Protein AF-0000000079575820 (afdb_homodimer)

Solvent-accessible surface area (backbone atoms only — not comparable to full-atom values): 30395 Å² total; per-residue (Å²): 134,82,81,77,75,74,74,76,73,75,63,53,74,78,66,34,71,66,43,58,65,41,39,33,55,49,51,40,50,52,52,52,50,51,40,32,62,75,49,72,42,50,59,72,33,69,71,42,41,51,52,51,50,68,70,36,47,42,58,51,41,34,36,53,20,48,48,56,37,20,25,35,23,29,49,63,49,24,53,10,21,43,24,25,42,12,22,44,45,16,17,57,33,33,67,78,33,62,68,54,7,40,50,41,3,22,50,47,12,21,49,52,14,38,52,45,17,43,43,25,56,79,47,48,37,36,29,51,60,46,17,45,33,46,19,46,18,31,35,12,48,23,27,48,70,22,65,89,44,59,40,54,29,35,88,66,41,52,76,59,60,37,67,70,54,51,50,52,53,48,48,50,53,48,51,50,52,49,48,45,37,69,70,68,48,50,36,58,53,31,18,38,30,19,65,31,48,68,64,25,44,74,72,68,45,61,57,64,61,50,49,27,49,41,30,19,50,20,16,24,36,25,4,48,18,14,38,53,43,33,28,68,64,40,46,34,48,53,62,37,40,65,64,40,33,57,50,41,51,51,16,31,44,55,20,52,42,50,73,56,26,9,78,81,56,55,79,63,17,51,60,49,4,41,49,41,48,47,52,54,53,51,44,39,49,73,70,66,46,56,71,33,54,41,37,27,52,48,16,52,51,48,44,52,48,44,58,69,55,49,79,46,71,71,56,62,77,63,75,135,82,79,75,75,75,74,75,74,75,65,53,74,76,66,34,72,66,42,59,64,42,39,33,55,48,50,40,50,51,53,51,50,52,40,31,61,76,48,71,42,50,60,73,33,68,71,42,41,53,52,51,51,67,68,37,47,42,58,51,42,34,34,52,19,46,48,56,37,19,24,36,23,30,50,63,50,24,53,10,20,42,24,24,42,10,22,43,44,16,16,57,34,33,66,77,33,62,67,54,7,41,50,41,2,22,52,47,12,21,51,53,14,37,52,45,18,44,43,25,57,78,46,50,36,37,29,51,58,46,16,46,33,47,19,47,19,33,36,12,48,24,28,48,70,22,64,90,43,61,39,54,30,34,90,67,41,53,75,60,60,37,68,69,53,51,49,52,54,50,48,51,53,48,49,51,53,48,48,44,37,69,71,67,47,50,37,58,53,31,16,39,31,18,67,30,49,68,63,25,42,75,72,68,44,60,58,62,61,49,49,26,50,42,30,19,48,21,16,24,36,24,4,48,18,13,38,52,43,33,30,67,64,39,47,33,48,53,64,37,39,65,63,40,32,58,52,41,51,51,16,32,46,55,20,52,42,50,74,55,26,9,77,80,55,56,80,63,18,50,60,50,4,42,51,40,48,47,50,52,54,51,43,39,48,72,71,67,47,56,71,32,54,41,36,28,52,49,16,50,49,48,44,50,48,46,58,70,55,48,78,48,72,70,60,64,78,63,69

Secondary structure (DSSP, 8-state):
------------GGGSHHHHHHHHHHHHHHHHHHHHHHTTTGGGSHHHHHHHHHTTHHHHHHHHHHHHHHHTT-----HHHHHHHHHHHHHHHHTT-HHHHHHHHHHHHHHHHHHHHHHHHTS---HHHHHHHHHHHHHHHHHHHTSSSPEEPPGGGGGG--HHHHHHHHHHHHHHHHHHHHHSSHHHHHHHHHH-HHHHHHTT--HHHHHHHHHHHHHHHHHHHHHHHHHHHSEE-TTTTTTHHHHHHHHHHHTT--TT-STT--THHHHHHHHHHHHHHHHHHHTT--HHHHHHHHHHHHHHHHHHHS-----S---/------------GGGSHHHHHHHHHHHHHHHHHHHHHHTTTGGGSHHHHHHHHHTTHHHHHHHHHHHHHHHTT-----HHHHHHHHHHHHHHHHTT-HHHHHHHHHHHHHHHHHHHHHHHHTS---HHHHHHHHHHHHHHHHHHHTSSS-EEPPGGGGGG--HHHHHHHHHHHHHHHHHHHHHSSHHHHHHHHHH-HHHHHHTT--HHHHHHHHHHHHHHHHHHHHHHHHHHHSEE-TTTTTTHHHHHHHHHHHTT--TT-STT--THHHHHHHHHHHHHHHHHHHTT--HHHHHHHHHHHHHHHHHHHS-----S---

pLDDT: mean 87.21, std 14.59, range [31.34, 98.69]

InterPro domains:
  IPR001851 ABC transporter, permease [PF02653] (49-304)

Radius of gyration: 24.86 Å; Cα contacts (8 Å, |Δi|>4): 1160; chains: 2; bounding box: 84×68×76 Å

Sequence (638 aa):
MSTTKKSTEQVPFLERPIVRTILPIAGFVIICVLFAILTDGRLFQPKNISLLLSQSYMLLISSIGVFMVMTMGGLDFSQGSMLGVASIVVCYLSHYNMVLAALGGVVTGGLIGLINGYFNVKRKITSFIVTICTMYLFRGVCAYATTNSPVYAVSDISKYNTLPFMLTFTVIIFVVAYLVFTYTGLGSRLKAIGAGETAARFAGIRVETTKILVFVAAGCITGLAAFVNAIKVGSVTSTAGNQLETQIMIALVLGGMPVNGGAKVRFYNIILGVMTYKVLSSGLVMLMMPTQLQQLILGIIFLIEVAIFSDRKTGMIVKMSTTKKSTEQVPFLERPIVRTILPIAGFVIICVLFAILTDGRLFQPKNISLLLSQSYMLLISSIGVFMVMTMGGLDFSQGSMLGVASIVVCYLSHYNMVLAALGGVVTGGLIGLINGYFNVKRKITSFIVTICTMYLFRGVCAYATTNSPVYAVSDISKYNTLPFMLTFTVIIFVVAYLVFTYTGLGSRLKAIGAGETAARFAGIRVETTKILVFVAAGCITGLAAFVNAIKVGSVTSTAGNQLETQIMIALVLGGMPVNGGAKVRFYNIILGVMTYKVLSSGLVMLMMPTQLQQLILGIIFLIEVAIFSDRKTGMIVK

Organism: NCBI:txid418240

Foldseek 3Di:
DPPPPPPPPCQPPCQDLVNLLVQLVVLLVVLLVVLCVVLVNPCVPPVNVLVLVLVLLLLLLLLLLQLLLQQLQAGALQLLLLLQLLLLQLQVCLQPPNVVSLVSLLVSLLVLLLQLLCCCQVVVDGSVVSRVVNSVVSLVVSCVSDVVHWRFHDPCLLVCSDSVNSVVLSVVSLVVSVCCLPPVCLVVLSQQSLVPVVVSVVVPDPSSVSSSVSSSNSRSSSSNSSSSVCSVPRTHHSCGSPCSSVLSVLLLLSLSAASSRHDSRDSCSSVSSSSSLSSLLSSCVSSVDPPVVSVVVSVVVSVVSSVSNHNCPVPPPPD/DPPPPPPPPPCPPCQDPVNLLVQLVVLLVVLLVVLCVVLVNPCVPPVNVLVLVLVLLLLLLLLLLQLLLQQLQAGALQLLLLLQLLLLQLQVCLQPPNVVSLVSLLVSLLVLLLQLLCCCQVVVDGSVVSRVVNSVVSLVVSCVSDVVHWRFHDPCLLVCSDSVNSVVLSVVSLVVSVCCLPPVCLVVLSQQSLVPVVVSVVVPDPSSVSSSVSSSNSRSSSSNSSSSVCSVPRTHHSCGSPCSSVLSVLLLLSLSAASSRHDSRDSCSSVSSSSSLSSLLSSCVSSVDPPVVSVVVSVVVSVVSSVSNPNCPVPPPPD

Structure (mmCIF, N/CA/C/O backbone):
data_AF-0000000079575820-model_v1
#
loop_
_entity.id
_entity.type
_entity.pdbx_description
1 polymer 'ABC transporter permease'
#
loop_
_atom_site.group_PDB
_atom_site.id
_atom_site.type_symbol
_atom_site.label_atom_id
_atom_site.label_alt_id
_atom_site.label_comp_id
_atom_site.label_asym_id
_atom_site.label_entity_id
_atom_site.label_seq_id
_atom_site.pdbx_PDB_ins_code
_atom_site.Cartn_x
_atom_site.Cartn_y
_atom_site.Cartn_z
_atom_site.occupancy
_atom_site.B_iso_or_equiv
_atom_site.auth_seq_id
_atom_site.auth_comp_id
_atom_site.auth_asym_id
_atom_site.auth_atom_id
_atom_site.pdbx_PDB_model_num
ATOM 1 N N . MET A 1 1 ? -51.188 30.953 2.451 1 32.16 1 MET A N 1
ATOM 2 C CA . MET A 1 1 ? -50.75 29.547 2.477 1 32.16 1 MET A CA 1
ATOM 3 C C . MET A 1 1 ? -49.844 29.234 1.306 1 32.16 1 MET A C 1
ATOM 5 O O . MET A 1 1 ? -50.281 28.797 0.25 1 32.16 1 MET A O 1
ATOM 9 N N . SER A 1 2 ? -48.875 30.047 0.829 1 35.38 2 SER A N 1
ATOM 10 C CA . SER A 1 2 ? -48 29.984 -0.34 1 35.38 2 SER A CA 1
ATOM 11 C C . SER A 1 2 ? -47.062 28.781 -0.262 1 35.38 2 SER A C 1
ATOM 13 O O . SER A 1 2 ? -46.281 28.656 0.693 1 35.38 2 SER A O 1
ATOM 15 N N . THR A 1 3 ? -47.5 27.562 -0.873 1 38.75 3 THR A N 1
ATOM 16 C CA . THR A 1 3 ? -46.75 26.328 -1.069 1 38.75 3 THR A CA 1
ATOM 17 C C . THR A 1 3 ? -45.375 26.609 -1.648 1 38.75 3 THR A C 1
ATOM 19 O O . THR A 1 3 ? -45.25 27.062 -2.789 1 38.75 3 THR A O 1
ATOM 22 N N . THR A 1 4 ? -44.406 27.094 -0.912 1 39.81 4 THR A N 1
ATOM 23 C CA . THR A 1 4 ? -43 27.203 -1.312 1 39.81 4 THR A CA 1
ATOM 24 C C . THR A 1 4 ? -42.562 25.922 -2.018 1 39.81 4 THR A C 1
ATOM 26 O O . THR A 1 4 ? -42.5 24.859 -1.407 1 39.81 4 THR A O 1
ATOM 29 N N . LYS A 1 5 ? -42.719 25.797 -3.361 1 35.59 5 LYS A N 1
ATOM 30 C CA . LYS A 1 5 ? -42.188 24.781 -4.273 1 35.59 5 LYS A CA 1
ATOM 31 C C . LYS A 1 5 ? -40.75 24.438 -3.953 1 35.59 5 LYS A C 1
ATOM 33 O O . LYS A 1 5 ? -39.844 25.281 -4.105 1 35.59 5 LYS A O 1
ATOM 38 N N . LYS A 1 6 ? -40.531 23.625 -2.977 1 38.06 6 LYS A N 1
ATOM 39 C CA . LYS A 1 6 ? -39.219 23 -2.764 1 38.06 6 LYS A CA 1
ATOM 40 C C . LYS A 1 6 ? -38.562 22.594 -4.09 1 38.06 6 LYS A C 1
ATOM 42 O O . LYS A 1 6 ? -39.125 21.797 -4.84 1 38.06 6 LYS A O 1
ATOM 47 N N . SER A 1 7 ? -37.906 23.469 -4.828 1 39.03 7 SER A N 1
ATOM 48 C CA . SER A 1 7 ? -37.094 23.203 -6.012 1 39.03 7 SER A CA 1
ATOM 49 C C . SER A 1 7 ? -36.406 21.844 -5.922 1 39.03 7 SER A C 1
ATOM 51 O O . SER A 1 7 ? -35.719 21.562 -4.938 1 39.03 7 SER A O 1
ATOM 53 N N . THR A 1 8 ? -37.031 20.781 -6.395 1 40.19 8 THR A N 1
ATOM 54 C CA . THR A 1 8 ? -36.438 19.5 -6.695 1 40.19 8 THR A CA 1
ATOM 55 C C . THR A 1 8 ? -35 19.672 -7.215 1 40.19 8 THR A C 1
ATOM 57 O O . THR A 1 8 ? -34.812 20.172 -8.328 1 40.19 8 THR A O 1
ATOM 60 N N . GLU A 1 9 ? -34.156 20.266 -6.516 1 42.31 9 GLU A N 1
ATOM 61 C CA . GLU A 1 9 ? -32.75 20.297 -6.93 1 42.31 9 GLU A CA 1
ATOM 62 C C . GLU A 1 9 ? -32.375 19.047 -7.734 1 42.31 9 GLU A C 1
ATOM 64 O O . GLU A 1 9 ? -32.531 17.922 -7.25 1 42.31 9 GLU A O 1
ATOM 69 N N . GLN A 1 10 ? -32.531 18.922 -9.008 1 42.47 10 GLN A N 1
ATOM 70 C CA . GLN A 1 10 ? -32.125 17.953 -10.023 1 42.47 10 GLN A CA 1
ATOM 71 C C . GLN A 1 10 ? -30.781 17.328 -9.68 1 42.47 10 GLN A C 1
ATOM 73 O O . GLN A 1 10 ? -29.734 18 -9.727 1 42.47 10 GLN A O 1
ATOM 78 N N . VAL A 1 11 ? -30.734 16.469 -8.758 1 48.81 11 VAL A N 1
ATOM 79 C CA . VAL A 1 11 ? -29.547 15.656 -8.531 1 48.81 11 VAL A CA 1
ATOM 80 C C . VAL A 1 11 ? -28.969 15.203 -9.867 1 48.81 11 VAL A C 1
ATOM 82 O O . VAL A 1 11 ? -29.688 14.719 -10.734 1 48.81 11 VAL A O 1
ATOM 85 N N . PRO A 1 12 ? -27.859 15.727 -10.305 1 51.41 12 PRO A N 1
ATOM 86 C CA . PRO A 1 12 ? -27.266 15.273 -11.562 1 51.41 12 PRO A CA 1
ATOM 87 C C . PRO A 1 12 ? -27.391 13.758 -11.758 1 51.41 12 PRO A C 1
ATOM 89 O O . PRO A 1 12 ? -27.406 13.008 -10.781 1 51.41 12 PRO A O 1
ATOM 92 N N . PHE A 1 13 ? -27.844 13.414 -13.055 1 49.09 13 PHE A N 1
ATOM 93 C CA . PHE A 1 13 ? -28.141 12.055 -13.5 1 49.09 13 PHE A CA 1
ATOM 94 C C . PHE A 1 13 ? -27.141 11.062 -12.914 1 49.09 13 PHE A C 1
ATOM 96 O O . PHE A 1 13 ? -27.516 9.984 -12.461 1 49.09 13 PHE A O 1
ATOM 103 N N . LEU A 1 14 ? -25.922 11.469 -12.867 1 50.72 14 LEU A N 1
ATOM 104 C CA . LEU A 1 14 ? -24.844 10.594 -12.43 1 50.72 14 LEU A CA 1
ATOM 105 C C . LEU A 1 14 ? -24.875 10.414 -10.914 1 50.72 14 LEU A C 1
ATOM 107 O O . LEU A 1 14 ? -24.234 9.516 -10.375 1 50.72 14 LEU A O 1
ATOM 111 N N . GLU A 1 15 ? -25.625 11.227 -10.25 1 53.72 15 GLU A N 1
ATOM 112 C CA . GLU A 1 15 ? -25.688 11.211 -8.789 1 53.72 15 GLU A CA 1
ATOM 113 C C . GLU A 1 15 ? -26.938 10.5 -8.289 1 53.72 15 GLU A C 1
ATOM 115 O O . GLU A 1 15 ? -27.156 10.375 -7.082 1 53.72 15 GLU A O 1
ATOM 120 N N . ARG A 1 16 ? -27.703 10.039 -9.148 1 55.16 16 ARG A N 1
ATOM 121 C CA . ARG A 1 16 ? -28.922 9.336 -8.734 1 55.16 16 ARG A CA 1
ATOM 122 C C . ARG A 1 16 ? -28.578 7.953 -8.18 1 55.16 16 ARG A C 1
ATOM 124 O O . ARG A 1 16 ? -27.656 7.289 -8.664 1 55.16 16 ARG A O 1
ATOM 131 N N . PRO A 1 17 ? -29.078 7.602 -7.059 1 58.59 17 PRO A N 1
ATOM 132 C CA . PRO A 1 17 ? -28.812 6.312 -6.414 1 58.59 17 PRO A CA 1
ATOM 133 C C . PRO A 1 17 ? -28.812 5.145 -7.398 1 58.59 17 PRO A C 1
ATOM 135 O O . PRO A 1 17 ? -28 4.227 -7.281 1 58.59 17 PRO A O 1
ATOM 138 N N . ILE A 1 18 ? -29.734 5.18 -8.359 1 56.62 18 ILE A N 1
ATOM 139 C CA . ILE A 1 18 ? -29.828 4.094 -9.328 1 56.62 18 ILE A CA 1
ATOM 140 C C . ILE A 1 18 ? -28.562 4.047 -10.18 1 56.62 18 ILE A C 1
ATOM 142 O O . ILE A 1 18 ? -28.062 2.965 -10.484 1 56.62 18 ILE A O 1
ATOM 146 N N . VAL A 1 19 ? -28.109 5.145 -10.555 1 58.06 19 VAL A N 1
ATOM 147 C CA . VAL A 1 19 ? -26.938 5.23 -11.422 1 58.06 19 VAL A CA 1
ATOM 148 C C . VAL A 1 19 ? -25.719 4.711 -10.68 1 58.06 19 VAL A C 1
ATOM 150 O O . VAL A 1 19 ? -24.875 4.012 -11.258 1 58.06 19 VAL A O 1
ATOM 153 N N . ARG A 1 20 ? -25.734 4.84 -9.445 1 61.97 20 ARG A N 1
ATOM 154 C CA . ARG A 1 20 ? -24.594 4.395 -8.641 1 61.97 20 ARG A CA 1
ATOM 155 C C . ARG A 1 20 ? -24.562 2.875 -8.547 1 61.97 20 ARG A C 1
ATOM 157 O O . ARG A 1 20 ? -23.484 2.279 -8.477 1 61.97 20 ARG A O 1
ATOM 164 N N . THR A 1 21 ? -25.688 2.307 -8.508 1 65.81 21 THR A N 1
ATOM 165 C CA . THR A 1 21 ? -25.75 0.85 -8.445 1 65.81 21 THR A CA 1
ATOM 166 C C . THR A 1 21 ? -25.531 0.241 -9.828 1 65.81 21 THR A C 1
ATOM 168 O O . THR A 1 21 ? -24.938 -0.834 -9.945 1 65.81 21 THR A O 1
ATOM 171 N N . ILE A 1 22 ? -25.797 1.026 -10.742 1 74.56 22 ILE A N 1
ATOM 172 C CA . ILE A 1 22 ? -25.797 0.477 -12.094 1 74.56 22 ILE A CA 1
ATOM 173 C C . ILE A 1 22 ? -24.422 0.667 -12.727 1 74.56 22 ILE A C 1
ATOM 175 O O . ILE A 1 22 ? -24.016 -0.108 -13.594 1 74.56 22 ILE A O 1
ATOM 179 N N . LEU A 1 23 ? -23.672 1.449 -12.141 1 78.5 23 LEU A N 1
ATOM 180 C CA . LEU A 1 23 ? -22.453 1.848 -12.812 1 78.5 23 LEU A CA 1
ATOM 181 C C . LEU A 1 23 ? -21.406 0.727 -12.758 1 78.5 23 LEU A C 1
ATOM 183 O O . LEU A 1 23 ? -20.828 0.368 -13.789 1 78.5 23 LEU A O 1
ATOM 187 N N . PRO A 1 24 ? -21.281 0.123 -11.633 1 80.5 24 PRO A N 1
ATOM 188 C CA . PRO A 1 24 ? -20.312 -0.971 -11.633 1 80.5 24 PRO A CA 1
ATOM 189 C C . PRO A 1 24 ? -20.75 -2.162 -12.477 1 80.5 24 PRO A C 1
ATOM 191 O O . PRO A 1 24 ? -19.922 -2.826 -13.102 1 80.5 24 PRO A O 1
ATOM 194 N N . ILE A 1 25 ? -21.969 -2.391 -12.5 1 86.81 25 ILE A N 1
ATOM 195 C CA . ILE A 1 25 ? -22.5 -3.482 -13.305 1 86.81 25 ILE A CA 1
ATOM 196 C C . ILE A 1 25 ? -22.328 -3.168 -14.789 1 86.81 25 ILE A C 1
ATOM 198 O O . ILE A 1 25 ? -21.906 -4.035 -15.57 1 86.81 25 ILE A O 1
ATOM 202 N N . ALA A 1 26 ? -22.594 -1.951 -15.102 1 85.75 26 ALA A N 1
ATOM 203 C CA . ALA A 1 26 ? -22.391 -1.517 -16.484 1 85.75 26 ALA A CA 1
ATOM 204 C C . ALA A 1 26 ? -20.922 -1.63 -16.891 1 85.75 26 ALA A C 1
ATOM 206 O O . ALA A 1 26 ? -20.609 -2.059 -18 1 85.75 26 ALA A O 1
ATOM 207 N N . GLY A 1 27 ? -20.094 -1.265 -15.984 1 84.06 27 GLY A N 1
ATOM 208 C CA . GLY A 1 27 ? -18.672 -1.407 -16.266 1 84.06 27 GLY A CA 1
ATOM 209 C C . GLY A 1 27 ? -18.266 -2.844 -16.5 1 84.06 27 GLY A C 1
ATOM 210 O O . GLY A 1 27 ? -17.484 -3.123 -17.422 1 84.06 27 GLY A O 1
ATOM 211 N N . PHE A 1 28 ? -18.781 -3.709 -15.734 1 89.25 28 PHE A N 1
ATOM 212 C CA . PHE A 1 28 ? -18.469 -5.125 -15.891 1 89.25 28 PHE A CA 1
ATOM 213 C C . PHE A 1 28 ? -18.969 -5.645 -17.234 1 89.25 28 PHE A C 1
ATOM 215 O O . PHE A 1 28 ? -18.234 -6.344 -17.938 1 89.25 28 PHE A O 1
ATOM 222 N N . VAL A 1 29 ? -20.109 -5.258 -17.594 1 91.06 29 VAL A N 1
ATOM 223 C CA . VAL A 1 29 ? -20.703 -5.715 -18.844 1 91.06 29 VAL A CA 1
ATOM 224 C C . VAL A 1 29 ? -19.906 -5.164 -20.016 1 91.06 29 VAL A C 1
ATOM 226 O O . VAL A 1 29 ? -19.641 -5.883 -20.984 1 91.06 29 VAL A O 1
ATOM 229 N N . ILE A 1 30 ? -19.547 -3.938 -19.969 1 88.88 30 ILE A N 1
ATOM 230 C CA . ILE A 1 30 ? -18.797 -3.299 -21.031 1 88.88 30 ILE A CA 1
ATOM 231 C C . ILE A 1 30 ? -17.469 -4.012 -21.219 1 88.88 30 ILE A C 1
ATOM 233 O O . ILE A 1 30 ? -17.047 -4.281 -22.359 1 88.88 30 ILE A O 1
ATOM 237 N N . ILE A 1 31 ? -16.844 -4.336 -20.141 1 89 31 ILE A N 1
ATOM 238 C CA . ILE A 1 31 ? -15.539 -5 -20.219 1 89 31 ILE A CA 1
ATOM 239 C C . ILE A 1 31 ? -15.711 -6.41 -20.766 1 89 31 ILE A C 1
ATOM 241 O O . ILE A 1 31 ? -14.891 -6.879 -21.562 1 89 31 ILE A O 1
ATOM 245 N N . CYS A 1 32 ? -16.75 -7.098 -20.344 1 92.44 32 CYS A N 1
ATOM 246 C CA . CYS A 1 32 ? -17.016 -8.43 -20.859 1 92.44 32 CYS A CA 1
ATOM 247 C C . CYS A 1 32 ? -17.266 -8.398 -22.359 1 92.44 32 CYS A C 1
ATOM 249 O O . CYS A 1 32 ? -16.719 -9.219 -23.109 1 92.44 32 CYS A O 1
ATOM 251 N N . VAL A 1 33 ? -18.031 -7.438 -22.781 1 93.44 33 VAL A N 1
ATOM 252 C CA . VAL A 1 33 ? -18.328 -7.312 -24.203 1 93.44 33 VAL A CA 1
ATOM 253 C C . VAL A 1 33 ? -17.078 -6.93 -24.984 1 93.44 33 VAL A C 1
ATOM 255 O O . VAL A 1 33 ? -16.812 -7.473 -26.062 1 93.44 33 VAL A O 1
ATOM 258 N N . LEU A 1 34 ? -16.359 -6.027 -24.453 1 90.19 34 LEU A N 1
ATOM 259 C CA . LEU A 1 34 ? -15.117 -5.59 -25.078 1 90.19 34 LEU A CA 1
ATOM 260 C C . LEU A 1 34 ? -14.18 -6.77 -25.328 1 90.19 34 LEU A C 1
ATOM 262 O O . LEU A 1 34 ? -13.664 -6.938 -26.422 1 90.19 34 LEU A O 1
ATOM 266 N N . PHE A 1 35 ? -14.023 -7.613 -24.375 1 91.94 35 PHE A N 1
ATOM 267 C CA . PHE A 1 35 ? -13.062 -8.703 -24.516 1 91.94 35 PHE A CA 1
ATOM 268 C C . PHE A 1 35 ? -13.68 -9.883 -25.266 1 91.94 35 PHE A C 1
ATOM 270 O O . PHE A 1 35 ? -12.961 -10.734 -25.781 1 91.94 35 PHE A O 1
ATOM 277 N N . ALA A 1 36 ? -15 -9.938 -25.266 1 93.12 36 ALA A N 1
ATOM 278 C CA . ALA A 1 36 ? -15.648 -10.914 -26.141 1 93.12 36 ALA A CA 1
ATOM 279 C C . ALA A 1 36 ? -15.352 -10.617 -27.609 1 93.12 36 ALA A C 1
ATOM 281 O O . ALA A 1 36 ? -15.078 -11.531 -28.391 1 93.12 36 ALA A O 1
ATOM 282 N N . ILE A 1 37 ? -15.352 -9.375 -27.891 1 93.69 37 ILE A N 1
ATOM 283 C CA . ILE A 1 37 ? -15.102 -8.93 -29.266 1 93.69 37 ILE A CA 1
ATOM 284 C C . ILE A 1 37 ? -13.617 -9.07 -29.594 1 93.69 37 ILE A C 1
ATOM 286 O O . ILE A 1 37 ? -13.258 -9.633 -30.625 1 93.69 37 ILE A O 1
ATOM 290 N N . LEU A 1 38 ? -12.773 -8.656 -28.703 1 92.19 38 LEU A N 1
ATOM 291 C CA . LEU A 1 38 ? -11.336 -8.625 -28.953 1 92.19 38 LEU A CA 1
ATOM 292 C C . LEU A 1 38 ? -10.773 -10.039 -29.047 1 92.19 38 LEU A C 1
ATOM 294 O O . LEU A 1 38 ? -9.766 -10.273 -29.719 1 92.19 38 LEU A O 1
ATOM 298 N N . THR A 1 39 ? -11.367 -11.016 -28.297 1 93.19 39 THR A N 1
ATOM 299 C CA . THR A 1 39 ? -10.852 -12.375 -28.281 1 93.19 39 THR A CA 1
ATOM 300 C C . THR A 1 39 ? -11.688 -13.281 -29.172 1 93.19 39 THR A C 1
ATOM 302 O O . THR A 1 39 ? -11.539 -14.508 -29.141 1 93.19 39 THR A O 1
ATOM 305 N N . ASP A 1 40 ? -12.594 -12.711 -29.906 1 93.56 40 ASP A N 1
ATOM 306 C CA . ASP A 1 40 ? -13.469 -13.445 -30.812 1 93.56 40 ASP A CA 1
ATOM 307 C C . ASP A 1 40 ? -14.266 -14.516 -30.062 1 93.56 40 ASP A C 1
ATOM 309 O O . ASP A 1 40 ? -14.367 -15.656 -30.531 1 93.56 40 ASP A O 1
ATOM 313 N N . GLY A 1 41 ? -14.648 -14.148 -28.844 1 91.19 41 GLY A N 1
ATOM 314 C CA . GLY A 1 41 ? -15.5 -15.031 -28.062 1 91.19 41 GLY A CA 1
ATOM 315 C C . GLY A 1 41 ? -14.719 -16.109 -27.328 1 91.19 41 GLY A C 1
ATOM 316 O O . GLY A 1 41 ? -15.289 -16.859 -26.531 1 91.19 41 GLY A O 1
ATOM 317 N N . ARG A 1 42 ? -13.492 -16.266 -27.516 1 91.75 42 ARG A N 1
ATOM 318 C CA . ARG A 1 42 ? -12.68 -17.328 -26.938 1 91.75 42 ARG A CA 1
ATOM 319 C C . ARG A 1 42 ? -12.672 -17.25 -25.406 1 91.75 42 ARG A C 1
ATOM 321 O O . ARG A 1 42 ? -12.664 -18.266 -24.734 1 91.75 42 ARG A O 1
ATOM 328 N N . LEU A 1 43 ? -12.664 -16.078 -24.859 1 92.38 43 LEU A N 1
ATOM 329 C CA . LEU A 1 43 ? -12.617 -15.859 -23.406 1 92.38 43 LEU A CA 1
ATOM 330 C C . LEU A 1 43 ? -13.82 -16.5 -22.734 1 92.38 43 LEU A C 1
ATOM 332 O O . LEU A 1 43 ? -13.727 -16.953 -21.578 1 92.38 43 LEU A O 1
ATOM 336 N N . PHE A 1 44 ? -14.906 -16.672 -23.484 1 92.44 44 PHE A N 1
ATOM 337 C CA . PHE A 1 44 ? -16.141 -17.125 -22.844 1 92.44 44 PHE A CA 1
ATOM 338 C C . PHE A 1 44 ? -16.484 -18.531 -23.281 1 92.44 44 PHE A C 1
ATOM 340 O O . PHE A 1 44 ? -17.609 -19 -23.094 1 92.44 44 PHE A O 1
ATOM 347 N N . GLN A 1 45 ? -15.539 -19.188 -23.828 1 93.19 45 GLN A N 1
ATOM 348 C CA . GLN A 1 45 ? -15.656 -20.625 -24.031 1 93.19 45 GLN A CA 1
ATOM 349 C C . GLN A 1 45 ? -15.5 -21.391 -22.719 1 93.19 45 GLN A C 1
ATOM 351 O O . GLN A 1 45 ? -14.773 -20.938 -21.828 1 93.19 45 GLN A O 1
ATOM 356 N N . PRO A 1 46 ? -16.172 -22.438 -22.562 1 91.31 46 PRO A N 1
ATOM 357 C CA . PRO A 1 46 ? -16.203 -23.172 -21.297 1 91.31 46 PRO A CA 1
ATOM 358 C C . PRO A 1 46 ? -14.812 -23.453 -20.75 1 91.31 46 PRO A C 1
ATOM 360 O O . PRO A 1 46 ? -14.578 -23.312 -19.547 1 91.31 46 PRO A O 1
ATOM 363 N N . LYS A 1 47 ? -13.961 -23.875 -21.578 1 90.94 47 LYS A N 1
ATOM 364 C CA . LYS A 1 47 ? -12.609 -24.188 -21.141 1 90.94 47 LYS A CA 1
ATOM 365 C C . LYS A 1 47 ? -11.922 -22.953 -20.547 1 90.94 47 LYS A C 1
ATOM 367 O O . LYS A 1 47 ? -11.266 -23.031 -19.516 1 90.94 47 LYS A O 1
ATOM 372 N N . ASN A 1 48 ? -12.094 -21.797 -21.25 1 91.88 48 ASN A N 1
ATOM 373 C CA . ASN A 1 48 ? -11.438 -20.578 -20.797 1 91.88 48 ASN A CA 1
ATOM 374 C C . ASN A 1 48 ? -12.141 -19.984 -19.578 1 91.88 48 ASN A C 1
ATOM 376 O O . ASN A 1 48 ? -11.492 -19.375 -18.719 1 91.88 48 ASN A O 1
ATOM 380 N N . ILE A 1 49 ? -13.359 -20.172 -19.469 1 91.94 49 ILE A N 1
ATOM 381 C CA . ILE A 1 49 ? -14.094 -19.734 -18.297 1 91.94 49 ILE A CA 1
ATOM 382 C C . ILE A 1 49 ? -13.625 -20.531 -17.062 1 91.94 49 ILE A C 1
ATOM 384 O O . ILE A 1 49 ? -13.461 -19.969 -15.984 1 91.94 49 ILE A O 1
ATOM 388 N N . SER A 1 50 ? -13.461 -21.828 -17.328 1 91.06 50 SER A N 1
ATOM 389 C CA . SER A 1 50 ? -12.961 -22.656 -16.234 1 91.06 50 SER A CA 1
ATOM 390 C C . SER A 1 50 ? -11.586 -22.203 -15.773 1 91.06 50 SER A C 1
ATOM 392 O O . SER A 1 50 ? -11.297 -22.188 -14.578 1 91.06 50 SER A O 1
ATOM 394 N N . LEU A 1 51 ? -10.797 -21.844 -16.703 1 89.25 51 LEU A N 1
ATOM 395 C CA . LEU A 1 51 ? -9.453 -21.359 -16.375 1 89.25 51 LEU A CA 1
ATOM 396 C C . LEU A 1 51 ? -9.516 -20.016 -15.664 1 89.25 51 LEU A C 1
ATOM 398 O O . LEU A 1 51 ? -8.773 -19.781 -14.703 1 89.25 51 LEU A O 1
ATOM 402 N N . LEU A 1 52 ? -10.344 -19.203 -16.109 1 91.25 52 LEU A N 1
ATOM 403 C CA . LEU A 1 52 ? -10.539 -17.906 -15.477 1 91.25 52 LEU A CA 1
ATOM 404 C C . LEU A 1 52 ? -10.984 -18.047 -14.031 1 91.25 52 LEU A C 1
ATOM 406 O O . LEU A 1 52 ? -10.445 -17.406 -13.133 1 91.25 52 LEU A O 1
ATOM 410 N N . LEU A 1 53 ? -11.93 -18.922 -13.836 1 91.31 53 LEU A N 1
ATOM 411 C CA . LEU A 1 53 ? -12.445 -19.141 -12.484 1 91.31 53 LEU A CA 1
ATOM 412 C C . LEU A 1 53 ? -11.367 -19.734 -11.586 1 91.31 53 LEU A C 1
ATOM 414 O O . LEU A 1 53 ? -11.242 -19.328 -10.422 1 91.31 53 LEU A O 1
ATOM 418 N N . SER A 1 54 ? -10.625 -20.625 -12.18 1 90.12 54 SER A N 1
ATOM 419 C CA . SER A 1 54 ? -9.562 -21.266 -11.414 1 90.12 54 SER A CA 1
ATOM 420 C C . SER A 1 54 ? -8.547 -20.234 -10.914 1 90.12 54 SER A C 1
ATOM 422 O O . SER A 1 54 ? -7.961 -20.422 -9.844 1 90.12 54 SER A O 1
ATOM 424 N N . GLN A 1 55 ? -8.406 -19.156 -11.57 1 89.19 55 GLN A N 1
ATOM 425 C CA . GLN A 1 55 ? -7.426 -18.141 -11.203 1 89.19 55 GLN A CA 1
ATOM 426 C C . GLN A 1 55 ? -8.047 -17.078 -10.297 1 89.19 55 GLN A C 1
ATOM 428 O O . GLN A 1 55 ? -7.344 -16.203 -9.789 1 89.19 55 GLN A O 1
ATOM 433 N N . SER A 1 56 ? -9.289 -17.219 -10.07 1 94.38 56 SER A N 1
ATOM 434 C CA . SER A 1 56 ? -9.992 -16.141 -9.367 1 94.38 56 SER A CA 1
ATOM 435 C C . SER A 1 56 ? -10.266 -16.516 -7.918 1 94.38 56 SER A C 1
ATOM 437 O O . SER A 1 56 ? -10.57 -15.656 -7.09 1 94.38 56 SER A O 1
ATOM 439 N N . TYR A 1 57 ? -10.148 -17.812 -7.582 1 95.5 57 TYR A N 1
ATOM 440 C CA . TYR A 1 57 ? -10.617 -18.312 -6.297 1 95.5 57 TYR A CA 1
ATOM 441 C C . TYR A 1 57 ? -9.883 -17.625 -5.148 1 95.5 57 TYR A C 1
ATOM 443 O O . TYR A 1 57 ? -10.508 -17.156 -4.195 1 95.5 57 TYR A O 1
ATOM 451 N N . MET A 1 58 ? -8.555 -17.562 -5.23 1 95.31 58 MET A N 1
ATOM 452 C CA . MET A 1 58 ? -7.746 -16.969 -4.168 1 95.31 58 MET A CA 1
ATOM 453 C C . MET A 1 58 ? -8.133 -15.508 -3.939 1 95.31 58 MET A C 1
ATOM 455 O O . MET A 1 58 ? -8.359 -15.094 -2.801 1 95.31 58 MET A O 1
ATOM 459 N N . LEU A 1 59 ? -8.289 -14.781 -4.988 1 96.12 59 LEU A N 1
ATOM 460 C CA . LEU A 1 59 ? -8.625 -13.367 -4.906 1 96.12 59 LEU A CA 1
ATOM 461 C C . LEU A 1 59 ? -10.047 -13.18 -4.391 1 96.12 59 LEU A C 1
ATOM 463 O O . LEU A 1 59 ? -10.305 -12.289 -3.576 1 96.12 59 LEU A O 1
ATOM 467 N N . LEU A 1 60 ? -10.945 -14.023 -4.871 1 97.12 60 LEU A N 1
ATOM 468 C CA . LEU A 1 60 ? -12.336 -13.961 -4.426 1 97.12 60 LEU A CA 1
ATOM 469 C C . LEU A 1 60 ? -12.43 -14.156 -2.916 1 97.12 60 LEU A C 1
ATOM 471 O O . LEU A 1 60 ? -13.039 -13.344 -2.219 1 97.12 60 LEU A O 1
ATOM 475 N N . ILE A 1 61 ? -11.805 -15.133 -2.443 1 97.88 61 ILE A N 1
ATOM 476 C CA . ILE A 1 61 ? -11.898 -15.477 -1.027 1 97.88 61 ILE A CA 1
ATOM 477 C C . ILE A 1 61 ? -11.227 -14.391 -0.19 1 97.88 61 ILE A C 1
ATOM 479 O O . ILE A 1 61 ? -11.812 -13.891 0.773 1 97.88 61 ILE A O 1
ATOM 483 N N . SER A 1 62 ? -10.023 -14.008 -0.572 1 97.12 62 SER A N 1
ATOM 484 C CA . SER A 1 62 ? -9.289 -13.016 0.203 1 97.12 62 SER A CA 1
ATOM 485 C C . SER A 1 62 ? -10.023 -11.68 0.232 1 97.12 62 SER A C 1
ATOM 487 O O . SER A 1 62 ? -9.945 -10.938 1.218 1 97.12 62 SER A O 1
ATOM 489 N N . SER A 1 63 ? -10.742 -11.367 -0.813 1 97.5 63 SER A N 1
ATOM 490 C CA . SER A 1 63 ? -11.438 -10.086 -0.917 1 97.5 63 SER A CA 1
ATOM 491 C C . SER A 1 63 ? -12.602 -10.008 0.067 1 97.5 63 SER A C 1
ATOM 493 O O . SER A 1 63 ? -13 -8.914 0.484 1 97.5 63 SER A O 1
ATOM 495 N N . ILE A 1 64 ? -13.133 -11.156 0.471 1 97.5 64 ILE A N 1
ATOM 496 C CA . ILE A 1 64 ? -14.242 -11.18 1.416 1 97.5 64 ILE A CA 1
ATOM 497 C C . ILE A 1 64 ? -13.812 -10.547 2.738 1 97.5 64 ILE A C 1
ATOM 499 O O . ILE A 1 64 ? -14.539 -9.727 3.303 1 97.5 64 ILE A O 1
ATOM 503 N N . GLY A 1 65 ? -12.664 -10.961 3.186 1 96.62 65 GLY A N 1
ATOM 504 C CA . GLY A 1 65 ? -12.172 -10.414 4.441 1 96.62 65 GLY A CA 1
ATOM 505 C C . GLY A 1 65 ? -11.945 -8.914 4.398 1 96.62 65 GLY A C 1
ATOM 506 O O . GLY A 1 65 ? -12.398 -8.188 5.281 1 96.62 65 GLY A O 1
ATOM 507 N N . VAL A 1 66 ? -11.273 -8.477 3.393 1 95.75 66 VAL A N 1
ATOM 508 C CA . VAL A 1 66 ? -10.969 -7.055 3.258 1 95.75 66 VAL A CA 1
ATOM 509 C C . VAL A 1 66 ? -12.258 -6.266 3.064 1 95.75 66 VAL A C 1
ATOM 511 O O . VAL A 1 66 ? -12.383 -5.141 3.557 1 95.75 66 VAL A O 1
ATOM 514 N N . PHE A 1 67 ? -13.227 -6.855 2.377 1 96.69 67 PHE A N 1
ATOM 515 C CA . PHE A 1 67 ? -14.539 -6.246 2.205 1 96.69 67 PHE A CA 1
ATOM 516 C C . PHE A 1 67 ? -15.164 -5.918 3.557 1 96.69 67 PHE A C 1
ATOM 518 O O . PHE A 1 67 ? -15.695 -4.824 3.754 1 96.69 67 PHE A O 1
ATOM 525 N N . MET A 1 68 ? -15.086 -6.828 4.484 1 97.12 68 MET A N 1
ATOM 526 C CA . MET A 1 68 ? -15.664 -6.613 5.809 1 97.12 68 MET A CA 1
ATOM 527 C C . MET A 1 68 ? -14.93 -5.5 6.551 1 97.12 68 MET A C 1
ATOM 529 O O . MET A 1 68 ? -15.555 -4.664 7.203 1 97.12 68 MET A O 1
ATOM 533 N N . VAL A 1 69 ? -13.656 -5.484 6.422 1 96.06 69 VAL A N 1
ATOM 534 C CA . VAL A 1 69 ? -12.859 -4.453 7.078 1 96.06 69 VAL A CA 1
ATOM 535 C C . VAL A 1 69 ? -13.18 -3.09 6.473 1 96.06 69 VAL A C 1
ATOM 537 O O . VAL A 1 69 ? -13.367 -2.109 7.199 1 96.06 69 VAL A O 1
ATOM 540 N N . MET A 1 70 ? -13.312 -3.066 5.184 1 92.81 70 MET A N 1
ATOM 541 C CA . MET A 1 70 ? -13.594 -1.813 4.488 1 92.81 70 MET A CA 1
ATOM 542 C C . MET A 1 70 ? -15.016 -1.337 4.77 1 92.81 70 MET A C 1
ATOM 544 O O . MET A 1 70 ? -15.289 -0.136 4.738 1 92.81 70 MET A O 1
ATOM 548 N N . THR A 1 71 ? -15.898 -2.238 5.043 1 94.38 71 THR A N 1
ATOM 549 C CA . THR A 1 71 ? -17.266 -1.861 5.371 1 94.38 71 THR A CA 1
ATOM 550 C C . THR A 1 71 ? -17.297 -0.984 6.617 1 94.38 71 THR A C 1
ATOM 552 O O . THR A 1 71 ? -18.125 -0.077 6.723 1 94.38 71 THR A O 1
ATOM 555 N N . MET A 1 72 ? -16.375 -1.174 7.48 1 94.31 72 MET A N 1
ATOM 556 C CA . MET A 1 72 ? -16.312 -0.384 8.711 1 94.31 72 MET A CA 1
ATOM 557 C C . MET A 1 72 ? -15.477 0.876 8.5 1 94.31 72 MET A C 1
ATOM 559 O O . MET A 1 72 ? -15.289 1.66 9.43 1 94.31 72 MET A O 1
ATOM 563 N N . GLY A 1 73 ? -14.961 1.022 7.355 1 88.44 73 GLY A N 1
ATOM 564 C CA . GLY A 1 73 ? -14.156 2.199 7.07 1 88.44 73 GLY A CA 1
ATOM 565 C C . GLY A 1 73 ? -12.672 1.974 7.289 1 88.44 73 GLY A C 1
ATOM 566 O O . GLY A 1 73 ? -11.891 2.922 7.277 1 88.44 73 GLY A O 1
ATOM 567 N N . GLY A 1 74 ? -12.312 0.756 7.488 1 87.88 74 GLY A N 1
ATOM 568 C CA . GLY A 1 74 ? -10.914 0.419 7.668 1 87.88 74 GLY A CA 1
ATOM 569 C C . GLY A 1 74 ? -10.25 -0.076 6.395 1 87.88 74 GLY A C 1
ATOM 570 O O . GLY A 1 74 ? -10.914 -0.251 5.371 1 87.88 74 GLY A O 1
ATOM 571 N N . LEU A 1 75 ? -8.945 -0.122 6.402 1 88 75 LEU A N 1
ATOM 572 C CA . LEU A 1 75 ? -8.156 -0.674 5.305 1 88 75 LEU A CA 1
ATOM 573 C C . LEU A 1 75 ? -7.223 -1.771 5.809 1 88 75 LEU A C 1
ATOM 575 O O . LEU A 1 75 ? -6.805 -1.755 6.969 1 88 75 LEU A O 1
ATOM 579 N N . ASP A 1 76 ? -7.059 -2.703 5.055 1 92.06 76 ASP A N 1
ATOM 580 C CA . ASP A 1 76 ? -6.145 -3.785 5.402 1 92.06 76 ASP A CA 1
ATOM 581 C C . ASP A 1 76 ? -5.176 -4.078 4.258 1 92.06 76 ASP A C 1
ATOM 583 O O . ASP A 1 76 ? -5.555 -4.703 3.266 1 92.06 76 ASP A O 1
ATOM 587 N N . PHE A 1 77 ? -3.91 -3.754 4.449 1 89.25 77 PHE A N 1
ATOM 588 C CA . PHE A 1 77 ? -2.902 -3.941 3.414 1 89.25 77 PHE A CA 1
ATOM 589 C C . PHE A 1 77 ? -2.053 -5.176 3.701 1 89.25 77 PHE A C 1
ATOM 591 O O . PHE A 1 77 ? -1.133 -5.492 2.945 1 89.25 77 PHE A O 1
ATOM 598 N N . SER A 1 78 ? -2.355 -5.848 4.688 1 94.06 78 SER A N 1
ATOM 599 C CA . SER A 1 78 ? -1.494 -6.941 5.129 1 94.06 78 SER A CA 1
ATOM 600 C C . SER A 1 78 ? -1.886 -8.258 4.469 1 94.06 78 SER A C 1
ATOM 602 O O . SER A 1 78 ? -1.282 -9.297 4.738 1 94.06 78 SER A O 1
ATOM 604 N N . GLN A 1 79 ? -2.848 -8.227 3.627 1 94.75 79 GLN A N 1
ATOM 605 C CA . GLN A 1 79 ? -3.43 -9.461 3.107 1 94.75 79 GLN A CA 1
ATOM 606 C C . GLN A 1 79 ? -2.406 -10.258 2.301 1 94.75 79 GLN A C 1
ATOM 608 O O . GLN A 1 79 ? -2.379 -11.492 2.365 1 94.75 79 GLN A O 1
ATOM 613 N N . GLY A 1 80 ? -1.603 -9.594 1.587 1 94 80 GLY A N 1
ATOM 614 C CA . GLY A 1 80 ? -0.613 -10.281 0.778 1 94 80 GLY A CA 1
ATOM 615 C C . GLY A 1 80 ? 0.403 -11.047 1.604 1 94 80 GLY A C 1
ATOM 616 O O . GLY A 1 80 ? 0.621 -12.242 1.38 1 94 80 GLY A O 1
ATOM 617 N N . SER A 1 81 ? 1.021 -10.359 2.514 1 94.62 81 SER A N 1
ATOM 618 C CA . SER A 1 81 ? 2.014 -11.016 3.359 1 94.62 81 SER A CA 1
ATOM 619 C C . SER A 1 81 ? 1.362 -12.047 4.281 1 94.62 81 SER A C 1
ATOM 621 O O . SER A 1 81 ? 1.967 -13.07 4.602 1 94.62 81 SER A O 1
ATOM 623 N N . MET A 1 82 ? 0.154 -11.766 4.68 1 97.38 82 MET A N 1
ATOM 624 C CA . MET A 1 82 ? -0.601 -12.719 5.484 1 97.38 82 MET A CA 1
ATOM 625 C C . MET A 1 82 ? -0.833 -14.016 4.711 1 97.38 82 MET A C 1
ATOM 627 O O . MET A 1 82 ? -0.664 -15.109 5.258 1 97.38 82 MET A O 1
ATOM 631 N N . LEU A 1 83 ? -1.198 -13.867 3.486 1 98 83 LEU A N 1
ATOM 632 C CA . LEU A 1 83 ? -1.376 -15.039 2.639 1 98 83 LEU A CA 1
ATOM 633 C C . LEU A 1 83 ? -0.073 -15.82 2.512 1 98 83 LEU A C 1
ATOM 635 O O . LEU A 1 83 ? -0.077 -17.047 2.553 1 98 83 LEU A O 1
ATOM 639 N N . GLY A 1 84 ? 1.013 -15.102 2.334 1 97.19 84 GLY A N 1
ATOM 640 C CA . GLY A 1 84 ? 2.311 -15.75 2.242 1 97.19 84 GLY A CA 1
ATOM 641 C C . GLY A 1 84 ? 2.648 -16.594 3.461 1 97.19 84 GLY A C 1
ATOM 642 O O . GLY A 1 84 ? 2.998 -17.766 3.338 1 97.19 84 GLY A O 1
ATOM 643 N N . VAL A 1 85 ? 2.506 -16.047 4.613 1 97.25 85 VAL A N 1
ATOM 644 C CA . VAL A 1 85 ? 2.84 -16.734 5.855 1 97.25 85 VAL A CA 1
ATOM 645 C C . VAL A 1 85 ? 1.878 -17.891 6.074 1 97.25 85 VAL A C 1
ATOM 647 O O . VAL A 1 85 ? 2.297 -18.984 6.457 1 97.25 85 VAL A O 1
ATOM 650 N N . ALA A 1 86 ? 0.641 -17.656 5.859 1 98.38 86 ALA A N 1
ATOM 651 C CA . ALA A 1 86 ? -0.347 -18.719 6.004 1 98.38 86 ALA A CA 1
ATOM 652 C C . ALA A 1 86 ? -0.068 -19.859 5.031 1 98.38 86 ALA A C 1
ATOM 654 O O . ALA A 1 86 ? -0.252 -21.031 5.367 1 98.38 86 ALA A O 1
ATOM 655 N N . SER A 1 87 ? 0.318 -19.5 3.842 1 97.94 87 SER A N 1
ATOM 656 C CA . SER A 1 87 ? 0.632 -20.531 2.854 1 97.94 87 SER A CA 1
ATOM 657 C C . SER A 1 87 ? 1.808 -21.391 3.303 1 97.94 87 SER A C 1
ATOM 659 O O . SER A 1 87 ? 1.857 -22.578 3.008 1 97.94 87 SER A O 1
ATOM 661 N N . ILE A 1 88 ? 2.77 -20.812 3.969 1 97.69 88 ILE A N 1
ATOM 662 C CA . ILE A 1 88 ? 3.906 -21.562 4.5 1 97.69 88 ILE A CA 1
ATOM 663 C C . ILE A 1 88 ? 3.414 -22.609 5.48 1 97.69 88 ILE A C 1
ATOM 665 O O . ILE A 1 88 ? 3.814 -23.781 5.402 1 97.69 88 ILE A O 1
ATOM 669 N N . VAL A 1 89 ? 2.545 -22.203 6.371 1 98.12 89 VAL A N 1
ATOM 670 C CA . VAL A 1 89 ? 2.02 -23.109 7.387 1 98.12 89 VAL A CA 1
ATOM 671 C C . VAL A 1 89 ? 1.187 -24.203 6.727 1 98.12 89 VAL A C 1
ATOM 673 O O . VAL A 1 89 ? 1.3 -25.375 7.086 1 98.12 89 VAL A O 1
ATOM 676 N N . VAL A 1 90 ? 0.41 -23.844 5.75 1 98 90 VAL A N 1
ATOM 677 C CA . VAL A 1 90 ? -0.43 -24.797 5.035 1 98 90 VAL A CA 1
ATOM 678 C C . VAL A 1 90 ? 0.447 -25.844 4.332 1 98 90 VAL A C 1
ATOM 680 O O . VAL A 1 90 ? 0.203 -27.047 4.434 1 98 90 VAL A O 1
ATOM 683 N N . CYS A 1 91 ? 1.422 -25.344 3.59 1 97.56 91 CYS A N 1
ATOM 684 C CA . CYS A 1 91 ? 2.309 -26.266 2.873 1 97.56 91 CYS A CA 1
ATOM 685 C C . CYS A 1 91 ? 3.004 -27.219 3.834 1 97.56 91 CYS A C 1
ATOM 687 O O . CYS A 1 91 ? 3.072 -28.422 3.582 1 97.56 91 CYS A O 1
ATOM 689 N N . TYR A 1 92 ? 3.463 -26.688 4.941 1 96.81 92 TYR A N 1
ATOM 690 C CA . TYR A 1 92 ? 4.156 -27.516 5.926 1 96.81 92 TYR A CA 1
ATOM 691 C C . TYR A 1 92 ? 3.219 -28.578 6.504 1 96.81 92 TYR A C 1
ATOM 693 O O . TYR A 1 92 ? 3.568 -29.75 6.57 1 96.81 92 TYR A O 1
ATOM 701 N N . LEU A 1 93 ? 2.066 -28.188 6.879 1 97.62 93 LEU A N 1
ATOM 702 C CA . LEU A 1 93 ? 1.135 -29.078 7.562 1 97.62 93 LEU A CA 1
ATOM 703 C C . LEU A 1 93 ? 0.468 -30.031 6.574 1 97.62 93 LEU A C 1
ATOM 705 O O . LEU A 1 93 ? -0.112 -31.047 6.973 1 97.62 93 LEU A O 1
ATOM 709 N N . SER A 1 94 ? 0.536 -29.688 5.301 1 97.12 94 SER A N 1
ATOM 710 C CA . SER A 1 94 ? -0.062 -30.547 4.285 1 97.12 94 SER A CA 1
ATOM 711 C C . SER A 1 94 ? 0.619 -31.906 4.246 1 97.12 94 SER A C 1
ATOM 713 O O . SER A 1 94 ? 0.039 -32.875 3.762 1 97.12 94 SER A O 1
ATOM 715 N N . HIS A 1 95 ? 1.867 -31.984 4.684 1 96.56 95 HIS A N 1
ATOM 716 C CA . HIS A 1 95 ? 2.594 -33.25 4.719 1 96.56 95 HIS A CA 1
ATOM 717 C C . HIS A 1 95 ? 1.997 -34.188 5.75 1 96.56 95 HIS A C 1
ATOM 719 O O . HIS A 1 95 ? 2.213 -35.406 5.684 1 96.56 95 HIS A O 1
ATOM 725 N N . TYR A 1 96 ? 1.253 -33.625 6.699 1 96.38 96 TYR A N 1
ATOM 726 C CA . TYR A 1 96 ? 0.674 -34.438 7.766 1 96.38 96 TYR A CA 1
ATOM 727 C C . TYR A 1 96 ? -0.798 -34.719 7.492 1 96.38 96 TYR A C 1
ATOM 729 O O . TYR A 1 96 ? -1.23 -35.875 7.527 1 96.38 96 TYR A O 1
ATOM 737 N N . ASN A 1 97 ? -1.573 -33.656 7.336 1 96.06 97 ASN A N 1
ATOM 738 C CA . ASN A 1 97 ? -3.012 -33.75 7.121 1 96.06 97 ASN A CA 1
ATOM 739 C C . ASN A 1 97 ? -3.576 -32.5 6.449 1 96.06 97 ASN A C 1
ATOM 741 O O . ASN A 1 97 ? -3.256 -31.391 6.844 1 96.06 97 ASN A O 1
ATOM 745 N N . MET A 1 98 ? -4.414 -32.781 5.441 1 95 98 MET A N 1
ATOM 746 C CA . MET A 1 98 ? -4.961 -31.672 4.668 1 95 98 MET A CA 1
ATOM 747 C C . MET A 1 98 ? -5.91 -30.828 5.52 1 95 98 MET A C 1
ATOM 749 O O . MET A 1 98 ? -5.973 -29.609 5.371 1 95 98 MET A O 1
ATOM 753 N N . VAL A 1 99 ? -6.629 -31.438 6.391 1 95.94 99 VAL A N 1
ATOM 754 C CA . VAL A 1 99 ? -7.543 -30.719 7.277 1 95.94 99 VAL A CA 1
ATOM 755 C C . VAL A 1 99 ? -6.746 -29.844 8.25 1 95.94 99 VAL A C 1
ATOM 757 O O . VAL A 1 99 ? -7.109 -28.703 8.508 1 95.94 99 VAL A O 1
ATOM 760 N N . LEU A 1 100 ? -5.641 -30.422 8.727 1 96.88 100 LEU A N 1
ATOM 761 C CA . LEU A 1 100 ? -4.75 -29.656 9.594 1 96.88 100 LEU A CA 1
ATOM 762 C C . LEU A 1 100 ? -4.141 -28.484 8.852 1 96.88 100 LEU A C 1
ATOM 764 O O . LEU A 1 100 ? -3.93 -27.406 9.43 1 96.88 100 LEU A O 1
ATOM 768 N N . ALA A 1 101 ? -3.836 -28.734 7.586 1 97.62 101 ALA A N 1
ATOM 769 C CA . ALA A 1 101 ? -3.277 -27.672 6.758 1 97.62 101 ALA A CA 1
ATOM 770 C C . ALA A 1 101 ? -4.254 -26.516 6.621 1 97.62 101 ALA A C 1
ATOM 772 O O . ALA A 1 101 ? -3.879 -25.344 6.805 1 97.62 101 ALA A O 1
ATOM 773 N N . ALA A 1 102 ? -5.492 -26.875 6.32 1 97.19 102 ALA A N 1
ATOM 774 C CA . ALA A 1 102 ? -6.516 -25.828 6.199 1 97.19 102 ALA A CA 1
ATOM 775 C C . ALA A 1 102 ? -6.711 -25.094 7.52 1 97.19 102 ALA A C 1
ATOM 777 O O . ALA A 1 102 ? -6.773 -23.859 7.547 1 97.19 102 ALA A O 1
ATOM 778 N N . LEU A 1 103 ? -6.75 -25.797 8.641 1 98.25 103 LEU A N 1
ATOM 779 C CA . LEU A 1 103 ? -6.934 -25.203 9.961 1 98.25 103 LEU A CA 1
ATOM 780 C C . LEU A 1 103 ? -5.73 -24.344 10.352 1 98.25 103 LEU A C 1
ATOM 782 O O . LEU A 1 103 ? -5.883 -23.312 10.992 1 98.25 103 LEU A O 1
ATOM 786 N N . GLY A 1 104 ? -4.559 -24.859 9.992 1 98.38 104 GLY A N 1
ATOM 787 C CA . GLY A 1 104 ? -3.355 -24.094 10.258 1 98.38 104 GLY A CA 1
ATOM 788 C C . GLY A 1 104 ? -3.346 -22.75 9.562 1 98.38 104 GLY A C 1
ATOM 789 O O . GLY A 1 104 ? -2.92 -21.75 10.148 1 98.38 104 GLY A O 1
ATOM 790 N N . GLY A 1 105 ? -3.771 -22.766 8.25 1 98.38 105 GLY A N 1
ATOM 791 C CA . GLY A 1 105 ? -3.906 -21.5 7.547 1 98.38 105 GLY A CA 1
ATOM 792 C C . GLY A 1 105 ? -4.875 -20.547 8.211 1 98.38 105 GLY A C 1
ATOM 793 O O . GLY A 1 105 ? -4.57 -19.375 8.383 1 98.38 105 GLY A O 1
ATOM 794 N N . VAL A 1 106 ? -5.988 -21.094 8.641 1 98.62 106 VAL A N 1
ATOM 795 C CA . VAL A 1 106 ? -7.039 -20.297 9.266 1 98.62 106 VAL A CA 1
ATOM 796 C C . VAL A 1 106 ? -6.523 -19.719 10.586 1 98.62 106 VAL A C 1
ATOM 798 O O . VAL A 1 106 ? -6.699 -18.531 10.852 1 98.62 106 VAL A O 1
ATOM 801 N N . VAL A 1 107 ? -5.863 -20.469 11.383 1 98.69 107 VAL A N 1
ATOM 802 C CA . VAL A 1 107 ? -5.359 -20.047 12.688 1 98.69 107 VAL A CA 1
ATOM 803 C C . VAL A 1 107 ? -4.266 -19 12.5 1 98.69 107 VAL A C 1
ATOM 805 O O . VAL A 1 107 ? -4.234 -17.984 13.211 1 98.69 107 VAL A O 1
ATOM 808 N N . THR A 1 108 ? -3.357 -19.266 11.539 1 98.56 108 THR A N 1
ATOM 809 C CA . THR A 1 108 ? -2.279 -18.328 11.273 1 98.56 108 THR A CA 1
ATOM 810 C C . THR A 1 108 ? -2.838 -16.984 10.828 1 98.56 108 THR A C 1
ATOM 812 O O . THR A 1 108 ? -2.447 -15.938 11.359 1 98.56 108 THR A O 1
ATOM 815 N N . GLY A 1 109 ? -3.748 -17.031 9.852 1 98.5 109 GLY A N 1
ATOM 816 C CA . GLY A 1 109 ? -4.387 -15.805 9.414 1 98.5 109 GLY A CA 1
ATOM 817 C C . GLY A 1 109 ? -5.152 -15.102 10.516 1 98.5 109 GLY A C 1
ATOM 818 O O . GLY A 1 109 ? -5.078 -13.875 10.656 1 98.5 109 GLY A O 1
ATOM 819 N N . GLY A 1 110 ? -5.848 -15.883 11.273 1 98.56 110 GLY A N 1
ATOM 820 C CA . GLY A 1 110 ? -6.586 -15.32 12.391 1 98.56 110 GLY A CA 1
ATOM 821 C C . GLY A 1 110 ? -5.695 -14.641 13.414 1 98.56 110 GLY A C 1
ATOM 822 O O . GLY A 1 110 ? -6.039 -13.586 13.945 1 98.56 110 GLY A O 1
ATOM 823 N N . LEU A 1 111 ? -4.617 -15.219 13.703 1 98.38 111 LEU A N 1
ATOM 824 C CA . LEU A 1 111 ? -3.676 -14.648 14.664 1 98.38 111 LEU A CA 1
ATOM 825 C C . LEU A 1 111 ? -3.113 -13.328 14.148 1 98.38 111 LEU A C 1
ATOM 827 O O . LEU A 1 111 ? -2.979 -12.367 14.914 1 98.38 111 LEU A O 1
ATOM 831 N N . ILE A 1 112 ? -2.77 -13.312 12.906 1 97.56 112 ILE A N 1
ATOM 832 C CA . ILE A 1 112 ? -2.277 -12.07 12.32 1 97.56 112 ILE A CA 1
ATOM 833 C C . ILE A 1 112 ? -3.381 -11.016 12.336 1 97.56 112 ILE A C 1
ATOM 835 O O . ILE A 1 112 ? -3.129 -9.852 12.656 1 97.56 112 ILE A O 1
ATOM 839 N N . GLY A 1 113 ? -4.598 -11.469 11.977 1 97.94 113 GLY A N 1
ATOM 840 C CA . GLY A 1 113 ? -5.73 -10.57 12.094 1 97.94 113 GLY A CA 1
ATOM 841 C C . GLY A 1 113 ? -5.922 -10.031 13.5 1 97.94 113 GLY A C 1
ATOM 842 O O . GLY A 1 113 ? -6.273 -8.859 13.68 1 97.94 113 GLY A O 1
ATOM 843 N N . LEU A 1 114 ? -5.676 -10.867 14.453 1 98 114 LEU A N 1
ATOM 844 C CA . LEU A 1 114 ? -5.785 -10.453 15.852 1 98 114 LEU A CA 1
ATOM 845 C C . LEU A 1 114 ? -4.758 -9.383 16.188 1 98 114 LEU A C 1
ATOM 847 O O . LEU A 1 114 ? -5.059 -8.422 16.906 1 98 114 LEU A O 1
ATOM 851 N N . ILE A 1 115 ? -3.621 -9.547 15.695 1 95.75 115 ILE A N 1
ATOM 852 C CA . ILE A 1 115 ? -2.572 -8.555 15.914 1 95.75 115 ILE A CA 1
ATOM 853 C C . ILE A 1 115 ? -2.988 -7.219 15.297 1 95.75 115 ILE A C 1
ATOM 855 O O . ILE A 1 115 ? -2.898 -6.176 15.945 1 95.75 115 ILE A O 1
ATOM 859 N N . ASN A 1 116 ? -3.459 -7.277 14.086 1 95.44 116 ASN A N 1
ATOM 860 C CA . ASN A 1 116 ? -3.91 -6.066 13.406 1 95.44 116 ASN A CA 1
ATOM 861 C C . ASN A 1 116 ? -5.051 -5.391 14.172 1 95.44 116 ASN A C 1
ATOM 863 O O . ASN A 1 116 ? -5.012 -4.184 14.406 1 95.44 116 ASN A O 1
ATOM 867 N N . GLY A 1 117 ? -6.016 -6.234 14.539 1 95.31 117 GLY A N 1
ATOM 868 C CA . GLY A 1 117 ? -7.137 -5.691 15.289 1 95.31 117 GLY A CA 1
ATOM 869 C C . GLY A 1 117 ? -6.742 -5.125 16.641 1 95.31 117 GLY A C 1
ATOM 870 O O . GLY A 1 117 ? -7.246 -4.078 17.047 1 95.31 117 GLY A O 1
ATOM 871 N N . TYR A 1 118 ? -5.867 -5.762 17.281 1 94 118 TYR A N 1
ATOM 872 C CA . TYR A 1 118 ? -5.418 -5.324 18.594 1 94 118 TYR A CA 1
ATOM 873 C C . TYR A 1 118 ? -4.75 -3.955 18.516 1 94 118 TYR A C 1
ATOM 875 O O . TYR A 1 118 ? -5.098 -3.045 19.266 1 94 118 TYR A O 1
ATOM 883 N N . PHE A 1 119 ? -3.855 -3.812 17.609 1 90.12 119 PHE A N 1
ATOM 884 C CA . PHE A 1 119 ? -3.121 -2.557 17.531 1 90.12 119 PHE A CA 1
ATOM 885 C C . PHE A 1 119 ? -4.012 -1.444 16.984 1 90.12 119 PHE A C 1
ATOM 887 O O . PHE A 1 119 ? -3.869 -0.283 17.375 1 90.12 119 PHE A O 1
ATOM 894 N N . ASN A 1 120 ? -4.867 -1.797 16.109 1 89.62 120 ASN A N 1
ATOM 895 C CA . ASN A 1 120 ? -5.793 -0.797 15.586 1 89.62 120 ASN A CA 1
ATOM 896 C C . ASN A 1 120 ? -6.73 -0.287 16.672 1 89.62 120 ASN A C 1
ATOM 898 O O . ASN A 1 120 ? -6.918 0.922 16.828 1 89.62 120 ASN A O 1
ATOM 902 N N . VAL A 1 121 ? -7.27 -1.201 17.5 1 89.94 121 VAL A N 1
ATOM 903 C CA . VAL A 1 121 ? -8.344 -0.85 18.422 1 89.94 121 VAL A CA 1
ATOM 904 C C . VAL A 1 121 ? -7.75 -0.436 19.766 1 89.94 121 VAL A C 1
ATOM 906 O O . VAL A 1 121 ? -8.086 0.627 20.297 1 89.94 121 VAL A O 1
ATOM 909 N N . LYS A 1 122 ? -6.895 -1.213 20.312 1 86.75 122 LYS A N 1
ATOM 910 C CA . LYS A 1 122 ? -6.406 -0.963 21.672 1 86.75 122 LYS A CA 1
ATOM 911 C C . LYS A 1 122 ? -5.352 0.137 21.672 1 86.75 122 LYS A C 1
ATOM 913 O O . LYS A 1 122 ? -5.27 0.921 22.625 1 86.75 122 LYS A O 1
ATOM 918 N N . ARG A 1 123 ? -4.613 0.181 20.594 1 83 123 ARG A N 1
ATOM 919 C CA . ARG A 1 123 ? -3.559 1.188 20.562 1 83 123 ARG A CA 1
ATOM 920 C C . ARG A 1 123 ? -3.971 2.387 19.703 1 83 123 ARG A C 1
ATOM 922 O O . ARG A 1 123 ? -3.195 3.33 19.531 1 83 123 ARG A O 1
ATOM 929 N N . LYS A 1 124 ? -5.125 2.244 19.109 1 82.56 124 LYS A N 1
ATOM 930 C CA . LYS A 1 124 ? -5.762 3.336 18.375 1 82.56 124 LYS A CA 1
ATOM 931 C C . LYS A 1 124 ? -4.891 3.811 17.219 1 82.56 124 LYS A C 1
ATOM 933 O O . LYS A 1 124 ? -4.711 5.016 17.031 1 82.56 124 LYS A O 1
ATOM 938 N N . ILE A 1 125 ? -4.234 2.857 16.672 1 81.38 125 ILE A N 1
ATOM 939 C CA . ILE A 1 125 ? -3.482 3.137 15.453 1 81.38 125 ILE A CA 1
ATOM 940 C C . ILE A 1 125 ? -4.383 2.932 14.234 1 81.38 125 ILE A C 1
ATOM 942 O O . ILE A 1 125 ? -5.133 1.954 14.172 1 81.38 125 ILE A O 1
ATOM 946 N N . THR A 1 126 ? -4.355 3.887 13.336 1 82.06 126 THR A N 1
ATOM 947 C CA . THR A 1 126 ? -5.164 3.76 12.133 1 82.06 126 THR A CA 1
ATOM 948 C C . THR A 1 126 ? -4.879 2.439 11.422 1 82.06 126 THR A C 1
ATOM 950 O O . THR A 1 126 ? -3.732 1.992 11.375 1 82.06 126 THR A O 1
ATOM 953 N N . SER A 1 127 ? -5.879 1.836 10.898 1 88.12 127 SER A N 1
ATOM 954 C CA . SER A 1 127 ? -5.797 0.486 10.352 1 88.12 127 SER A CA 1
ATOM 955 C C . SER A 1 127 ? -4.777 0.41 9.219 1 88.12 127 SER A C 1
ATOM 957 O O . SER A 1 127 ? -4.043 -0.573 9.109 1 88.12 127 SER A O 1
ATOM 959 N N . PHE A 1 128 ? -4.719 1.431 8.422 1 82.12 128 PHE A N 1
ATOM 960 C CA . PHE A 1 128 ? -3.814 1.38 7.277 1 82.12 128 PHE A CA 1
ATOM 961 C C . PHE A 1 128 ? -2.363 1.327 7.738 1 82.12 128 PHE A C 1
ATOM 963 O O . PHE A 1 128 ? -1.546 0.616 7.152 1 82.12 128 PHE A O 1
ATOM 970 N N . ILE A 1 129 ? -1.969 1.974 8.773 1 81.12 129 ILE A N 1
ATOM 971 C CA . ILE A 1 129 ? -0.602 2.01 9.281 1 81.12 129 ILE A CA 1
ATOM 972 C C . ILE A 1 129 ? -0.242 0.657 9.891 1 81.12 129 ILE A C 1
ATOM 974 O O . ILE A 1 129 ? 0.826 0.108 9.609 1 81.12 129 ILE A O 1
ATOM 978 N N . VAL A 1 130 ? -1.179 0.179 10.719 1 87.56 130 VAL A N 1
ATOM 979 C CA . VAL A 1 130 ? -0.925 -1.103 11.367 1 87.56 130 VAL A CA 1
ATOM 980 C C . VAL A 1 130 ? -0.68 -2.178 10.312 1 87.56 130 VAL A C 1
ATOM 982 O O . VAL A 1 130 ? 0.271 -2.955 10.414 1 87.56 130 VAL A O 1
ATOM 985 N N . THR A 1 131 ? -1.477 -2.096 9.281 1 91.31 131 THR A N 1
ATOM 986 C CA . THR A 1 131 ? -1.455 -3.201 8.328 1 91.31 131 THR A CA 1
ATOM 987 C C . THR A 1 131 ? -0.298 -3.047 7.344 1 91.31 131 THR A C 1
ATOM 989 O O . THR A 1 131 ? 0.192 -4.035 6.797 1 91.31 131 THR A O 1
ATOM 992 N N . ILE A 1 132 ? 0.167 -1.865 7.137 1 84.62 132 ILE A N 1
ATOM 993 C CA . ILE A 1 132 ? 1.376 -1.689 6.34 1 84.62 132 ILE A CA 1
ATOM 994 C C . ILE A 1 132 ? 2.588 -2.197 7.117 1 84.62 132 ILE A C 1
ATOM 996 O O . ILE A 1 132 ? 3.467 -2.852 6.555 1 84.62 132 ILE A O 1
ATOM 1000 N N . CYS A 1 133 ? 2.605 -1.879 8.383 1 85.06 133 CYS A N 1
ATOM 1001 C CA . CYS A 1 133 ? 3.701 -2.342 9.227 1 85.06 133 CYS A CA 1
ATOM 1002 C C . CYS A 1 133 ? 3.719 -3.863 9.32 1 85.06 133 CYS A C 1
ATOM 1004 O O . CYS A 1 133 ? 4.777 -4.484 9.203 1 85.06 133 CYS A O 1
ATOM 1006 N N . THR A 1 134 ? 2.543 -4.383 9.484 1 91.56 134 THR A N 1
ATOM 1007 C CA . THR A 1 134 ? 2.49 -5.836 9.594 1 91.56 134 THR A CA 1
ATOM 1008 C C . THR A 1 134 ? 2.756 -6.492 8.242 1 91.56 134 THR A C 1
ATOM 1010 O O . THR A 1 134 ? 3.326 -7.586 8.18 1 91.56 134 THR A O 1
ATOM 1013 N N . MET A 1 135 ? 2.307 -5.816 7.188 1 91.31 135 MET A N 1
ATOM 1014 C CA . MET A 1 135 ? 2.664 -6.312 5.859 1 91.31 135 MET A CA 1
ATOM 1015 C C . MET A 1 135 ? 4.176 -6.438 5.719 1 91.31 135 MET A C 1
ATOM 1017 O O . MET A 1 135 ? 4.676 -7.449 5.223 1 91.31 135 MET A O 1
ATOM 1021 N N . TYR A 1 136 ? 4.852 -5.398 6.137 1 86.62 136 TYR A N 1
ATOM 1022 C CA . TYR A 1 136 ? 6.305 -5.402 6.062 1 86.62 136 TYR A CA 1
ATOM 1023 C C . TYR A 1 136 ? 6.895 -6.504 6.934 1 86.62 136 TYR A C 1
ATOM 1025 O O . TYR A 1 136 ? 7.793 -7.234 6.508 1 86.62 136 TYR A O 1
ATOM 1033 N N . LEU A 1 137 ? 6.387 -6.633 8.102 1 88.88 137 LEU A N 1
ATOM 1034 C CA . LEU A 1 137 ? 6.855 -7.625 9.062 1 88.88 137 LEU A CA 1
ATOM 1035 C C . LEU A 1 137 ? 6.668 -9.039 8.523 1 88.88 137 LEU A C 1
ATOM 1037 O O . LEU A 1 137 ? 7.621 -9.82 8.477 1 88.88 137 LEU A O 1
ATOM 1041 N N . PHE A 1 138 ? 5.52 -9.297 8.055 1 93.88 138 PHE A N 1
ATOM 1042 C CA . PHE A 1 138 ? 5.215 -10.664 7.664 1 93.88 138 PHE A CA 1
ATOM 1043 C C . PHE A 1 138 ? 5.812 -10.992 6.297 1 93.88 138 PHE A C 1
ATOM 1045 O O . PHE A 1 138 ? 6.008 -12.156 5.961 1 93.88 138 PHE A O 1
ATOM 1052 N N . ARG A 1 139 ? 6.035 -10.016 5.5 1 90.56 139 ARG A N 1
ATOM 1053 C CA . ARG A 1 139 ? 6.844 -10.242 4.305 1 90.56 139 ARG A CA 1
ATOM 1054 C C . ARG A 1 139 ? 8.25 -10.711 4.676 1 90.56 139 ARG A C 1
ATOM 1056 O O . ARG A 1 139 ? 8.82 -11.555 3.99 1 90.56 139 ARG A O 1
ATOM 1063 N N . GLY A 1 140 ? 8.789 -10.148 5.734 1 87.5 140 GLY A N 1
ATOM 1064 C CA . GLY A 1 140 ? 10.07 -10.602 6.25 1 87.5 140 GLY A CA 1
ATOM 1065 C C . GLY A 1 140 ? 10.039 -12.039 6.73 1 87.5 140 GLY A C 1
ATOM 1066 O O . GLY A 1 140 ? 10.984 -12.797 6.492 1 87.5 140 GLY A O 1
ATOM 1067 N N . VAL A 1 141 ? 8.969 -12.398 7.359 1 91.69 141 VAL A N 1
ATOM 1068 C CA . VAL A 1 141 ? 8.797 -13.773 7.82 1 91.69 141 VAL A CA 1
ATOM 1069 C C . VAL A 1 141 ? 8.781 -14.719 6.621 1 91.69 141 VAL A C 1
ATOM 1071 O O . VAL A 1 141 ? 9.43 -15.766 6.641 1 91.69 141 VAL A O 1
ATOM 1074 N N . CYS A 1 142 ? 8.031 -14.344 5.613 1 92.62 142 CYS A N 1
ATOM 1075 C CA . CYS A 1 142 ? 7.938 -15.156 4.406 1 92.62 142 CYS A CA 1
ATOM 1076 C C . CYS A 1 142 ? 9.297 -15.297 3.742 1 92.62 142 CYS A C 1
ATOM 1078 O O . CYS A 1 142 ? 9.695 -16.406 3.35 1 92.62 142 CYS A O 1
ATOM 1080 N N . ALA A 1 143 ? 10 -14.258 3.66 1 88.12 143 ALA A N 1
ATOM 1081 C CA . ALA A 1 143 ? 11.328 -14.273 3.037 1 88.12 143 ALA A CA 1
ATOM 1082 C C . ALA A 1 143 ? 12.297 -15.148 3.822 1 88.12 143 ALA A C 1
ATOM 1084 O O . ALA A 1 143 ? 13.07 -15.906 3.236 1 88.12 143 ALA A O 1
ATOM 1085 N N . TYR A 1 144 ? 12.219 -15.039 5.125 1 89.06 144 TYR A N 1
ATOM 1086 C CA . TYR A 1 144 ? 13.102 -15.812 5.98 1 89.06 144 TYR A CA 1
ATOM 1087 C C . TYR A 1 144 ? 12.797 -17.297 5.871 1 89.06 144 TYR A C 1
ATOM 1089 O O . TYR A 1 144 ? 13.711 -18.125 5.754 1 89.06 144 TYR A O 1
ATOM 1097 N N . ALA A 1 145 ? 11.586 -17.656 5.855 1 92.06 145 ALA A N 1
ATOM 1098 C CA . ALA A 1 145 ? 11.164 -19.047 5.832 1 92.06 145 ALA A CA 1
ATOM 1099 C C . ALA A 1 145 ? 11.469 -19.688 4.484 1 92.06 145 ALA A C 1
ATOM 1101 O O . ALA A 1 145 ? 11.578 -20.922 4.387 1 92.06 145 ALA A O 1
ATOM 1102 N N . THR A 1 146 ? 11.625 -18.906 3.463 1 91.31 146 THR A N 1
ATOM 1103 C CA . THR A 1 146 ? 11.82 -19.438 2.121 1 91.31 146 THR A CA 1
ATOM 1104 C C . THR A 1 146 ? 13.211 -19.109 1.598 1 91.31 146 THR A C 1
ATOM 1106 O O . THR A 1 146 ? 13.453 -19.156 0.39 1 91.31 146 THR A O 1
ATOM 1109 N N . THR A 1 147 ? 14.109 -18.609 2.408 1 85.69 147 THR A N 1
ATOM 1110 C CA . THR A 1 147 ? 15.445 -18.156 2.037 1 85.69 147 THR A CA 1
ATOM 1111 C C . THR A 1 147 ? 16.234 -19.281 1.365 1 85.69 147 THR A C 1
ATOM 1113 O O . THR A 1 147 ? 16.859 -19.078 0.327 1 85.69 147 THR A O 1
ATOM 1116 N N . ASN A 1 148 ? 16.203 -20.438 1.847 1 85.69 148 ASN A N 1
ATOM 1117 C CA . ASN A 1 148 ? 17 -21.547 1.337 1 85.69 148 ASN A CA 1
ATOM 1118 C C . ASN A 1 148 ? 16.281 -22.266 0.196 1 85.69 148 ASN A C 1
ATOM 1120 O O . ASN A 1 148 ? 16.891 -22.594 -0.818 1 85.69 148 ASN A O 1
ATOM 1124 N N . SER A 1 149 ? 14.977 -22.469 0.381 1 89.94 149 SER A N 1
ATOM 1125 C CA . SER A 1 149 ? 14.141 -23.156 -0.597 1 89.94 149 SER A CA 1
ATOM 1126 C C . SER A 1 149 ? 12.664 -22.797 -0.409 1 89.94 149 SER A C 1
ATOM 1128 O O . SER A 1 149 ? 12.25 -22.422 0.688 1 89.94 149 SER A O 1
ATOM 1130 N N . PRO A 1 150 ? 12 -22.891 -1.517 1 93.44 150 PRO A N 1
ATOM 1131 C CA . PRO A 1 150 ? 10.555 -22.797 -1.323 1 93.44 150 PRO A CA 1
ATOM 1132 C C . PRO A 1 150 ? 10.016 -23.828 -0.333 1 93.44 150 PRO A C 1
ATOM 1134 O O . PRO A 1 150 ? 10.641 -24.859 -0.109 1 93.44 150 PRO A O 1
ATOM 1137 N N . VAL A 1 151 ? 8.992 -23.5 0.323 1 95.19 151 VAL A N 1
ATOM 1138 C CA . VAL A 1 151 ? 8.305 -24.469 1.161 1 95.19 151 VAL A CA 1
ATOM 1139 C C . VAL A 1 151 ? 7.285 -25.25 0.325 1 95.19 151 VAL A C 1
ATOM 1141 O O . VAL A 1 151 ? 6.297 -24.672 -0.143 1 95.19 151 VAL A O 1
ATOM 1144 N N . TYR A 1 152 ? 7.551 -26.484 0.244 1 95.44 152 TYR A N 1
ATOM 1145 C CA . TYR A 1 152 ? 6.73 -27.312 -0.64 1 95.44 152 TYR A CA 1
ATOM 1146 C C . TYR A 1 152 ? 5.578 -27.953 0.125 1 95.44 152 TYR A C 1
ATOM 1148 O O . TYR A 1 152 ? 5.73 -28.328 1.285 1 95.44 152 TYR A O 1
ATOM 1156 N N . ALA A 1 153 ? 4.449 -28.016 -0.608 1 95.62 153 ALA A N 1
ATOM 1157 C CA . ALA A 1 153 ? 3.334 -28.812 -0.098 1 95.62 153 ALA A CA 1
ATOM 1158 C C . ALA A 1 153 ? 3.537 -30.297 -0.392 1 95.62 153 ALA A C 1
ATOM 1160 O O . ALA A 1 153 ? 4.5 -30.672 -1.064 1 95.62 153 ALA A O 1
ATOM 1161 N N . VAL A 1 154 ? 2.643 -31.062 0.174 1 92.5 154 VAL A N 1
ATOM 1162 C CA . VAL A 1 154 ? 2.689 -32.5 -0.102 1 92.5 154 VAL A CA 1
ATOM 1163 C C . VAL A 1 154 ? 2.582 -32.75 -1.605 1 92.5 154 VAL A C 1
ATOM 1165 O O . VAL A 1 154 ? 1.882 -32 -2.311 1 92.5 154 VAL A O 1
ATOM 1168 N N . SER A 1 155 ? 3.266 -33.719 -2.088 1 89.38 155 SER A N 1
ATOM 1169 C CA . SER A 1 155 ? 3.43 -33.938 -3.518 1 89.38 155 SER A CA 1
ATOM 1170 C C . SER A 1 155 ? 2.086 -34.188 -4.195 1 89.38 155 SER A C 1
ATOM 1172 O O . SER A 1 155 ? 1.904 -33.844 -5.367 1 89.38 155 SER A O 1
ATOM 1174 N N . ASP A 1 156 ? 1.118 -34.656 -3.471 1 90.69 156 ASP A N 1
ATOM 1175 C CA . ASP A 1 156 ? -0.142 -35.031 -4.117 1 90.69 156 ASP A CA 1
ATOM 1176 C C . ASP A 1 156 ? -1.203 -33.938 -3.877 1 90.69 156 ASP A C 1
ATOM 1178 O O . ASP A 1 156 ? -2.395 -34.188 -4.078 1 90.69 156 ASP A O 1
ATOM 1182 N N . ILE A 1 157 ? -0.766 -32.781 -3.461 1 91.31 157 ILE A N 1
ATOM 1183 C CA . ILE A 1 157 ? -1.718 -31.734 -3.135 1 91.31 157 ILE A CA 1
ATOM 1184 C C . ILE A 1 157 ? -2.469 -31.312 -4.395 1 91.31 157 ILE A C 1
ATOM 1186 O O . ILE A 1 157 ? -3.604 -30.844 -4.316 1 91.31 157 ILE A O 1
ATOM 1190 N N . SER A 1 158 ? -1.872 -31.547 -5.508 1 89.44 158 SER A N 1
ATOM 1191 C CA . SER A 1 158 ? -2.447 -31.125 -6.785 1 89.44 158 SER A CA 1
ATOM 1192 C C . SER A 1 158 ? -3.703 -31.938 -7.109 1 89.44 158 SER A C 1
ATOM 1194 O O . SER A 1 158 ? -4.492 -31.547 -7.973 1 89.44 158 SER A O 1
ATOM 1196 N N . LYS A 1 159 ? -3.873 -33.062 -6.441 1 91.38 159 LYS A N 1
ATOM 1197 C CA . LYS A 1 159 ? -5.078 -33.875 -6.652 1 91.38 159 LYS A CA 1
ATOM 1198 C C . LYS A 1 159 ? -6.328 -33.094 -6.27 1 91.38 159 LYS A C 1
ATOM 1200 O O . LYS A 1 159 ? -7.414 -33.344 -6.789 1 91.38 159 LYS A O 1
ATOM 1205 N N . TYR A 1 160 ? -6.148 -32.125 -5.414 1 92.19 160 TYR A N 1
ATOM 1206 C CA . TYR A 1 160 ? -7.27 -31.328 -4.957 1 92.19 160 TYR A CA 1
ATOM 1207 C C . TYR A 1 160 ? -7.496 -30.141 -5.887 1 92.19 160 TYR A C 1
ATOM 1209 O O . TYR A 1 160 ? -8.477 -29.406 -5.738 1 92.19 160 TYR A O 1
ATOM 1217 N N . ASN A 1 161 ? -6.578 -29.938 -6.848 1 92.44 161 ASN A N 1
ATOM 1218 C CA . ASN A 1 161 ? -6.707 -28.828 -7.793 1 92.44 161 ASN A CA 1
ATOM 1219 C C . ASN A 1 161 ? -7.676 -29.172 -8.922 1 92.44 161 ASN A C 1
ATOM 1221 O O . ASN A 1 161 ? -7.285 -29.188 -10.094 1 92.44 161 ASN A O 1
ATOM 1225 N N . THR A 1 162 ? -8.898 -29.484 -8.555 1 92.19 162 THR A N 1
ATOM 1226 C CA . THR A 1 162 ? -9.969 -29.766 -9.5 1 92.19 162 THR A CA 1
ATOM 1227 C C . THR A 1 162 ? -11.039 -28.672 -9.445 1 92.19 162 THR A C 1
ATOM 1229 O O . THR A 1 162 ? -11.273 -28.094 -8.383 1 92.19 162 THR A O 1
ATOM 1232 N N . LEU A 1 163 ? -11.633 -28.438 -10.539 1 91.19 163 LEU A N 1
ATOM 1233 C CA . LEU A 1 163 ? -12.617 -27.359 -10.648 1 91.19 163 LEU A CA 1
ATOM 1234 C C . LEU A 1 163 ? -13.773 -27.578 -9.672 1 91.19 163 LEU A C 1
ATOM 1236 O O . LEU A 1 163 ? -14.141 -26.656 -8.93 1 91.19 163 LEU A O 1
ATOM 1240 N N . PRO A 1 164 ? -14.336 -28.797 -9.594 1 92.94 164 PRO A N 1
ATOM 1241 C CA . PRO A 1 164 ? -15.453 -28.984 -8.664 1 92.94 164 PRO A CA 1
ATOM 1242 C C . PRO A 1 164 ? -15.062 -28.719 -7.211 1 92.94 164 PRO A C 1
ATOM 1244 O O . PRO A 1 164 ? -15.828 -28.109 -6.465 1 92.94 164 PRO A O 1
ATOM 1247 N N . PHE A 1 165 ? -13.938 -29.141 -6.812 1 94.12 165 PHE A N 1
ATOM 1248 C CA . PHE A 1 165 ? -13.531 -28.953 -5.426 1 94.12 165 PHE A CA 1
ATOM 1249 C C . PHE A 1 165 ? -13.289 -27.469 -5.137 1 94.12 165 PHE A C 1
ATOM 1251 O O . PHE A 1 165 ? -13.828 -26.938 -4.168 1 94.12 165 PHE A O 1
ATOM 1258 N N . MET A 1 166 ? -12.453 -26.828 -5.977 1 95 166 MET A N 1
ATOM 1259 C CA . MET A 1 166 ? -12.086 -25.438 -5.754 1 95 166 MET A CA 1
ATOM 1260 C C . MET A 1 166 ? -13.305 -24.531 -5.836 1 95 166 MET A C 1
ATOM 1262 O O . MET A 1 166 ? -13.453 -23.609 -5.035 1 95 166 MET A O 1
ATOM 1266 N N . LEU A 1 167 ? -14.156 -24.781 -6.789 1 94.75 167 LEU A N 1
ATOM 1267 C CA . LEU A 1 167 ? -15.367 -23.984 -6.953 1 94.75 167 LEU A CA 1
ATOM 1268 C C . LEU A 1 167 ? -16.312 -24.172 -5.766 1 94.75 167 LEU A C 1
ATOM 1270 O O . LEU A 1 167 ? -16.828 -23.188 -5.227 1 94.75 167 LEU A O 1
ATOM 1274 N N . THR A 1 168 ? -16.562 -25.422 -5.379 1 95.94 168 THR A N 1
ATOM 1275 C CA . THR A 1 168 ? -17.453 -25.703 -4.258 1 95.94 168 THR A CA 1
ATOM 1276 C C . THR A 1 168 ? -16.922 -25.078 -2.973 1 95.94 168 THR A C 1
ATOM 1278 O O . THR A 1 168 ? -17.672 -24.484 -2.199 1 95.94 168 THR A O 1
ATOM 1281 N N . PHE A 1 169 ? -15.602 -25.234 -2.785 1 96.38 169 PHE A N 1
ATOM 1282 C CA . PHE A 1 169 ? -14.961 -24.672 -1.603 1 96.38 169 PHE A CA 1
ATOM 1283 C C . PHE A 1 169 ? -15.141 -23.172 -1.556 1 96.38 169 PHE A C 1
ATOM 1285 O O . PHE A 1 169 ? -15.516 -22.609 -0.518 1 96.38 169 PHE A O 1
ATOM 1292 N N . THR A 1 170 ? -14.875 -22.484 -2.664 1 96.5 170 THR A N 1
ATOM 1293 C CA . THR A 1 170 ? -14.984 -21.031 -2.766 1 96.5 170 THR A CA 1
ATOM 1294 C C . THR A 1 170 ? -16.438 -20.578 -2.586 1 96.5 170 THR A C 1
ATOM 1296 O O . THR A 1 170 ? -16.719 -19.625 -1.858 1 96.5 170 THR A O 1
ATOM 1299 N N . VAL A 1 171 ? -17.391 -21.266 -3.172 1 96.56 171 VAL A N 1
ATOM 130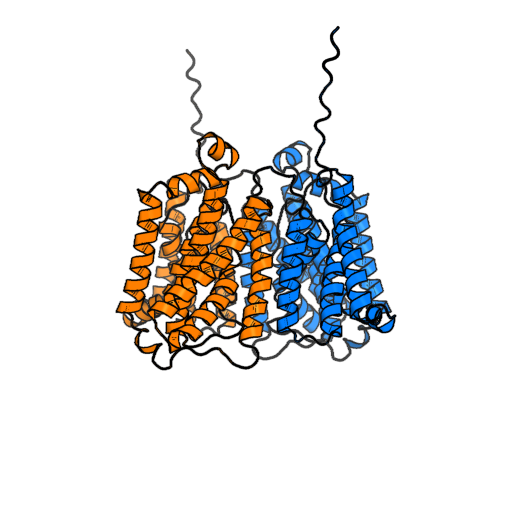0 C CA . VAL A 1 171 ? -18.812 -20.922 -3.102 1 96.56 171 VAL A CA 1
ATOM 1301 C C . VAL A 1 171 ? -19.312 -21.078 -1.666 1 96.56 171 VAL A C 1
ATOM 1303 O O . VAL A 1 171 ? -20.094 -20.266 -1.182 1 96.56 171 VAL A O 1
ATOM 1306 N N . ILE A 1 172 ? -18.875 -22.109 -0.997 1 97.62 172 ILE A N 1
ATOM 1307 C CA . ILE A 1 172 ? -19.281 -22.328 0.387 1 97.62 172 ILE A CA 1
ATOM 1308 C C . ILE A 1 172 ? -18.828 -21.141 1.249 1 97.62 172 ILE A C 1
ATOM 1310 O O . ILE A 1 172 ? -19.609 -20.625 2.051 1 97.62 172 ILE A O 1
ATOM 1314 N N . ILE A 1 173 ? -17.562 -20.75 1.075 1 97.31 173 ILE A N 1
ATOM 1315 C CA . ILE A 1 173 ? -17.047 -19.625 1.851 1 97.31 173 ILE A CA 1
ATOM 1316 C C . ILE A 1 173 ? -17.844 -18.375 1.539 1 97.31 173 ILE A C 1
ATOM 1318 O O . ILE A 1 173 ? -18.188 -17.609 2.445 1 97.31 173 ILE A O 1
ATOM 1322 N N . PHE A 1 174 ? -18.141 -18.188 0.298 1 96.62 174 PHE A N 1
ATOM 1323 C CA . PHE A 1 174 ? -18.891 -17.016 -0.135 1 96.62 174 PHE A CA 1
ATOM 1324 C C . PHE A 1 174 ? -20.312 -17.031 0.447 1 96.62 174 PHE A C 1
ATOM 1326 O O . PHE A 1 174 ? -20.797 -16.016 0.918 1 96.62 174 PHE A O 1
ATOM 1333 N N . VAL A 1 175 ? -20.969 -18.156 0.378 1 96.69 175 VAL A N 1
ATOM 1334 C CA . VAL A 1 175 ? -22.344 -18.297 0.871 1 96.69 175 VAL A CA 1
ATOM 1335 C C . VAL A 1 175 ? -22.375 -18.062 2.381 1 96.69 175 VAL A C 1
ATOM 1337 O O . VAL A 1 175 ? -23.234 -17.359 2.891 1 96.69 175 VAL A O 1
ATOM 1340 N N . VAL A 1 176 ? -21.406 -18.609 3.062 1 97.5 176 VAL A N 1
ATOM 1341 C CA . VAL A 1 176 ? -21.344 -18.422 4.508 1 97.5 176 VAL A CA 1
ATOM 1342 C C . VAL A 1 176 ? -21.125 -16.938 4.824 1 97.5 176 VAL A C 1
ATOM 1344 O O . VAL A 1 176 ? -21.797 -16.391 5.691 1 97.5 176 VAL A O 1
ATOM 1347 N N . ALA A 1 177 ? -20.172 -16.359 4.133 1 97.12 177 ALA A N 1
ATOM 1348 C CA . ALA A 1 177 ? -19.891 -14.938 4.352 1 97.12 177 ALA A CA 1
ATOM 1349 C C . ALA A 1 177 ? -21.125 -14.086 4.031 1 97.12 177 ALA A C 1
ATOM 1351 O O . ALA A 1 177 ? -21.422 -13.133 4.754 1 97.12 177 ALA A O 1
ATOM 1352 N N . TYR A 1 178 ? -21.812 -14.445 2.965 1 96 178 TYR A N 1
ATOM 1353 C CA . TYR A 1 178 ? -23.016 -13.719 2.561 1 96 178 TYR A CA 1
ATOM 1354 C C . TYR A 1 178 ? -24.109 -13.844 3.615 1 96 178 TYR A C 1
ATOM 1356 O O . TYR A 1 178 ? -24.734 -12.852 3.986 1 96 178 TYR A O 1
ATOM 1364 N N . LEU A 1 179 ? -24.328 -15.031 4.117 1 96.69 179 LEU A N 1
ATOM 1365 C CA . LEU A 1 179 ? -25.375 -15.281 5.117 1 96.69 179 LEU A CA 1
ATOM 1366 C C . LEU A 1 179 ? -25.047 -14.562 6.422 1 96.69 179 LEU A C 1
ATOM 1368 O O . LEU A 1 179 ? -25.938 -13.969 7.043 1 96.69 179 LEU A O 1
ATOM 1372 N N . VAL A 1 180 ? -23.797 -14.578 6.797 1 96.31 180 VAL A N 1
ATOM 1373 C CA . VAL A 1 180 ? -23.391 -13.922 8.031 1 96.31 180 VAL A CA 1
ATOM 1374 C C . VAL A 1 180 ? -23.531 -12.406 7.895 1 96.31 180 VAL A C 1
ATOM 1376 O O . VAL A 1 180 ? -24.031 -11.742 8.805 1 96.31 180 VAL A O 1
ATOM 1379 N N . PHE A 1 181 ? -23.172 -11.883 6.758 1 95.56 181 PHE A N 1
ATOM 1380 C CA . PHE A 1 181 ? -23.203 -10.445 6.508 1 95.56 181 PHE A CA 1
ATOM 1381 C C . PHE A 1 181 ? -24.641 -9.945 6.402 1 95.56 181 PHE A C 1
ATOM 1383 O O . PHE A 1 181 ? -24.969 -8.859 6.887 1 95.56 181 PHE A O 1
ATOM 1390 N N . THR A 1 182 ? -25.531 -10.773 5.875 1 94.12 182 THR A N 1
ATOM 1391 C CA . THR A 1 182 ? -26.859 -10.305 5.516 1 94.12 182 THR A CA 1
ATOM 1392 C C . THR A 1 182 ? -27.875 -10.648 6.613 1 94.12 182 THR A C 1
ATOM 1394 O O . THR A 1 182 ? -28.766 -9.859 6.906 1 94.12 182 THR A O 1
ATOM 1397 N N . TYR A 1 183 ? -27.641 -11.781 7.328 1 94.75 183 TYR A N 1
ATOM 1398 C CA . TYR A 1 183 ? -28.75 -12.258 8.156 1 94.75 183 TYR A CA 1
ATOM 1399 C C . TYR A 1 183 ? -28.375 -12.211 9.633 1 94.75 183 TYR A C 1
ATOM 1401 O O . TYR A 1 183 ? -29.234 -12.398 10.5 1 94.75 183 TYR A O 1
ATOM 1409 N N . THR A 1 184 ? -27.172 -12.047 10.109 1 93.25 184 THR A N 1
ATOM 1410 C CA . THR A 1 184 ? -26.828 -12.07 11.523 1 93.25 184 THR A CA 1
ATOM 1411 C C . THR A 1 184 ? -26.688 -10.656 12.07 1 93.25 184 THR A C 1
ATOM 1413 O O . THR A 1 184 ? -26.375 -10.461 13.25 1 93.25 184 THR A O 1
ATOM 1416 N N . GLY A 1 185 ? -26.953 -9.641 11.367 1 93.19 185 GLY A N 1
ATOM 1417 C CA . GLY A 1 185 ? -26.812 -8.266 11.828 1 93.19 185 GLY A CA 1
ATOM 1418 C C . GLY A 1 185 ? -25.391 -7.742 11.727 1 93.19 185 GLY A C 1
ATOM 1419 O O . GLY A 1 185 ? -25.141 -6.551 11.93 1 93.19 185 GLY A O 1
ATOM 1420 N N . LEU A 1 186 ? -24.484 -8.68 11.5 1 94.75 186 LEU A N 1
ATOM 1421 C CA . LEU A 1 186 ? -23.094 -8.242 11.367 1 94.75 186 LEU A CA 1
ATOM 1422 C C . LEU A 1 186 ? -22.969 -7.16 10.297 1 94.75 186 LEU A C 1
ATOM 1424 O O . LEU A 1 186 ? -22.312 -6.137 10.523 1 94.75 186 LEU A O 1
ATOM 1428 N N . GLY A 1 187 ? -23.562 -7.41 9.195 1 95.38 187 GLY A N 1
ATOM 1429 C CA . GLY A 1 187 ? -23.531 -6.426 8.125 1 95.38 187 GLY A CA 1
ATOM 1430 C C . GLY A 1 187 ? -24.031 -5.059 8.555 1 95.38 187 GLY A C 1
ATOM 1431 O O . GLY A 1 187 ? -23.406 -4.039 8.266 1 95.38 187 GLY A O 1
ATOM 1432 N N . SER A 1 188 ? -25.094 -5.043 9.312 1 95.31 188 SER A N 1
ATOM 1433 C CA . SER A 1 188 ? -25.672 -3.791 9.789 1 95.31 188 SER A CA 1
ATOM 1434 C C . SER A 1 188 ? -24.75 -3.111 10.797 1 95.31 188 SER A C 1
ATOM 1436 O O . SER A 1 188 ? -24.594 -1.888 10.789 1 95.31 188 SER A O 1
ATOM 1438 N N . ARG A 1 189 ? -24.203 -3.912 11.617 1 96.5 189 ARG A N 1
ATOM 1439 C CA . ARG A 1 189 ? -23.281 -3.357 12.602 1 96.5 189 ARG A CA 1
ATOM 1440 C C . ARG A 1 189 ? -22.062 -2.744 11.914 1 96.5 189 ARG A C 1
ATOM 1442 O O . ARG A 1 189 ? -21.609 -1.656 12.289 1 96.5 189 ARG A O 1
ATOM 1449 N N . LEU A 1 190 ? -21.547 -3.459 10.906 1 96.88 190 LEU A N 1
ATOM 1450 C CA . LEU A 1 190 ? -20.375 -2.969 10.203 1 96.88 190 LEU A CA 1
ATOM 1451 C C . LEU A 1 190 ? -20.688 -1.691 9.438 1 96.88 190 LEU A C 1
ATOM 1453 O O . LEU A 1 190 ? -19.891 -0.745 9.445 1 96.88 190 LEU A O 1
ATOM 1457 N N . LYS A 1 191 ? -21.828 -1.655 8.781 1 95.31 191 LYS A N 1
ATOM 1458 C CA . LYS A 1 191 ? -22.25 -0.472 8.031 1 95.31 191 LYS A CA 1
ATOM 1459 C C . LYS A 1 191 ? -22.422 0.727 8.961 1 95.31 191 LYS A C 1
ATOM 1461 O O . LYS A 1 191 ? -22.078 1.853 8.602 1 95.31 191 LYS A O 1
ATOM 1466 N N . ALA A 1 192 ? -22.953 0.481 10.109 1 94.94 192 ALA A N 1
ATOM 1467 C CA . ALA A 1 192 ? -23.141 1.545 11.094 1 94.94 192 ALA A CA 1
ATOM 1468 C C . ALA A 1 192 ? -21.797 2.107 11.555 1 94.94 192 ALA A C 1
ATOM 1470 O O . ALA A 1 192 ? -21.625 3.326 11.664 1 94.94 192 ALA A O 1
ATOM 1471 N N . ILE A 1 193 ? -20.859 1.238 11.797 1 94 193 ILE A N 1
ATOM 1472 C CA . ILE A 1 193 ? -19.531 1.667 12.203 1 94 193 ILE A CA 1
ATOM 1473 C C . ILE A 1 193 ? -18.891 2.486 11.086 1 94 193 ILE A C 1
ATOM 1475 O O . ILE A 1 193 ? -18.281 3.527 11.336 1 94 193 ILE A O 1
ATOM 1479 N N . GLY A 1 194 ? -19.062 2.002 9.891 1 91.38 194 GLY A N 1
ATOM 1480 C CA . GLY A 1 194 ? -18.531 2.711 8.742 1 91.38 194 GLY A CA 1
ATOM 1481 C C . GLY A 1 194 ? -19.125 4.094 8.562 1 91.38 194 GLY A C 1
ATOM 1482 O O . GLY A 1 194 ? -18.438 5.027 8.148 1 91.38 194 GLY A O 1
ATOM 1483 N N . ALA A 1 195 ? -20.391 4.203 8.906 1 88.06 195 ALA A N 1
ATOM 1484 C CA . ALA A 1 195 ? -21.062 5.496 8.789 1 88.06 195 ALA A CA 1
ATOM 1485 C C . ALA A 1 195 ? -20.578 6.465 9.859 1 88.06 195 ALA A C 1
ATOM 1487 O O . ALA A 1 195 ? -20.562 7.68 9.648 1 88.06 195 ALA A O 1
ATOM 1488 N N . GLY A 1 196 ? -20.281 5.922 10.984 1 88.19 196 GLY A N 1
ATOM 1489 C CA . GLY A 1 196 ? -19.781 6.727 12.086 1 88.19 196 GLY A CA 1
ATOM 1490 C C . GLY A 1 196 ? -19.547 5.922 13.352 1 88.19 196 GLY A C 1
ATOM 1491 O O . GLY A 1 196 ? -20.484 5.391 13.945 1 88.19 196 GLY A O 1
ATOM 1492 N N . GLU A 1 197 ? -18.406 5.957 13.812 1 89 197 GLU A N 1
ATOM 1493 C CA . GLU A 1 197 ? -18.062 5.133 14.961 1 89 197 GLU A CA 1
ATOM 1494 C C . GLU A 1 197 ? -18.75 5.641 16.234 1 89 197 GLU A C 1
ATOM 1496 O O . GLU A 1 197 ? -19.234 4.848 17.047 1 89 197 GLU A O 1
ATOM 1501 N N . THR A 1 198 ? -18.75 6.945 16.375 1 88 198 THR A N 1
ATOM 1502 C CA . THR A 1 198 ? -19.344 7.543 17.562 1 88 198 THR A CA 1
ATOM 1503 C C . THR A 1 198 ? -20.844 7.258 17.609 1 88 198 THR A C 1
ATOM 1505 O O . THR A 1 198 ? -21.359 6.824 18.641 1 88 198 THR A O 1
ATOM 1508 N N . ALA A 1 199 ? -21.453 7.508 16.516 1 91.19 199 ALA A N 1
ATOM 1509 C CA . ALA A 1 199 ? -22.891 7.234 16.438 1 91.19 199 ALA A CA 1
ATOM 1510 C C . ALA A 1 199 ? -23.172 5.754 16.656 1 91.19 199 ALA A C 1
ATOM 1512 O O . ALA A 1 199 ? -24.172 5.398 17.312 1 91.19 199 ALA A O 1
ATOM 1513 N N . ALA A 1 200 ? -22.328 4.895 16.203 1 93.81 200 ALA A N 1
ATOM 1514 C CA . ALA A 1 200 ? -22.5 3.453 16.375 1 93.81 200 ALA A CA 1
ATOM 1515 C C . ALA A 1 200 ? -22.375 3.064 17.844 1 93.81 200 ALA A C 1
ATOM 1517 O O . ALA A 1 200 ? -23.125 2.223 18.328 1 93.81 200 ALA A O 1
ATOM 1518 N N . ARG A 1 201 ? -21.453 3.664 18.531 1 93.38 201 ARG A N 1
ATOM 1519 C CA . ARG A 1 201 ? -21.297 3.402 19.969 1 93.38 201 ARG A CA 1
ATOM 1520 C C . ARG A 1 201 ? -22.547 3.799 20.734 1 93.38 201 ARG A C 1
ATOM 1522 O O . ARG A 1 201 ? -22.984 3.061 21.625 1 93.38 201 ARG A O 1
ATOM 1529 N N . PHE A 1 202 ? -23.047 4.879 20.359 1 93.56 202 PHE A N 1
ATOM 1530 C CA . PHE A 1 202 ? -24.234 5.379 21.031 1 93.56 202 PHE A CA 1
ATOM 1531 C C . PHE A 1 202 ? -25.438 4.508 20.719 1 93.56 202 PHE A C 1
ATOM 1533 O O . PHE A 1 202 ? -26.375 4.43 21.516 1 93.56 202 PHE A O 1
ATOM 1540 N N . ALA A 1 203 ? -25.406 3.83 19.625 1 95 203 ALA A N 1
ATOM 1541 C CA . ALA A 1 203 ? -26.5 2.934 19.219 1 95 203 ALA A CA 1
ATOM 1542 C C . ALA A 1 203 ? -26.359 1.573 19.906 1 95 203 ALA A C 1
ATOM 1544 O O . ALA A 1 203 ? -27.156 0.669 19.672 1 95 203 ALA A O 1
ATOM 1545 N N . GLY A 1 204 ? -25.266 1.371 20.734 1 94.44 204 GLY A N 1
ATOM 1546 C CA . GLY A 1 204 ? -25.125 0.168 21.531 1 94.44 204 GLY A CA 1
ATOM 1547 C C . GLY A 1 204 ? -24.188 -0.859 20.906 1 94.44 204 GLY A C 1
ATOM 1548 O O . GLY A 1 204 ? -24.062 -1.973 21.422 1 94.44 204 GLY A O 1
ATOM 1549 N N . ILE A 1 205 ? -23.641 -0.516 19.906 1 95.69 205 ILE A N 1
ATOM 1550 C CA . ILE A 1 205 ? -22.719 -1.442 19.234 1 95.69 205 ILE A CA 1
ATOM 1551 C C . ILE A 1 205 ? -21.375 -1.427 19.953 1 95.69 205 ILE A C 1
ATOM 1553 O O . ILE A 1 205 ? -20.844 -0.359 20.281 1 95.69 205 ILE A O 1
ATOM 1557 N N . ARG A 1 206 ? -20.891 -2.625 20.25 1 96.5 206 ARG A N 1
ATOM 1558 C CA . ARG A 1 206 ? -19.531 -2.729 20.781 1 96.5 206 ARG A CA 1
ATOM 1559 C C . ARG A 1 206 ? -18.484 -2.578 19.688 1 96.5 206 ARG A C 1
ATOM 1561 O O . ARG A 1 206 ? -17.922 -3.57 19.219 1 96.5 206 ARG A O 1
ATOM 1568 N N . VAL A 1 207 ? -18.188 -1.411 19.375 1 95.44 207 VAL A N 1
ATOM 1569 C CA . VAL A 1 207 ? -17.375 -1.064 18.203 1 95.44 207 VAL A CA 1
ATOM 1570 C C . VAL A 1 207 ? -15.992 -1.702 18.328 1 95.44 207 VAL A C 1
ATOM 1572 O O . VAL A 1 207 ? -15.5 -2.32 17.375 1 95.44 207 VAL A O 1
ATOM 1575 N N . GLU A 1 208 ? -15.391 -1.678 19.516 1 94.94 208 GLU A N 1
ATOM 1576 C CA . GLU A 1 208 ? -14.031 -2.182 19.703 1 94.94 208 GLU A CA 1
ATOM 1577 C C . GLU A 1 208 ? -13.969 -3.691 19.5 1 94.94 208 GLU A C 1
ATOM 1579 O O . GLU A 1 208 ? -13.117 -4.184 18.75 1 94.94 208 GLU A O 1
ATOM 1584 N N . THR A 1 209 ? -14.828 -4.352 20.062 1 96.5 209 THR A N 1
ATOM 1585 C CA . THR A 1 209 ? -14.859 -5.805 19.938 1 96.5 209 THR A CA 1
ATOM 1586 C C . THR A 1 209 ? -15.18 -6.219 18.516 1 96.5 209 THR A C 1
ATOM 1588 O O . THR A 1 209 ? -14.586 -7.168 17.984 1 96.5 209 THR A O 1
ATOM 1591 N N . THR A 1 210 ? -16.109 -5.535 17.938 1 96.69 210 THR A N 1
ATOM 1592 C CA . THR A 1 210 ? -16.5 -5.848 16.578 1 96.69 210 THR A CA 1
ATOM 1593 C C . THR A 1 210 ? -15.336 -5.652 15.617 1 96.69 210 THR A C 1
ATOM 1595 O O . THR A 1 210 ? -15.086 -6.5 14.758 1 96.69 210 THR A O 1
ATOM 1598 N N . LYS A 1 211 ? -14.609 -4.602 15.766 1 96.38 211 LYS A N 1
ATOM 1599 C CA . LYS A 1 211 ? -13.469 -4.328 14.898 1 96.38 211 LYS A CA 1
ATOM 1600 C C . LYS A 1 211 ? -12.406 -5.422 15.023 1 96.38 211 LYS A C 1
ATOM 1602 O O . LYS A 1 211 ? -11.898 -5.91 14.008 1 96.38 211 LYS A O 1
ATOM 1607 N N . ILE A 1 212 ? -12.172 -5.789 16.234 1 97.12 212 ILE A N 1
ATOM 1608 C CA . ILE A 1 212 ? -11.156 -6.82 16.453 1 97.12 212 ILE A CA 1
ATOM 1609 C C . ILE A 1 212 ? -11.617 -8.133 15.812 1 97.12 212 ILE A C 1
ATOM 1611 O O . ILE A 1 212 ? -10.844 -8.789 15.117 1 97.12 212 ILE A O 1
ATOM 1615 N N . LEU A 1 213 ? -12.805 -8.445 15.992 1 97.31 213 LEU A N 1
ATOM 1616 C CA . LEU A 1 213 ? -13.344 -9.695 15.469 1 97.31 213 LEU A CA 1
ATOM 1617 C C . LEU A 1 213 ? -13.336 -9.695 13.945 1 97.31 213 LEU A C 1
ATOM 1619 O O . LEU A 1 213 ? -13.117 -10.734 13.32 1 97.31 213 LEU A O 1
ATOM 1623 N N . VAL A 1 214 ? -13.602 -8.57 13.383 1 97.62 214 VAL A N 1
ATOM 1624 C CA . VAL A 1 214 ? -13.633 -8.477 11.93 1 97.62 214 VAL A CA 1
ATOM 1625 C C . VAL A 1 214 ? -12.219 -8.648 11.367 1 97.62 214 VAL A C 1
ATOM 1627 O O . VAL A 1 214 ? -12.031 -9.305 10.344 1 97.62 214 VAL A O 1
ATOM 1630 N N . PHE A 1 215 ? -11.227 -8.102 12.023 1 98.06 215 PHE A N 1
ATOM 1631 C CA . PHE A 1 215 ? -9.844 -8.305 11.594 1 98.06 215 PHE A CA 1
ATOM 1632 C C . PHE A 1 215 ? -9.453 -9.766 11.734 1 98.06 215 PHE A C 1
ATOM 1634 O O . PHE A 1 215 ? -8.766 -10.32 10.867 1 98.06 215 PHE A O 1
ATOM 1641 N N . VAL A 1 216 ? -9.883 -10.344 12.789 1 98.38 216 VAL A N 1
ATOM 1642 C CA . VAL A 1 216 ? -9.609 -11.766 12.992 1 98.38 216 VAL A CA 1
ATOM 1643 C C . VAL A 1 216 ? -10.289 -12.586 11.898 1 98.38 216 VAL A C 1
ATOM 1645 O O . VAL A 1 216 ? -9.664 -13.461 11.289 1 98.38 216 VAL A O 1
ATOM 1648 N N . ALA A 1 217 ? -11.539 -12.289 11.648 1 98.06 217 ALA A N 1
ATOM 1649 C CA . ALA A 1 217 ? -12.289 -13 10.617 1 98.06 217 ALA A CA 1
ATOM 1650 C C . ALA A 1 217 ? -11.641 -12.812 9.25 1 98.06 217 ALA A C 1
ATOM 1652 O O . ALA A 1 217 ? -11.539 -13.758 8.461 1 98.06 217 ALA A O 1
ATOM 1653 N N . ALA A 1 218 ? -11.234 -11.602 8.977 1 97.94 218 ALA A N 1
ATOM 1654 C CA . ALA A 1 218 ? -10.562 -11.32 7.715 1 97.94 218 ALA A CA 1
ATOM 1655 C C . ALA A 1 218 ? -9.289 -12.164 7.574 1 97.94 218 ALA A C 1
ATOM 1657 O O . ALA A 1 218 ? -9.016 -12.703 6.5 1 97.94 218 ALA A O 1
ATOM 1658 N N . GLY A 1 219 ? -8.578 -12.281 8.664 1 98.44 219 GLY A N 1
ATOM 1659 C CA . GLY A 1 219 ? -7.391 -13.125 8.656 1 98.44 219 GLY A CA 1
ATOM 1660 C C . GLY A 1 219 ? -7.703 -14.594 8.445 1 98.44 219 GLY A C 1
ATOM 1661 O O . GLY A 1 219 ? -7.02 -15.273 7.684 1 98.44 219 GLY A O 1
ATOM 1662 N N . CYS A 1 220 ? -8.703 -15.039 9.109 1 98.56 220 CYS A N 1
ATOM 1663 C CA . CYS A 1 220 ? -9.125 -16.422 8.945 1 98.56 220 CYS A CA 1
ATOM 1664 C C . CYS A 1 220 ? -9.492 -16.719 7.5 1 98.56 220 CYS A C 1
ATOM 1666 O O . CYS A 1 220 ? -9.102 -17.75 6.953 1 98.56 220 CYS A O 1
ATOM 1668 N N . ILE A 1 221 ? -10.203 -15.859 6.941 1 98.44 221 ILE A N 1
ATOM 1669 C CA . ILE A 1 221 ? -10.633 -16.016 5.559 1 98.44 221 ILE A CA 1
ATOM 1670 C C . ILE A 1 221 ? -9.422 -16.016 4.633 1 98.44 221 ILE A C 1
ATOM 1672 O O . ILE A 1 221 ? -9.352 -16.797 3.688 1 98.44 221 ILE A O 1
ATOM 1676 N N . THR A 1 222 ? -8.469 -15.125 4.871 1 98.12 222 THR A N 1
ATOM 1677 C CA . THR A 1 222 ? -7.238 -15.117 4.086 1 98.12 222 THR A CA 1
ATOM 1678 C C . THR A 1 222 ? -6.484 -16.438 4.25 1 98.12 222 THR A C 1
ATOM 1680 O O . THR A 1 222 ? -5.844 -16.906 3.309 1 98.12 222 THR A O 1
ATOM 1683 N N . GLY A 1 223 ? -6.59 -17.016 5.441 1 98.44 223 GLY A N 1
ATOM 1684 C CA . GLY A 1 223 ? -6.012 -18.328 5.656 1 98.44 223 GLY A CA 1
ATOM 1685 C C . GLY A 1 223 ? -6.609 -19.391 4.754 1 98.44 223 GLY A C 1
ATOM 1686 O O . GLY A 1 223 ? -5.898 -20.281 4.273 1 98.44 223 GLY A O 1
ATOM 1687 N N . LEU A 1 224 ? -7.891 -19.281 4.547 1 98.31 224 LEU A N 1
ATOM 1688 C CA . LEU A 1 224 ? -8.555 -20.203 3.629 1 98.31 224 LEU A CA 1
ATOM 1689 C C . LEU A 1 224 ? -8.109 -19.969 2.191 1 98.31 224 LEU A C 1
ATOM 1691 O O . LEU A 1 224 ? -7.949 -20.906 1.415 1 98.31 224 LEU A O 1
ATOM 1695 N N . ALA A 1 225 ? -7.93 -18.703 1.828 1 98.06 225 ALA A N 1
ATOM 1696 C CA . ALA A 1 225 ? -7.395 -18.359 0.512 1 98.06 225 ALA A CA 1
ATOM 1697 C C . ALA A 1 225 ? -5.992 -18.938 0.327 1 98.06 225 ALA A C 1
ATOM 1699 O O . ALA A 1 225 ? -5.637 -19.375 -0.766 1 98.06 225 ALA A O 1
ATOM 1700 N N . ALA A 1 226 ? -5.258 -18.875 1.414 1 98 226 ALA A N 1
ATOM 1701 C CA . ALA A 1 226 ? -3.906 -19.438 1.381 1 98 226 ALA A CA 1
ATOM 1702 C C . ALA A 1 226 ? -3.939 -20.938 1.095 1 98 226 ALA A C 1
ATOM 1704 O O . ALA A 1 226 ? -3.07 -21.453 0.395 1 98 226 ALA A O 1
ATOM 1705 N N . PHE A 1 227 ? -4.914 -21.609 1.672 1 97.62 227 PHE A N 1
ATOM 1706 C CA . PHE A 1 227 ? -5.102 -23.031 1.428 1 97.62 227 PHE A CA 1
ATOM 1707 C C . PHE A 1 227 ? -5.355 -23.297 -0.051 1 97.62 227 PHE A C 1
ATOM 1709 O O . PHE A 1 227 ? -4.742 -24.188 -0.641 1 97.62 227 PHE A O 1
ATOM 1716 N N . VAL A 1 228 ? -6.184 -22.531 -0.644 1 96.56 228 VAL A N 1
ATOM 1717 C CA . VAL A 1 228 ? -6.496 -22.656 -2.064 1 96.56 228 VAL A CA 1
ATOM 1718 C C . VAL A 1 228 ? -5.246 -22.359 -2.895 1 96.56 228 VAL A C 1
ATOM 1720 O O . VAL A 1 228 ? -4.98 -23.047 -3.887 1 96.56 228 VAL A O 1
ATOM 1723 N N . ASN A 1 229 ? -4.523 -21.391 -2.465 1 94.88 229 ASN A N 1
ATOM 1724 C CA . ASN A 1 229 ? -3.295 -21.031 -3.172 1 94.88 229 ASN A CA 1
ATOM 1725 C C . ASN A 1 229 ? -2.266 -22.156 -3.102 1 94.88 229 ASN A C 1
ATOM 1727 O O . ASN A 1 229 ? -1.576 -22.438 -4.082 1 94.88 229 ASN A O 1
ATOM 1731 N N . ALA A 1 230 ? -2.17 -22.766 -1.984 1 95.62 230 ALA A N 1
ATOM 1732 C CA . ALA A 1 230 ? -1.229 -23.875 -1.811 1 95.62 230 ALA A CA 1
ATOM 1733 C C . ALA A 1 230 ? -1.591 -25.047 -2.713 1 95.62 230 ALA A C 1
ATOM 1735 O O . ALA A 1 230 ? -0.708 -25.703 -3.273 1 95.62 230 ALA A O 1
ATOM 1736 N N . ILE A 1 231 ? -2.82 -25.312 -2.838 1 95.56 231 ILE A N 1
ATOM 1737 C CA . ILE A 1 231 ? -3.279 -26.391 -3.707 1 95.56 231 ILE A CA 1
ATOM 1738 C C . ILE A 1 231 ? -2.945 -26.062 -5.16 1 95.56 231 ILE A C 1
ATOM 1740 O O . ILE A 1 231 ? -2.479 -26.922 -5.906 1 95.56 231 ILE A O 1
ATOM 1744 N N . LYS A 1 232 ? -3.117 -24.859 -5.527 1 93.75 232 LYS A N 1
ATOM 1745 C CA . LYS A 1 232 ? -2.93 -24.438 -6.91 1 93.75 232 LYS A CA 1
ATOM 1746 C C . LYS A 1 232 ? -1.451 -24.422 -7.285 1 93.75 232 LYS A C 1
ATOM 1748 O O . LYS A 1 232 ? -1.069 -24.891 -8.359 1 93.75 232 LYS A O 1
ATOM 1753 N N . VAL A 1 233 ? -0.612 -23.891 -6.402 1 92.38 233 VAL A N 1
ATOM 1754 C CA . VAL A 1 233 ? 0.783 -23.641 -6.742 1 92.38 233 VAL A CA 1
ATOM 1755 C C . VAL A 1 233 ? 1.656 -24.797 -6.27 1 92.38 233 VAL A C 1
ATOM 1757 O O . VAL A 1 233 ? 2.66 -25.125 -6.91 1 92.38 233 VAL A O 1
ATOM 1760 N N . GLY A 1 234 ? 1.369 -25.344 -5.211 1 94.94 234 GLY A N 1
ATOM 1761 C CA . GLY A 1 234 ? 2.092 -26.5 -4.691 1 94.94 234 GLY A CA 1
ATOM 1762 C C . GLY A 1 234 ? 3.318 -26.109 -3.885 1 94.94 234 GLY A C 1
ATOM 1763 O O . GLY A 1 234 ? 4.035 -26.984 -3.385 1 94.94 234 GLY A O 1
ATOM 1764 N N . SER A 1 235 ? 3.658 -24.875 -3.848 1 94.88 235 SER A N 1
ATOM 1765 C CA . SER A 1 235 ? 4.777 -24.375 -3.055 1 94.88 235 SER A CA 1
ATOM 1766 C C . SER A 1 235 ? 4.633 -22.891 -2.762 1 94.88 235 SER A C 1
ATOM 1768 O O . SER A 1 235 ? 3.746 -22.234 -3.307 1 94.88 235 SER A O 1
ATOM 1770 N N . VAL A 1 236 ? 5.461 -22.438 -1.831 1 95.44 236 VAL A N 1
ATOM 1771 C CA . VAL A 1 236 ? 5.434 -21.016 -1.449 1 95.44 236 VAL A CA 1
ATOM 1772 C C . VAL A 1 236 ? 6.844 -20.438 -1.527 1 95.44 236 VAL A C 1
ATOM 1774 O O . VAL A 1 236 ? 7.805 -21.062 -1.064 1 95.44 236 VAL A O 1
ATOM 1777 N N . THR A 1 237 ? 6.93 -19.328 -2.211 1 94 237 THR A N 1
ATOM 1778 C CA . THR A 1 237 ? 8.18 -18.578 -2.295 1 94 237 THR A CA 1
ATOM 1779 C C . THR A 1 237 ? 8.07 -17.266 -1.52 1 94 237 THR A C 1
ATOM 1781 O O . THR A 1 237 ? 7.023 -16.953 -0.95 1 94 237 THR A O 1
ATOM 1784 N N . SER A 1 238 ? 9.156 -16.516 -1.559 1 89.12 238 SER A N 1
ATOM 1785 C CA . SER A 1 238 ? 9.188 -15.258 -0.812 1 89.12 238 SER A CA 1
ATOM 1786 C C . SER A 1 238 ? 8.242 -14.227 -1.412 1 89.12 238 SER A C 1
ATOM 1788 O O . SER A 1 238 ? 7.852 -13.266 -0.743 1 89.12 238 SER A O 1
ATOM 1790 N N . THR A 1 239 ? 7.785 -14.406 -2.611 1 86.56 239 THR A N 1
ATOM 1791 C CA . THR A 1 239 ? 6.961 -13.422 -3.303 1 86.56 239 THR A CA 1
ATOM 1792 C C . THR A 1 239 ? 5.492 -13.82 -3.266 1 86.56 239 THR A C 1
ATOM 1794 O O . THR A 1 239 ? 4.652 -13.195 -3.912 1 86.56 239 THR A O 1
ATOM 1797 N N . ALA A 1 240 ? 5.242 -14.891 -2.525 1 90.88 240 ALA A N 1
ATOM 1798 C CA . ALA A 1 240 ? 3.855 -15.336 -2.451 1 90.88 240 ALA A CA 1
ATOM 1799 C C . ALA A 1 240 ? 2.951 -14.242 -1.896 1 90.88 240 ALA A C 1
ATOM 1801 O O . ALA A 1 240 ? 3.236 -13.664 -0.84 1 90.88 240 ALA A O 1
ATOM 1802 N N . GLY A 1 241 ? 1.928 -13.914 -2.666 1 90.75 241 GLY A N 1
ATOM 1803 C CA . GLY A 1 241 ? 0.945 -12.938 -2.229 1 90.75 241 GLY A CA 1
ATOM 1804 C C . GLY A 1 241 ? 1.36 -11.5 -2.518 1 90.75 241 GLY A C 1
ATOM 1805 O O . GLY A 1 241 ? 0.697 -10.562 -2.082 1 90.75 241 GLY A O 1
ATOM 1806 N N . ASN A 1 242 ? 2.453 -11.344 -3.246 1 85.19 242 ASN A N 1
ATOM 1807 C CA . ASN A 1 242 ? 2.883 -9.992 -3.594 1 85.19 242 ASN A CA 1
ATOM 1808 C C . ASN A 1 242 ? 1.823 -9.258 -4.41 1 85.19 242 ASN A C 1
ATOM 1810 O O . ASN A 1 242 ? 1.261 -9.82 -5.352 1 85.19 242 ASN A O 1
ATOM 1814 N N . GLN A 1 243 ? 1.482 -8.039 -4.051 1 80.31 243 GLN A N 1
ATOM 1815 C CA . GLN A 1 243 ? 0.571 -7.133 -4.742 1 80.31 243 GLN A CA 1
ATOM 1816 C C . GLN A 1 243 ? -0.88 -7.57 -4.566 1 80.31 243 GLN A C 1
ATOM 1818 O O . GLN A 1 243 ? -1.783 -7.016 -5.195 1 80.31 243 GLN A O 1
ATOM 1823 N N . LEU A 1 244 ? -1.056 -8.633 -3.738 1 89.88 244 LEU A N 1
ATOM 1824 C CA . LEU A 1 244 ? -2.426 -9.086 -3.518 1 89.88 244 LEU A CA 1
ATOM 1825 C C . LEU A 1 244 ? -3.271 -7.98 -2.898 1 89.88 244 LEU A C 1
ATOM 1827 O O . LEU A 1 244 ? -4.445 -7.824 -3.24 1 89.88 244 LEU A O 1
ATOM 1831 N N . GLU A 1 245 ? -2.668 -7.293 -1.975 1 89.75 245 GLU A N 1
ATOM 1832 C CA . GLU A 1 245 ? -3.389 -6.188 -1.348 1 89.75 245 GLU A CA 1
ATOM 1833 C C . GLU A 1 245 ? -3.834 -5.16 -2.385 1 89.75 245 GLU A C 1
ATOM 1835 O O . GLU A 1 245 ? -4.949 -4.637 -2.309 1 89.75 245 GLU A O 1
ATOM 1840 N N . THR A 1 246 ? -2.947 -4.844 -3.371 1 84.06 246 THR A N 1
ATOM 1841 C CA . THR A 1 246 ? -3.271 -3.906 -4.441 1 84.06 246 THR A CA 1
ATOM 1842 C C . THR A 1 246 ? -4.391 -4.457 -5.32 1 84.06 246 THR A C 1
ATOM 1844 O O . THR A 1 246 ? -5.324 -3.734 -5.672 1 84.06 246 THR A O 1
ATOM 1847 N N . GLN A 1 247 ? -4.293 -5.711 -5.648 1 88.75 247 GLN A N 1
ATOM 1848 C CA . GLN A 1 247 ? -5.301 -6.348 -6.488 1 88.75 247 GLN A CA 1
ATOM 1849 C C . GLN A 1 247 ? -6.664 -6.352 -5.805 1 88.75 247 GLN A C 1
ATOM 1851 O O . GLN A 1 247 ? -7.684 -6.078 -6.441 1 88.75 247 GLN A O 1
ATOM 1856 N N . ILE A 1 248 ? -6.641 -6.66 -4.523 1 93.81 248 ILE A N 1
ATOM 1857 C CA . ILE A 1 248 ? -7.887 -6.703 -3.764 1 93.81 248 ILE A CA 1
ATOM 1858 C C . ILE A 1 248 ? -8.523 -5.316 -3.744 1 93.81 248 ILE A C 1
ATOM 1860 O O . ILE A 1 248 ? -9.727 -5.172 -4.008 1 93.81 248 ILE A O 1
ATOM 1864 N N . MET A 1 249 ? -7.711 -4.344 -3.457 1 88.38 249 MET A N 1
ATOM 1865 C CA . MET A 1 249 ? -8.227 -2.98 -3.365 1 88.38 249 MET A CA 1
ATOM 1866 C C . MET A 1 249 ? -8.781 -2.52 -4.711 1 88.38 249 MET A C 1
ATOM 1868 O O . MET A 1 249 ? -9.883 -1.959 -4.773 1 88.38 249 MET A O 1
ATOM 1872 N N . ILE A 1 250 ? -8.023 -2.781 -5.703 1 85 250 ILE A N 1
ATOM 1873 C CA . ILE A 1 250 ? -8.461 -2.391 -7.039 1 85 250 ILE A CA 1
ATOM 1874 C C . ILE A 1 250 ? -9.766 -3.104 -7.391 1 85 250 ILE A C 1
ATOM 1876 O O . ILE A 1 250 ? -10.711 -2.479 -7.867 1 85 250 ILE A O 1
ATOM 1880 N N . ALA A 1 251 ? -9.828 -4.375 -7.129 1 90.94 251 ALA A N 1
ATOM 1881 C CA . ALA A 1 251 ? -11.008 -5.164 -7.449 1 90.94 251 ALA A CA 1
ATOM 1882 C C . ALA A 1 251 ? -12.234 -4.645 -6.699 1 90.94 251 ALA A C 1
ATOM 1884 O O . ALA A 1 251 ? -13.297 -4.461 -7.293 1 90.94 251 ALA A O 1
ATOM 1885 N N . LEU A 1 252 ? -12.109 -4.406 -5.438 1 90.81 252 LEU A N 1
ATOM 1886 C CA . LEU A 1 252 ? -13.25 -3.967 -4.641 1 90.81 252 LEU A CA 1
ATOM 1887 C C . LEU A 1 252 ? -13.727 -2.59 -5.094 1 90.81 252 LEU A C 1
ATOM 1889 O O . LEU A 1 252 ? -14.93 -2.338 -5.152 1 90.81 252 LEU A O 1
ATOM 1893 N N . VAL A 1 253 ? -12.82 -1.752 -5.402 1 84.19 253 VAL A N 1
ATOM 1894 C CA . VAL A 1 253 ? -13.203 -0.421 -5.859 1 84.19 253 VAL A CA 1
ATOM 1895 C C . VAL A 1 253 ? -13.883 -0.519 -7.227 1 84.19 253 VAL A C 1
ATOM 1897 O O . VAL A 1 253 ? -14.875 0.167 -7.484 1 84.19 253 VAL A O 1
ATOM 1900 N N . LEU A 1 254 ? -13.328 -1.378 -8.039 1 84.12 254 LEU A N 1
ATOM 1901 C CA . LEU A 1 254 ? -13.938 -1.617 -9.344 1 84.12 254 LEU A CA 1
ATOM 1902 C C . LEU A 1 254 ? -15.359 -2.148 -9.188 1 84.12 254 LEU A C 1
ATOM 1904 O O . LEU A 1 254 ? -16.219 -1.89 -10.039 1 84.12 254 LEU A O 1
ATOM 1908 N N . GLY A 1 255 ? -15.57 -2.887 -8.164 1 87.94 255 GLY A N 1
ATOM 1909 C CA . GLY A 1 255 ? -16.875 -3.455 -7.895 1 87.94 255 GLY A CA 1
ATOM 1910 C C . GLY A 1 255 ? -17.859 -2.455 -7.305 1 87.94 255 GLY A C 1
ATOM 1911 O O . GLY A 1 255 ? -19.016 -2.781 -7.066 1 87.94 255 GLY A O 1
ATOM 1912 N N . GLY A 1 256 ? -17.391 -1.237 -7.016 1 82.12 256 GLY A N 1
ATOM 1913 C CA . GLY A 1 256 ? -18.266 -0.19 -6.516 1 82.12 256 GLY A CA 1
ATOM 1914 C C . GLY A 1 256 ? -18.219 -0.045 -5.008 1 82.12 256 GLY A C 1
ATOM 1915 O O . GLY A 1 256 ? -19.078 0.614 -4.414 1 82.12 256 GLY A O 1
ATOM 1916 N N . MET A 1 257 ? -17.312 -0.676 -4.398 1 86.75 257 MET A N 1
ATOM 1917 C CA . MET A 1 257 ? -17.172 -0.58 -2.949 1 86.75 257 MET A CA 1
ATOM 1918 C C . MET A 1 257 ? -16.75 0.826 -2.535 1 86.75 257 MET A C 1
ATOM 1920 O O . MET A 1 257 ? -15.75 1.352 -3.033 1 86.75 257 MET A O 1
ATOM 1924 N N . PRO A 1 258 ? -17.641 1.424 -1.674 1 82.12 258 PRO A N 1
ATOM 1925 C CA . PRO A 1 258 ? -17.172 2.713 -1.147 1 82.12 258 PRO A CA 1
ATOM 1926 C C . PRO A 1 258 ? -15.945 2.582 -0.255 1 82.12 258 PRO A C 1
ATOM 1928 O O . PRO A 1 258 ? -15.898 1.713 0.62 1 82.12 258 PRO A O 1
ATOM 1931 N N . VAL A 1 259 ? -15.016 3.408 -0.437 1 73.56 259 VAL A N 1
ATOM 1932 C CA . VAL A 1 259 ? -13.742 3.316 0.271 1 73.56 259 VAL A CA 1
ATOM 1933 C C . VAL A 1 259 ? -13.953 3.639 1.75 1 73.56 259 VAL A C 1
ATOM 1935 O O . VAL A 1 259 ? -13.258 3.098 2.613 1 73.56 259 VAL A O 1
ATOM 1938 N N . ASN A 1 260 ? -14.867 4.508 2.117 1 74.88 260 ASN A N 1
ATOM 1939 C CA . ASN A 1 260 ? -15.125 4.895 3.5 1 74.88 260 ASN A CA 1
ATOM 1940 C C . ASN A 1 260 ? -16.094 3.934 4.176 1 74.88 260 ASN A C 1
ATOM 1942 O O . ASN A 1 260 ? -16.391 4.074 5.367 1 74.88 260 ASN A O 1
ATOM 1946 N N . GLY A 1 261 ? -16.484 2.941 3.408 1 83.5 261 GLY A N 1
ATOM 1947 C CA . GLY A 1 261 ? -17.453 2.01 3.963 1 83.5 261 GLY A CA 1
ATOM 1948 C C . GLY A 1 261 ? -18.812 2.639 4.207 1 83.5 261 GLY A C 1
ATOM 1949 O O . GLY A 1 261 ? -19.219 3.562 3.496 1 83.5 261 GLY A O 1
ATOM 1950 N N . GLY A 1 262 ? -19.594 2.049 5.082 1 86.19 262 GLY A N 1
ATOM 1951 C CA . GLY A 1 262 ? -20.859 2.652 5.461 1 86.19 262 GLY A CA 1
ATOM 1952 C C . GLY A 1 262 ? -22.062 1.941 4.867 1 86.19 262 GLY A C 1
ATOM 1953 O O . GLY A 1 262 ? -21.984 0.757 4.535 1 86.19 262 GLY A O 1
ATOM 1954 N N . ALA A 1 263 ? -23.109 2.725 4.727 1 85.62 263 ALA A N 1
ATOM 1955 C CA . ALA A 1 263 ? -24.438 2.164 4.453 1 85.62 263 ALA A CA 1
ATOM 1956 C C . ALA A 1 263 ? -24.562 1.737 2.994 1 85.62 263 ALA A C 1
ATOM 1958 O O . ALA A 1 263 ? -25.359 0.869 2.66 1 85.62 263 ALA A O 1
ATOM 1959 N N . LYS A 1 264 ? -23.797 2.168 2.174 1 86.5 264 LYS A N 1
ATOM 1960 C CA . LYS A 1 264 ? -23.969 1.94 0.744 1 86.5 264 LYS A CA 1
ATOM 1961 C C . LYS A 1 264 ? -23.234 0.686 0.289 1 86.5 264 LYS A C 1
ATOM 1963 O O . LYS A 1 264 ? -23.297 0.308 -0.882 1 86.5 264 LYS A O 1
ATOM 1968 N N . VAL A 1 265 ? -22.609 -0.021 1.146 1 90.06 265 VAL A N 1
ATOM 1969 C CA . VAL A 1 265 ? -21.844 -1.219 0.82 1 90.06 265 VAL A CA 1
ATOM 1970 C C . VAL A 1 265 ? -22.797 -2.359 0.465 1 90.06 265 VAL A C 1
ATOM 1972 O O . VAL A 1 265 ? -23.828 -2.539 1.113 1 90.06 265 VAL A O 1
ATOM 1975 N N . ARG A 1 266 ? -22.469 -3.016 -0.595 1 92.25 266 ARG A N 1
ATOM 1976 C CA . ARG A 1 266 ? -23.234 -4.191 -1.005 1 92.25 266 ARG A CA 1
ATOM 1977 C C . ARG A 1 266 ? -22.328 -5.406 -1.154 1 92.25 266 ARG A C 1
ATOM 1979 O O . ARG A 1 266 ? -21.203 -5.289 -1.646 1 92.25 266 ARG A O 1
ATOM 1986 N N . PHE A 1 267 ? -22.906 -6.543 -0.791 1 93.56 267 PHE A N 1
ATOM 1987 C CA . PHE A 1 267 ? -22.094 -7.754 -0.783 1 93.56 267 PHE A CA 1
ATOM 1988 C C . PHE A 1 267 ? -21.672 -8.133 -2.197 1 93.56 267 PHE A C 1
ATOM 1990 O O . PHE A 1 267 ? -20.578 -8.672 -2.402 1 93.56 267 PHE A O 1
ATOM 1997 N N . TYR A 1 268 ? -22.453 -7.809 -3.184 1 91.75 268 TYR A N 1
ATOM 1998 C CA . TYR A 1 268 ? -22.141 -8.211 -4.547 1 91.75 268 TYR A CA 1
ATOM 1999 C C . TYR A 1 268 ? -20.953 -7.418 -5.09 1 91.75 268 TYR A C 1
ATOM 2001 O O . TYR A 1 268 ? -20.391 -7.766 -6.133 1 91.75 268 TYR A O 1
ATOM 2009 N N . ASN A 1 269 ? -20.484 -6.383 -4.414 1 90.81 269 ASN A N 1
ATOM 2010 C CA . ASN A 1 269 ? -19.312 -5.617 -4.812 1 90.81 269 ASN A CA 1
ATOM 2011 C C . ASN A 1 269 ? -18.078 -6.512 -4.949 1 90.81 269 ASN A C 1
ATOM 2013 O O . ASN A 1 269 ? -17.219 -6.254 -5.781 1 90.81 269 ASN A O 1
ATOM 2017 N N . ILE A 1 270 ? -18.078 -7.574 -4.199 1 95.19 270 ILE A N 1
ATOM 2018 C CA . ILE A 1 270 ? -16.938 -8.469 -4.18 1 95.19 270 ILE A CA 1
ATOM 2019 C C . ILE A 1 270 ? -16.859 -9.242 -5.496 1 95.19 270 ILE A C 1
ATOM 2021 O O . ILE A 1 270 ? -15.844 -9.18 -6.199 1 95.19 270 ILE A O 1
ATOM 2025 N N . ILE A 1 271 ? -17.938 -9.883 -5.801 1 94.56 271 ILE A N 1
ATOM 2026 C CA . ILE A 1 271 ? -17.969 -10.75 -6.977 1 94.56 271 ILE A CA 1
ATOM 2027 C C . ILE A 1 271 ? -17.812 -9.906 -8.242 1 94.56 271 ILE A C 1
ATOM 2029 O O . ILE A 1 271 ? -17.031 -10.258 -9.133 1 94.56 271 ILE A O 1
ATOM 2033 N N . LEU A 1 272 ? -18.5 -8.836 -8.281 1 92.88 272 LEU A N 1
ATOM 2034 C CA . LEU A 1 272 ? -18.438 -7.957 -9.445 1 92.88 272 LEU A CA 1
ATOM 2035 C C . LEU A 1 272 ? -17.031 -7.414 -9.641 1 92.88 272 LEU A C 1
ATOM 2037 O O . LEU A 1 272 ? -16.516 -7.395 -10.766 1 92.88 272 LEU A O 1
ATOM 2041 N N . GLY A 1 273 ? -16.469 -6.988 -8.602 1 92.62 273 GLY A N 1
ATOM 2042 C CA . GLY A 1 273 ? -15.141 -6.414 -8.672 1 92.62 273 GLY A CA 1
ATOM 2043 C C . GLY A 1 273 ? -14.078 -7.422 -9.07 1 92.62 273 GLY A C 1
ATOM 2044 O O . GLY A 1 273 ? -13.297 -7.176 -9.992 1 92.62 273 GLY A O 1
ATOM 2045 N N . VAL A 1 274 ? -14.055 -8.562 -8.43 1 95.5 274 VAL A N 1
ATOM 2046 C CA . VAL A 1 274 ? -13.031 -9.578 -8.672 1 95.5 274 VAL A CA 1
ATOM 2047 C C . VAL A 1 274 ? -13.195 -10.133 -10.086 1 95.5 274 VAL A C 1
ATOM 2049 O O . VAL A 1 274 ? -12.211 -10.328 -10.805 1 95.5 274 VAL A O 1
ATOM 2052 N N . MET A 1 275 ? -14.391 -10.336 -10.484 1 94.31 275 MET A N 1
ATOM 2053 C CA . MET A 1 275 ? -14.617 -10.859 -11.828 1 94.31 275 MET A CA 1
ATOM 2054 C C . MET A 1 275 ? -14.227 -9.836 -12.891 1 94.31 275 MET A C 1
ATOM 2056 O O . MET A 1 275 ? -13.688 -10.203 -13.93 1 94.31 275 MET A O 1
ATOM 2060 N N . THR A 1 276 ? -14.523 -8.594 -12.609 1 91 276 THR A N 1
ATOM 2061 C CA . THR A 1 276 ? -14.086 -7.551 -13.531 1 91 276 THR A CA 1
ATOM 2062 C C . THR A 1 276 ? -12.562 -7.559 -13.672 1 91 276 THR A C 1
ATOM 2064 O O . THR A 1 276 ? -12.039 -7.527 -14.789 1 91 276 THR A O 1
ATOM 2067 N N . TYR A 1 277 ? -11.922 -7.602 -12.586 1 90.44 277 TYR A N 1
ATOM 2068 C CA . TYR A 1 277 ? -10.469 -7.629 -12.578 1 90.44 277 TYR A CA 1
ATOM 2069 C C . TYR A 1 277 ? -9.945 -8.844 -13.344 1 90.44 277 TYR A C 1
ATOM 2071 O O . TYR A 1 277 ? -9.023 -8.719 -14.156 1 90.44 277 TYR A O 1
ATOM 2079 N N . LYS A 1 278 ? -10.516 -9.953 -13.141 1 92.5 278 LYS A N 1
ATOM 2080 C CA . LYS A 1 278 ? -10 -11.188 -13.719 1 92.5 278 LYS A CA 1
ATOM 2081 C C . LYS A 1 278 ? -10.336 -11.289 -15.203 1 92.5 278 LYS A C 1
ATOM 2083 O O . LYS A 1 278 ? -9.562 -11.836 -15.984 1 92.5 278 LYS A O 1
ATOM 2088 N N . VAL A 1 279 ? -11.484 -10.836 -15.578 1 91.62 279 VAL A N 1
ATOM 2089 C CA . VAL A 1 279 ? -11.812 -10.797 -17 1 91.62 279 VAL A CA 1
ATOM 2090 C C . VAL A 1 279 ? -10.82 -9.906 -17.734 1 91.62 279 VAL A C 1
ATOM 2092 O O . VAL A 1 279 ? -10.352 -10.258 -18.828 1 91.62 279 VAL A O 1
ATOM 2095 N N . LEU A 1 280 ? -10.5 -8.82 -17.125 1 89 280 LEU A N 1
ATOM 2096 C CA . LEU A 1 280 ? -9.531 -7.902 -17.703 1 89 280 LEU A CA 1
ATOM 2097 C C . LEU A 1 280 ? -8.164 -8.57 -17.828 1 89 280 LEU A C 1
ATOM 2099 O O . LEU A 1 280 ? -7.539 -8.531 -18.891 1 89 280 LEU A O 1
ATOM 2103 N N . SER A 1 281 ? -7.77 -9.141 -16.781 1 89.06 281 SER A N 1
ATOM 2104 C CA . SER A 1 281 ? -6.445 -9.75 -16.734 1 89.06 281 SER A CA 1
ATOM 2105 C C . SER A 1 281 ? -6.355 -10.945 -17.688 1 89.06 281 SER A C 1
ATOM 2107 O O . SER A 1 281 ? -5.41 -11.062 -18.453 1 89.06 281 SER A O 1
ATOM 2109 N N . SER A 1 282 ? -7.336 -11.789 -17.672 1 89.5 282 SER A N 1
ATOM 2110 C CA . SER A 1 282 ? -7.344 -12.977 -18.516 1 89.5 282 SER A CA 1
ATOM 2111 C C . SER A 1 282 ? -7.516 -12.609 -19.984 1 89.5 282 SER A C 1
ATOM 2113 O O . SER A 1 282 ? -6.945 -13.258 -20.859 1 89.5 282 SER A O 1
ATOM 2115 N N . GLY A 1 283 ? -8.328 -11.656 -20.188 1 89.38 283 GLY A N 1
ATOM 2116 C CA . GLY A 1 283 ? -8.5 -11.195 -21.562 1 89.38 283 GLY A CA 1
ATOM 2117 C C . GLY A 1 283 ? -7.211 -10.688 -22.188 1 89.38 283 GLY A C 1
ATOM 2118 O O . GLY A 1 283 ? -6.918 -10.977 -23.344 1 89.38 283 GLY A O 1
ATOM 2119 N N . LEU A 1 284 ? -6.496 -9.992 -21.422 1 88.5 284 LEU A N 1
ATOM 2120 C CA . LEU A 1 284 ? -5.23 -9.461 -21.922 1 88.5 284 LEU A CA 1
ATOM 2121 C C . LEU A 1 284 ? -4.227 -10.586 -22.156 1 88.5 284 LEU A C 1
ATOM 2123 O O . LEU A 1 284 ? -3.453 -10.539 -23.125 1 88.5 284 LEU A O 1
ATOM 2127 N N . VAL A 1 285 ? -4.23 -11.547 -21.297 1 86.94 285 VAL A N 1
ATOM 2128 C CA . VAL A 1 285 ? -3.359 -12.703 -21.453 1 86.94 285 VAL A CA 1
ATOM 2129 C C . VAL A 1 285 ? -3.729 -13.453 -22.734 1 86.94 285 VAL A C 1
ATOM 2131 O O . VAL A 1 285 ? -2.85 -13.867 -23.484 1 86.94 285 VAL A O 1
ATOM 2134 N N . MET A 1 286 ? -4.949 -13.578 -23 1 89 286 MET A N 1
ATOM 2135 C CA . MET A 1 286 ? -5.434 -14.305 -24.156 1 89 286 MET A CA 1
ATOM 2136 C C . MET A 1 286 ? -5.051 -13.578 -25.453 1 89 286 MET A C 1
ATOM 2138 O O . MET A 1 286 ? -4.891 -14.203 -26.5 1 89 286 MET A O 1
ATOM 2142 N N . LEU A 1 287 ? -4.934 -12.312 -25.359 1 90.44 287 LEU A N 1
ATOM 2143 C CA . LEU A 1 287 ? -4.512 -11.523 -26.5 1 90.44 287 LEU A CA 1
ATOM 2144 C C . LEU A 1 287 ? -2.996 -11.594 -26.688 1 90.44 287 LEU A C 1
ATOM 2146 O O . LEU A 1 287 ? -2.432 -10.875 -27.516 1 90.44 287 LEU A O 1
ATOM 2150 N N . MET A 1 288 ? -2.287 -12.43 -25.797 1 85.75 288 MET A N 1
ATOM 2151 C CA . MET A 1 288 ? -0.859 -12.727 -25.859 1 85.75 288 MET A CA 1
ATOM 2152 C C . MET A 1 288 ? -0.031 -11.469 -25.594 1 85.75 288 MET A C 1
ATOM 2154 O O . MET A 1 288 ? 0.999 -11.258 -26.234 1 85.75 288 MET A O 1
ATOM 2158 N N . MET A 1 289 ? -0.521 -10.664 -24.844 1 85.69 289 MET A N 1
ATOM 2159 C CA . MET A 1 289 ? 0.236 -9.492 -24.406 1 85.69 289 MET A CA 1
ATOM 2160 C C . MET A 1 289 ? 1.245 -9.867 -23.328 1 85.69 289 MET A C 1
ATOM 2162 O O . MET A 1 289 ? 0.936 -10.648 -22.438 1 85.69 289 MET A O 1
ATOM 2166 N N . PRO A 1 290 ? 2.49 -9.43 -23.5 1 84.12 290 PRO A N 1
ATOM 2167 C CA . PRO A 1 290 ? 3.459 -9.688 -22.422 1 84.12 290 PRO A CA 1
ATOM 2168 C C . PRO A 1 290 ? 3.006 -9.141 -21.078 1 84.12 290 PRO A C 1
ATOM 2170 O O . PRO A 1 290 ? 2.191 -8.219 -21.016 1 84.12 290 PRO A O 1
ATOM 2173 N N . THR A 1 291 ? 3.443 -9.734 -20 1 79.06 291 THR A N 1
ATOM 2174 C CA . THR A 1 291 ? 3.02 -9.453 -18.641 1 79.06 291 THR A CA 1
ATOM 2175 C C . THR A 1 291 ? 3.215 -7.973 -18.312 1 79.06 291 THR A C 1
ATOM 2177 O O . THR A 1 291 ? 2.391 -7.371 -17.609 1 79.06 291 THR A O 1
ATOM 2180 N N . GLN A 1 292 ? 4.258 -7.453 -18.844 1 78.75 292 GLN A N 1
ATOM 2181 C CA . GLN A 1 292 ? 4.555 -6.051 -18.562 1 78.75 292 GLN A CA 1
ATOM 2182 C C . GLN A 1 292 ? 3.523 -5.129 -19.203 1 78.75 292 GLN A C 1
ATOM 2184 O O . GLN A 1 292 ? 3.08 -4.156 -18.594 1 78.75 292 GLN A O 1
ATOM 2189 N N . LEU A 1 293 ? 3.125 -5.449 -20.328 1 80.94 293 LEU A N 1
ATOM 2190 C CA . LEU A 1 293 ? 2.111 -4.676 -21.047 1 80.94 293 LEU A CA 1
ATOM 2191 C C . LEU A 1 293 ? 0.74 -4.859 -20.406 1 80.94 293 LEU A C 1
ATOM 2193 O O . LEU A 1 293 ? -0.065 -3.926 -20.375 1 80.94 293 LEU A O 1
ATOM 2197 N N . GLN A 1 294 ? 0.504 -6.043 -19.922 1 84.44 294 GLN A N 1
ATOM 2198 C CA . GLN A 1 294 ? -0.753 -6.301 -19.219 1 84.44 294 GLN A CA 1
ATOM 2199 C C . GLN A 1 294 ? -0.916 -5.379 -18.016 1 84.44 294 GLN A C 1
ATOM 2201 O O . GLN A 1 294 ? -1.971 -4.766 -17.844 1 84.44 294 GLN A O 1
ATOM 2206 N N . GLN A 1 295 ? 0.134 -5.281 -17.219 1 82.31 295 GLN A N 1
ATOM 2207 C CA . GLN A 1 295 ? 0.074 -4.43 -16.031 1 82.31 295 GLN A CA 1
ATOM 2208 C C . GLN A 1 295 ? -0.169 -2.971 -16.422 1 82.31 295 GLN A C 1
ATOM 2210 O O . GLN A 1 295 ? -0.925 -2.266 -15.75 1 82.31 295 GLN A O 1
ATOM 2215 N N . LEU A 1 296 ? 0.421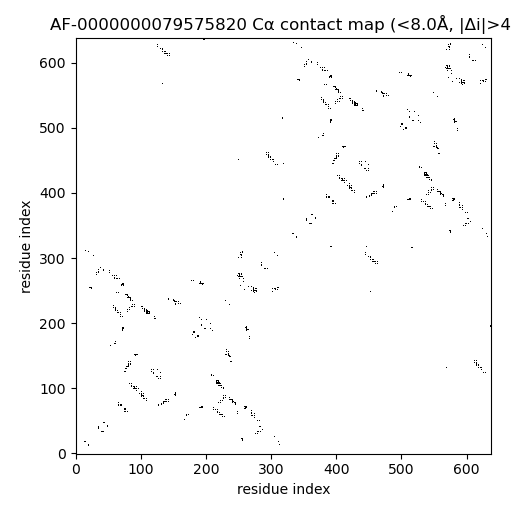 -2.59 -17.484 1 81.81 296 LEU A N 1
ATOM 2216 C CA . LEU A 1 296 ? 0.252 -1.225 -17.969 1 81.81 296 LEU A CA 1
ATOM 2217 C C . LEU A 1 296 ? -1.197 -0.964 -18.375 1 81.81 296 LEU A C 1
ATOM 2219 O O . LEU A 1 296 ? -1.801 0.015 -17.922 1 81.81 296 LEU A O 1
ATOM 2223 N N . ILE A 1 297 ? -1.727 -1.827 -19.109 1 83.56 297 ILE A N 1
ATOM 2224 C CA . ILE A 1 297 ? -3.084 -1.663 -19.609 1 83.56 297 ILE A CA 1
ATOM 2225 C C . ILE A 1 297 ? -4.078 -1.752 -18.453 1 83.56 297 ILE A C 1
ATOM 2227 O O . ILE A 1 297 ? -5.012 -0.95 -18.375 1 83.56 297 ILE A O 1
ATOM 2231 N N . LEU A 1 298 ? -3.809 -2.66 -17.562 1 83.56 298 LEU A N 1
ATOM 2232 C CA . LEU A 1 298 ? -4.668 -2.795 -16.391 1 83.56 298 LEU A CA 1
ATOM 2233 C C . LEU A 1 298 ? -4.652 -1.521 -15.562 1 83.56 298 LEU A C 1
ATOM 2235 O O . LEU A 1 298 ? -5.699 -1.057 -15.109 1 83.56 298 LEU A O 1
ATOM 2239 N N . GLY A 1 299 ? -3.457 -1.021 -15.438 1 80.5 299 GLY A N 1
ATOM 2240 C CA . GLY A 1 299 ? -3.344 0.219 -14.688 1 80.5 299 GLY A CA 1
ATOM 2241 C C . GLY A 1 299 ? -4.145 1.358 -15.289 1 80.5 299 GLY A C 1
ATOM 2242 O O . GLY A 1 299 ? -4.824 2.094 -14.57 1 80.5 299 GLY A O 1
ATOM 2243 N N . ILE A 1 300 ? -4.102 1.454 -16.531 1 83.75 300 ILE A N 1
ATOM 2244 C CA . ILE A 1 300 ? -4.836 2.49 -17.25 1 83.75 300 ILE A CA 1
ATOM 2245 C C . ILE A 1 300 ? -6.34 2.277 -17.062 1 83.75 300 ILE A C 1
ATOM 2247 O O . ILE A 1 300 ? -7.066 3.211 -16.719 1 83.75 300 ILE A O 1
ATOM 2251 N N . ILE A 1 301 ? -6.766 1.099 -17.281 1 80.94 301 ILE A N 1
ATOM 2252 C CA . ILE A 1 301 ? -8.188 0.783 -17.219 1 80.94 301 ILE A CA 1
ATOM 2253 C C . ILE A 1 301 ? -8.688 1.002 -15.789 1 80.94 301 ILE A C 1
ATOM 2255 O O . ILE A 1 301 ? -9.773 1.552 -15.586 1 80.94 301 ILE A O 1
ATOM 2259 N N . PHE A 1 302 ? -7.828 0.628 -14.82 1 81 302 PHE A N 1
ATOM 2260 C CA . PHE A 1 302 ? -8.227 0.787 -13.43 1 81 302 PHE A CA 1
ATOM 2261 C C . PHE A 1 302 ? -8.391 2.262 -13.078 1 81 302 PHE A C 1
ATOM 2263 O O . PHE A 1 302 ? -9.375 2.648 -12.445 1 81 302 PHE A O 1
ATOM 2270 N N . LEU A 1 303 ? -7.48 2.998 -13.531 1 80.31 303 LEU A N 1
ATOM 2271 C CA . LEU A 1 303 ? -7.547 4.43 -13.258 1 80.31 303 LEU A CA 1
ATOM 2272 C C . LEU A 1 303 ? -8.781 5.051 -13.898 1 80.31 303 LEU A C 1
ATOM 2274 O O . LEU A 1 303 ? -9.477 5.848 -13.266 1 80.31 303 LEU A O 1
ATOM 2278 N N . ILE A 1 304 ? -9.078 4.66 -15.086 1 80.5 304 ILE A N 1
ATOM 2279 C CA . ILE A 1 304 ? -10.219 5.199 -15.82 1 80.5 304 ILE A CA 1
ATOM 2280 C C . ILE A 1 304 ? -11.516 4.746 -15.156 1 80.5 304 ILE A C 1
ATOM 2282 O O . ILE A 1 304 ? -12.438 5.543 -14.984 1 80.5 304 ILE A O 1
ATOM 2286 N N . GLU A 1 305 ? -11.594 3.521 -14.852 1 75.19 305 GLU A N 1
ATOM 2287 C CA . GLU A 1 305 ? -12.797 2.973 -14.242 1 75.19 305 GLU A CA 1
ATOM 2288 C C . GLU A 1 305 ? -13.086 3.631 -12.891 1 75.19 305 GLU A C 1
ATOM 2290 O O . GLU A 1 305 ? -14.234 3.949 -12.586 1 75.19 305 GLU A O 1
ATOM 2295 N N . VAL A 1 306 ? -12.047 3.746 -12.117 1 74 306 VAL A N 1
ATOM 2296 C CA . VAL A 1 306 ? -12.234 4.371 -10.812 1 74 306 VAL A CA 1
ATOM 2297 C C . VAL A 1 306 ? -12.641 5.832 -10.992 1 74 306 VAL A C 1
ATOM 2299 O O . VAL A 1 306 ? -13.445 6.355 -10.219 1 74 306 VAL A O 1
ATOM 2302 N N . ALA A 1 307 ? -12.102 6.473 -11.984 1 76.44 307 ALA A N 1
ATOM 2303 C CA . ALA A 1 307 ? -12.422 7.871 -12.25 1 76.44 307 ALA A CA 1
ATOM 2304 C C . ALA A 1 307 ? -13.875 8.039 -12.672 1 76.44 307 ALA A C 1
ATOM 2306 O O . ALA A 1 307 ? -14.5 9.055 -12.375 1 76.44 307 ALA A O 1
ATOM 2307 N N . ILE A 1 308 ? -14.352 7.082 -13.297 1 72.12 308 ILE A N 1
ATOM 2308 C CA . ILE A 1 308 ? -15.703 7.184 -13.844 1 72.12 308 ILE A CA 1
ATOM 2309 C C . ILE A 1 308 ? -16.719 6.695 -12.805 1 72.12 308 ILE A C 1
ATOM 2311 O O . ILE A 1 308 ? -17.781 7.293 -12.641 1 72.12 308 ILE A O 1
ATOM 2315 N N . PHE A 1 309 ? -16.297 5.656 -12.062 1 62.34 309 PHE A N 1
ATOM 2316 C CA . PHE A 1 309 ? -17.328 4.941 -11.32 1 62.34 309 PHE A CA 1
ATOM 2317 C C . PHE A 1 309 ? -17.219 5.234 -9.828 1 62.34 309 PHE A C 1
ATOM 2319 O O . PHE A 1 309 ? -18.078 4.844 -9.039 1 62.34 309 PHE A O 1
ATOM 2326 N N . SER A 1 310 ? -16.156 5.824 -9.43 1 60.25 310 SER A N 1
ATOM 2327 C CA . SER A 1 310 ? -16.016 6.055 -7.992 1 60.25 310 SER A CA 1
ATOM 2328 C C . SER A 1 310 ? -17.078 7.035 -7.484 1 60.25 310 SER A C 1
ATOM 2330 O O . SER A 1 310 ? -17.453 7.969 -8.188 1 60.25 310 SER A O 1
ATOM 2332 N N . ASP A 1 311 ? -17.891 6.598 -6.371 1 55.75 311 ASP A N 1
ATOM 2333 C CA . ASP A 1 311 ? -18.953 7.383 -5.746 1 55.75 311 ASP A CA 1
ATOM 2334 C C . ASP A 1 311 ? -18.438 8.758 -5.316 1 55.75 311 ASP A C 1
ATOM 2336 O O . ASP A 1 311 ? -17.516 8.859 -4.52 1 55.75 311 ASP A O 1
ATOM 2340 N N . ARG A 1 312 ? -18.703 9.805 -6.168 1 52.22 312 ARG A N 1
ATOM 2341 C CA . ARG A 1 312 ? -18.297 11.195 -5.965 1 52.22 312 ARG A CA 1
ATOM 2342 C C . ARG A 1 312 ? -19 11.805 -4.766 1 52.22 312 ARG A C 1
ATOM 2344 O O . ARG A 1 312 ? -18.547 12.805 -4.211 1 52.22 312 ARG A O 1
ATOM 2351 N N . LYS A 1 313 ? -20.219 11.492 -4.641 1 44.41 313 LYS A N 1
ATOM 2352 C CA . LYS A 1 313 ? -21.016 12.312 -3.73 1 44.41 313 LYS A CA 1
ATOM 2353 C C . LYS A 1 313 ? -20.453 12.266 -2.314 1 44.41 313 LYS A C 1
ATOM 2355 O O . LYS A 1 313 ? -20.953 12.945 -1.418 1 44.41 313 LYS A O 1
ATOM 2360 N N . THR A 1 314 ? -20.047 11.203 -1.979 1 41.12 314 THR A N 1
ATOM 2361 C CA . THR A 1 314 ? -19.75 11.477 -0.576 1 41.12 314 THR A CA 1
ATOM 2362 C C . THR A 1 314 ? -18.734 12.609 -0.442 1 41.12 314 THR A C 1
ATOM 2364 O O . THR A 1 314 ? -17.531 12.391 -0.606 1 41.12 314 THR A O 1
ATOM 2367 N N . GLY A 1 315 ? -18.938 13.656 -1.155 1 38.56 315 GLY A N 1
ATOM 2368 C CA . GLY A 1 315 ? -18.297 14.961 -1.119 1 38.56 315 GLY A CA 1
ATOM 2369 C C . GLY A 1 315 ? -17.547 15.227 0.177 1 38.56 315 GLY A C 1
ATOM 2370 O O . GLY A 1 315 ? -17.031 16.328 0.389 1 38.56 315 GLY A O 1
ATOM 2371 N N . MET A 1 316 ? -18.297 14.93 1.221 1 37.12 316 MET A N 1
ATOM 2372 C CA . MET A 1 316 ? -17.484 15.289 2.373 1 37.12 316 MET A CA 1
ATOM 2373 C C . MET A 1 316 ? -16.016 14.938 2.135 1 37.12 316 MET A C 1
ATOM 2375 O O . MET A 1 316 ? -15.711 14.047 1.339 1 37.12 316 MET A O 1
ATOM 2379 N N . ILE A 1 317 ? -15.195 15.984 2.352 1 40.53 317 ILE A N 1
ATOM 2380 C CA . ILE A 1 317 ? -13.742 16.109 2.264 1 40.53 317 ILE A CA 1
ATOM 2381 C C . ILE A 1 317 ? -13.102 14.719 2.314 1 40.53 317 ILE A C 1
ATOM 2383 O O . ILE A 1 317 ? -13.102 14.07 3.361 1 40.53 317 ILE A O 1
ATOM 2387 N N . VAL A 1 318 ? -13.359 13.93 1.306 1 45.03 318 VAL A N 1
ATOM 2388 C CA . VAL A 1 318 ? -12.734 12.609 1.346 1 45.03 318 VAL A CA 1
ATOM 2389 C C . VAL A 1 318 ? -11.219 12.75 1.253 1 45.03 318 VAL A C 1
ATOM 2391 O O . VAL A 1 318 ? -10.703 13.328 0.29 1 45.03 318 VAL A O 1
ATOM 2394 N N . LYS A 1 319 ? -10.367 13.141 2.33 1 42.09 319 LYS A N 1
ATOM 2395 C CA . LYS A 1 319 ? -8.93 12.992 2.492 1 42.09 319 LYS A CA 1
ATOM 2396 C C . LYS A 1 319 ? -8.43 11.719 1.814 1 42.09 319 LYS A C 1
ATOM 2398 O O . LYS A 1 319 ? -9.188 10.766 1.639 1 42.09 319 LYS A O 1
ATOM 2403 N N . MET B 1 1 ? -20.875 32.844 45.531 1 31.34 1 MET B N 1
ATOM 2404 C CA . MET B 1 1 ? -19.766 32.938 44.562 1 31.34 1 MET B CA 1
ATOM 2405 C C . MET B 1 1 ? -18.953 31.641 44.562 1 31.34 1 MET B C 1
ATOM 2407 O O . MET B 1 1 ? -17.953 31.531 45.25 1 31.34 1 MET B O 1
ATOM 2411 N N . SER B 1 2 ? -19.453 30.406 44.656 1 38.5 2 SER B N 1
ATOM 2412 C CA . SER B 1 2 ? -18.828 29.094 44.75 1 38.5 2 SER B CA 1
ATOM 2413 C C . SER B 1 2 ? -17.969 28.766 43.531 1 38.5 2 SER B C 1
ATOM 2415 O O . SER B 1 2 ? -18.469 28.75 42.406 1 38.5 2 SER B O 1
ATOM 2417 N N . THR B 1 3 ? -16.609 29.047 43.594 1 36 3 THR B N 1
ATOM 2418 C CA . THR B 1 3 ? -15.555 28.75 42.625 1 36 3 THR B CA 1
ATOM 2419 C C . THR B 1 3 ? -15.586 27.281 42.219 1 36 3 THR B C 1
ATOM 2421 O O . THR B 1 3 ? -15.312 26.406 43.062 1 36 3 THR B O 1
ATOM 2424 N N . THR B 1 4 ? -16.484 26.828 41.438 1 39.31 4 THR B N 1
ATOM 2425 C CA . THR B 1 4 ? -16.422 25.484 40.844 1 39.31 4 THR B CA 1
ATOM 2426 C C . THR B 1 4 ? -15.031 25.203 40.312 1 39.31 4 THR B C 1
ATOM 2428 O O . THR B 1 4 ? -14.594 25.828 39.344 1 39.31 4 THR B O 1
ATOM 2431 N N . LYS B 1 5 ? -14.133 24.672 41.156 1 40.94 5 LYS B N 1
ATOM 2432 C CA . LYS B 1 5 ? -12.789 24.188 40.844 1 40.94 5 LYS B CA 1
ATOM 2433 C C . LYS B 1 5 ? -12.789 23.375 39.562 1 40.94 5 LYS B C 1
ATOM 2435 O O . LYS B 1 5 ? -13.453 22.344 39.469 1 40.94 5 LYS B O 1
ATOM 2440 N N . LYS B 1 6 ? -12.562 24 38.469 1 41.91 6 LYS B N 1
ATOM 2441 C CA . LYS B 1 6 ? -12.242 23.344 37.188 1 41.91 6 LYS B CA 1
ATOM 2442 C C . LYS B 1 6 ? -11.273 22.188 37.375 1 41.91 6 LYS B C 1
ATOM 2444 O O . LYS B 1 6 ? -10.141 22.391 37.844 1 41.91 6 LYS B O 1
ATOM 2449 N N . SER B 1 7 ? -11.656 21.016 37.812 1 40.19 7 SER B N 1
ATOM 2450 C CA . SER B 1 7 ? -10.859 19.797 37.875 1 40.19 7 SER B CA 1
ATOM 2451 C C . SER B 1 7 ? -9.914 19.703 36.688 1 40.19 7 SER B C 1
ATOM 2453 O O . SER B 1 7 ? -10.352 19.781 35.531 1 40.19 7 SER B O 1
ATOM 2455 N N . THR B 1 8 ? -8.68 20.25 36.812 1 39.38 8 THR B N 1
ATOM 2456 C CA . THR B 1 8 ? -7.566 19.984 35.906 1 39.38 8 THR B CA 1
ATOM 2457 C C . THR B 1 8 ? -7.566 18.531 35.438 1 39.38 8 THR B C 1
ATOM 2459 O O . THR B 1 8 ? -7.297 17.625 36.219 1 39.38 8 THR B O 1
ATOM 2462 N N . GLU B 1 9 ? -8.523 18.047 34.812 1 42.69 9 GLU B N 1
ATOM 2463 C CA . GLU B 1 9 ? -8.438 16.719 34.219 1 42.69 9 GLU B CA 1
ATOM 2464 C C . GLU B 1 9 ? -7 16.391 33.812 1 42.69 9 GLU B C 1
ATOM 2466 O O . GLU B 1 9 ? -6.387 17.109 33.031 1 42.69 9 GLU B O 1
ATOM 2471 N N . GLN B 1 10 ? -6.129 15.883 34.625 1 42.19 10 GLN B N 1
ATOM 2472 C CA . GLN B 1 10 ? -4.785 15.344 34.469 1 42.19 10 GLN B CA 1
ATOM 2473 C C . GLN B 1 10 ? -4.629 14.641 33.125 1 42.19 10 GLN B C 1
ATOM 2475 O O . GLN B 1 10 ? -5.242 13.602 32.875 1 42.19 10 GLN B O 1
ATOM 2480 N N . VAL B 1 11 ? -4.508 15.359 32.094 1 49.91 11 VAL B N 1
ATOM 2481 C CA . VAL B 1 11 ? -4.113 14.773 30.828 1 49.91 11 VAL B CA 1
ATOM 2482 C C . VAL B 1 11 ? -3.023 13.727 31.047 1 49.91 11 VAL B C 1
ATOM 2484 O O . VAL B 1 11 ? -2.039 13.992 31.75 1 49.91 11 VAL B O 1
ATOM 2487 N N . PRO B 1 12 ? -3.322 12.461 30.953 1 51.91 12 PRO B N 1
ATOM 2488 C CA . PRO B 1 12 ? -2.279 11.453 31.125 1 51.91 12 PRO B CA 1
ATOM 2489 C C . PRO B 1 12 ? -0.944 11.875 30.516 1 51.91 12 PRO B C 1
ATOM 2491 O O . PRO B 1 12 ? -0.917 12.625 29.531 1 51.91 12 PRO B O 1
ATOM 2494 N N . PHE B 1 13 ? 0.131 11.641 31.406 1 49.34 13 PHE B N 1
ATOM 2495 C CA . PHE B 1 13 ? 1.512 12.023 31.141 1 49.34 13 PHE B CA 1
ATOM 2496 C C . PHE B 1 13 ? 1.849 11.836 29.656 1 49.34 13 PHE B C 1
ATOM 2498 O O . PHE B 1 13 ? 2.494 12.688 29.047 1 49.34 13 PHE B O 1
ATOM 2505 N N . LEU B 1 14 ? 1.342 10.797 29.125 1 51.31 14 LEU B N 1
ATOM 2506 C CA . LEU B 1 14 ? 1.666 10.43 27.75 1 51.31 14 LEU B CA 1
ATOM 2507 C C . LEU B 1 14 ? 0.912 11.312 26.766 1 51.31 14 LEU B C 1
ATOM 2509 O O . LEU B 1 14 ? 1.246 11.352 25.578 1 51.31 14 LEU B O 1
ATOM 2513 N N . GLU B 1 15 ? -0.043 12.016 27.234 1 54.03 15 GLU B N 1
ATOM 2514 C CA . GLU B 1 15 ? -0.876 12.836 26.359 1 54.03 15 GLU B CA 1
ATOM 2515 C C . GLU B 1 15 ? -0.467 14.305 26.438 1 54.03 15 GLU B C 1
ATOM 2517 O O . GLU B 1 15 ? -1.05 15.156 25.75 1 54.03 15 GLU B O 1
ATOM 2522 N N . ARG B 1 16 ? 0.492 14.586 27.188 1 55.5 16 ARG B N 1
ATOM 2523 C CA . ARG B 1 16 ? 0.946 15.969 27.281 1 55.5 16 ARG B CA 1
ATOM 2524 C C . ARG B 1 16 ? 1.687 16.391 26.031 1 55.5 16 ARG B C 1
ATOM 2526 O O . ARG B 1 16 ? 2.398 15.594 25.422 1 55.5 16 ARG B O 1
ATOM 2533 N N . PRO B 1 17 ? 1.365 17.484 25.438 1 58.84 17 PRO B N 1
ATOM 2534 C CA . PRO B 1 17 ? 1.99 17.984 24.219 1 58.84 17 PRO B CA 1
ATOM 2535 C C . PRO B 1 17 ? 3.506 17.797 24.203 1 58.84 17 PRO B C 1
ATOM 2537 O O . PRO B 1 17 ? 4.086 17.469 23.172 1 58.84 17 PRO B O 1
ATOM 2540 N N . ILE B 1 18 ? 4.133 18 25.359 1 57.03 18 ILE B N 1
ATOM 2541 C CA . ILE B 1 18 ? 5.582 17.875 25.438 1 57.03 18 ILE B CA 1
ATOM 2542 C C . ILE B 1 18 ? 5.988 16.422 25.172 1 57.03 18 ILE B C 1
ATOM 2544 O O . ILE B 1 18 ? 6.984 16.172 24.5 1 57.03 18 ILE B O 1
ATOM 2548 N N . VAL B 1 19 ? 5.262 15.562 25.703 1 58.44 19 VAL B N 1
ATOM 2549 C CA . VAL B 1 19 ? 5.582 14.141 25.578 1 58.44 19 VAL B CA 1
ATOM 2550 C C . VAL B 1 19 ? 5.438 13.703 24.125 1 58.44 19 VAL B C 1
ATOM 2552 O O . VAL B 1 19 ? 6.254 12.938 23.609 1 58.44 19 VAL B O 1
ATOM 2555 N N . ARG B 1 20 ? 4.613 14.336 23.453 1 62.25 20 ARG B N 1
ATOM 2556 C CA . ARG B 1 20 ? 4.383 13.992 22.047 1 62.25 20 ARG B CA 1
ATOM 2557 C C . ARG B 1 20 ? 5.543 14.445 21.172 1 62.25 20 ARG B C 1
ATOM 2559 O O . ARG B 1 20 ? 5.875 13.781 20.188 1 62.25 20 ARG B O 1
ATOM 2566 N N . THR B 1 21 ? 6.078 15.516 21.516 1 65.75 21 THR B N 1
ATOM 2567 C CA . THR B 1 21 ? 7.219 16.031 20.766 1 65.75 21 THR B CA 1
ATOM 2568 C C . THR B 1 21 ? 8.492 15.289 21.156 1 65.75 21 THR B C 1
ATOM 2570 O O . THR B 1 21 ? 9.367 15.062 20.312 1 65.75 21 THR B O 1
ATOM 2573 N N . ILE B 1 22 ? 8.422 14.789 22.281 1 74.56 22 ILE B N 1
ATOM 2574 C CA . ILE B 1 22 ? 9.656 14.227 22.812 1 74.56 22 ILE B CA 1
ATOM 2575 C C . ILE B 1 22 ? 9.734 12.742 22.469 1 74.56 22 ILE B C 1
ATOM 2577 O O . ILE B 1 22 ? 10.82 12.18 22.344 1 74.56 22 ILE B O 1
ATOM 2581 N N . LEU B 1 23 ? 8.688 12.234 22.094 1 78.69 23 LEU B N 1
ATOM 2582 C CA . LEU B 1 23 ? 8.641 10.781 21.969 1 78.69 23 LEU B CA 1
ATOM 2583 C C . LEU B 1 23 ? 9.398 10.305 20.734 1 78.69 23 LEU B C 1
ATOM 2585 O O . LEU B 1 23 ? 10.234 9.406 20.828 1 78.69 23 LEU B O 1
ATOM 2589 N N . PRO B 1 24 ? 9.188 10.961 19.656 1 80.56 24 PRO B N 1
ATOM 2590 C CA . PRO B 1 24 ? 9.961 10.5 18.5 1 80.56 24 PRO B CA 1
ATOM 2591 C C . PRO B 1 24 ? 11.461 10.758 18.656 1 80.56 24 PRO B C 1
ATOM 2593 O O . PRO B 1 24 ? 12.273 9.953 18.188 1 80.56 24 PRO B O 1
ATOM 2596 N N . ILE B 1 25 ? 11.781 11.781 19.266 1 86.81 25 ILE B N 1
ATOM 2597 C CA . ILE B 1 25 ? 13.188 12.094 19.5 1 86.81 25 ILE B CA 1
ATOM 2598 C C . ILE B 1 25 ? 13.797 11.07 20.453 1 86.81 25 ILE B C 1
ATOM 2600 O O . ILE B 1 25 ? 14.906 10.578 20.234 1 86.81 25 ILE B O 1
ATOM 2604 N N . ALA B 1 26 ? 13.039 10.773 21.453 1 85.75 26 ALA B N 1
ATOM 2605 C CA . ALA B 1 26 ? 13.484 9.758 22.406 1 85.75 26 ALA B CA 1
ATOM 2606 C C . ALA B 1 26 ? 13.664 8.406 21.719 1 85.75 26 ALA B C 1
ATOM 2608 O O . ALA B 1 26 ? 14.633 7.688 21.984 1 85.75 26 ALA B O 1
ATOM 2609 N N . GLY B 1 27 ? 12.75 8.109 20.875 1 84 27 GLY B N 1
ATOM 2610 C CA . GLY B 1 27 ? 12.875 6.867 20.125 1 84 27 GLY B CA 1
ATOM 2611 C C . GLY B 1 27 ? 14.125 6.812 19.266 1 84 27 GLY B C 1
ATOM 2612 O O . GLY B 1 27 ? 14.805 5.785 19.219 1 84 27 GLY B O 1
ATOM 2613 N N . PHE B 1 28 ? 14.406 7.875 18.656 1 89.31 28 PHE B N 1
ATOM 2614 C CA . PHE B 1 28 ? 15.602 7.957 17.812 1 89.31 28 PHE B CA 1
ATOM 2615 C C . PHE B 1 28 ? 16.859 7.785 18.641 1 89.31 28 PHE B C 1
ATOM 2617 O O . PHE B 1 28 ? 17.766 7.027 18.281 1 89.31 28 PHE B O 1
ATOM 2624 N N . VAL B 1 29 ? 16.891 8.406 19.734 1 91.12 29 VAL B N 1
ATOM 2625 C CA . VAL B 1 29 ? 18.062 8.352 20.609 1 91.12 29 VAL B CA 1
ATOM 2626 C C . VAL B 1 29 ? 18.234 6.93 21.156 1 91.12 29 VAL B C 1
ATOM 2628 O O . VAL B 1 29 ? 19.344 6.406 21.188 1 91.12 29 VAL B O 1
ATOM 2631 N N . ILE B 1 30 ? 17.188 6.324 21.562 1 88.94 30 ILE B N 1
ATOM 2632 C CA . ILE B 1 30 ? 17.234 4.969 22.094 1 88.94 30 ILE B CA 1
ATOM 2633 C C . ILE B 1 30 ? 17.766 4.008 21.047 1 88.94 30 ILE B C 1
ATOM 2635 O O . ILE B 1 30 ? 18.609 3.154 21.344 1 88.94 30 ILE B O 1
ATOM 2639 N N . ILE B 1 31 ? 17.312 4.176 19.844 1 89.06 31 ILE B N 1
ATOM 2640 C CA . ILE B 1 31 ? 17.734 3.293 18.766 1 89.06 31 ILE B CA 1
ATOM 2641 C C . ILE B 1 31 ? 19.219 3.539 18.469 1 89.06 31 ILE B C 1
ATOM 2643 O O . ILE B 1 31 ? 19.969 2.598 18.219 1 89.06 31 ILE B O 1
ATOM 2647 N N . CYS B 1 32 ? 19.625 4.789 18.469 1 92.44 32 CYS B N 1
ATOM 2648 C CA . CYS B 1 32 ? 21.031 5.117 18.234 1 92.44 32 CYS B CA 1
ATOM 2649 C C . CYS B 1 32 ? 21.922 4.504 19.297 1 92.44 32 CYS B C 1
ATOM 2651 O O . CYS B 1 32 ? 22.953 3.91 19 1 92.44 32 CYS B O 1
ATOM 2653 N N . VAL B 1 33 ? 21.484 4.609 20.516 1 93.5 33 VAL B N 1
ATOM 2654 C CA . VAL B 1 33 ? 22.25 4.07 21.625 1 93.5 33 VAL B CA 1
ATOM 2655 C C . VAL B 1 33 ? 22.266 2.545 21.547 1 93.5 33 VAL B C 1
ATOM 2657 O O . VAL B 1 33 ? 23.312 1.919 21.766 1 93.5 33 VAL B O 1
ATOM 2660 N N . LEU B 1 34 ? 21.172 1.991 21.281 1 90.19 34 LEU B N 1
ATOM 2661 C CA . LEU B 1 34 ? 21.062 0.541 21.172 1 90.19 34 LEU B CA 1
ATOM 2662 C C . LEU B 1 34 ? 22.047 0.002 20.141 1 90.19 34 LEU B C 1
ATOM 2664 O O . LEU B 1 34 ? 22.781 -0.95 20.406 1 90.19 34 LEU B O 1
ATOM 2668 N N . PHE B 1 35 ? 22.125 0.618 19.016 1 91.94 35 PHE B N 1
ATOM 2669 C CA . PHE B 1 35 ? 22.984 0.088 17.969 1 91.94 35 PHE B CA 1
ATOM 2670 C C . PHE B 1 35 ? 24.422 0.525 18.156 1 91.94 35 PHE B C 1
ATOM 2672 O O . PHE B 1 35 ? 25.344 -0.081 17.594 1 91.94 35 PHE B O 1
ATOM 2679 N N . ALA B 1 36 ? 24.625 1.599 18.906 1 93.06 36 ALA B N 1
ATOM 2680 C CA . ALA B 1 36 ? 25.984 1.931 19.312 1 93.06 36 ALA B CA 1
ATOM 2681 C C . ALA B 1 36 ? 26.578 0.832 20.188 1 93.06 36 ALA B C 1
ATOM 2683 O O . ALA B 1 36 ? 27.75 0.465 20.016 1 93.06 36 ALA B O 1
ATOM 2684 N N . ILE B 1 37 ? 25.766 0.323 21.016 1 93.69 37 ILE B N 1
ATOM 2685 C CA . ILE B 1 37 ? 26.203 -0.725 21.938 1 93.69 37 ILE B CA 1
ATOM 2686 C C . ILE B 1 37 ? 26.344 -2.043 21.172 1 93.69 37 ILE B C 1
ATOM 2688 O O . ILE B 1 37 ? 27.359 -2.727 21.297 1 93.69 37 ILE B O 1
ATOM 2692 N N . LEU B 1 38 ? 25.391 -2.363 20.359 1 92.19 38 LEU B N 1
ATOM 2693 C CA . LEU B 1 38 ? 25.375 -3.654 19.688 1 92.19 38 LEU B CA 1
ATOM 2694 C C . LEU B 1 38 ? 26.484 -3.746 18.656 1 92.19 38 LEU B C 1
ATOM 2696 O O . LEU B 1 38 ? 26.969 -4.84 18.344 1 92.19 38 LEU B O 1
ATOM 2700 N N . THR B 1 39 ? 26.875 -2.604 18.031 1 93.25 39 THR B N 1
ATOM 2701 C CA . THR B 1 39 ? 27.906 -2.617 17 1 93.25 39 THR B CA 1
ATOM 2702 C C . THR B 1 39 ? 29.25 -2.164 17.562 1 93.25 39 THR B C 1
ATOM 2704 O O . THR B 1 39 ? 30.188 -1.914 16.797 1 93.25 39 THR B O 1
ATOM 2707 N N . ASP B 1 40 ? 29.344 -1.969 18.844 1 93.69 40 ASP B N 1
ATOM 2708 C CA . ASP B 1 40 ? 30.547 -1.535 19.516 1 93.69 40 ASP B CA 1
ATOM 2709 C C . ASP B 1 40 ? 31.047 -0.194 18.984 1 93.69 40 ASP B C 1
ATOM 2711 O O . ASP B 1 40 ? 32.219 -0.019 18.719 1 93.69 40 ASP B O 1
ATOM 2715 N N . GLY B 1 41 ? 30.062 0.659 18.641 1 91.19 41 GLY B N 1
ATOM 2716 C CA . GLY B 1 41 ? 30.375 2.006 18.188 1 91.19 41 GLY B CA 1
ATOM 2717 C C . GLY B 1 41 ? 30.719 2.076 16.719 1 91.19 41 GLY B C 1
ATOM 2718 O O . GLY B 1 41 ? 30.891 3.164 16.172 1 91.19 41 GLY B O 1
ATOM 2719 N N . ARG B 1 42 ? 30.875 0.988 16.047 1 91.69 42 ARG B N 1
ATOM 2720 C CA . ARG B 1 42 ? 31.297 0.949 14.648 1 91.69 42 ARG B CA 1
ATOM 2721 C C . ARG B 1 42 ? 30.328 1.725 13.758 1 91.69 42 ARG B C 1
ATOM 2723 O O . ARG B 1 42 ? 30.75 2.373 12.797 1 91.69 42 ARG B O 1
ATOM 2730 N N . LEU B 1 43 ? 29.047 1.687 14.023 1 92.19 43 LEU B N 1
ATOM 2731 C CA . LEU B 1 43 ? 28.016 2.348 13.234 1 92.19 43 LEU B CA 1
ATOM 2732 C C . LEU B 1 43 ? 28.25 3.855 13.188 1 92.19 43 LEU B C 1
ATOM 2734 O O . LEU B 1 43 ? 27.922 4.508 12.188 1 92.19 43 LEU B O 1
ATOM 2738 N N . PHE B 1 44 ? 28.922 4.379 14.211 1 92.69 44 PHE B N 1
ATOM 2739 C CA . PHE B 1 44 ? 29.031 5.828 14.297 1 92.69 44 PHE B CA 1
ATOM 2740 C C . PHE B 1 44 ? 30.453 6.281 14.023 1 92.69 44 PHE B C 1
ATOM 2742 O O . PHE B 1 44 ? 30.828 7.418 14.336 1 92.69 44 PHE B O 1
ATOM 2749 N N . GLN B 1 45 ? 31.203 5.426 13.453 1 93.31 45 GLN B N 1
ATOM 2750 C CA . GLN B 1 45 ? 32.5 5.828 12.891 1 93.31 45 GLN B CA 1
ATOM 2751 C C . GLN B 1 45 ? 32.312 6.613 11.594 1 93.31 45 GLN B C 1
ATOM 2753 O O . GLN B 1 45 ? 31.344 6.375 10.852 1 93.31 45 GLN B O 1
ATOM 2758 N N . PRO B 1 46 ? 33.125 7.535 11.352 1 91.38 46 PRO B N 1
ATOM 2759 C CA . PRO B 1 46 ? 32.938 8.438 10.211 1 91.38 46 PRO B CA 1
ATOM 2760 C C . PRO B 1 46 ? 32.719 7.699 8.898 1 91.38 46 PRO B C 1
ATOM 2762 O O . PRO B 1 46 ? 31.859 8.102 8.102 1 91.38 46 PRO B O 1
ATOM 2765 N N . LYS B 1 47 ? 33.469 6.684 8.68 1 91 47 LYS B N 1
ATOM 2766 C CA . LYS B 1 47 ? 33.312 5.922 7.445 1 91 47 LYS B CA 1
ATOM 2767 C C . LYS B 1 47 ? 31.906 5.332 7.332 1 91 47 LYS B C 1
ATOM 2769 O O . LYS B 1 47 ? 31.281 5.387 6.27 1 91 47 LYS B O 1
ATOM 2774 N N . ASN B 1 48 ? 31.406 4.773 8.461 1 92 48 ASN B N 1
ATOM 2775 C CA . ASN B 1 48 ? 30.094 4.141 8.445 1 92 48 ASN B CA 1
ATOM 2776 C C . ASN B 1 48 ? 28.969 5.176 8.438 1 92 48 ASN B C 1
ATOM 2778 O O . ASN B 1 48 ? 27.906 4.941 7.855 1 92 48 ASN B O 1
ATOM 2782 N N . ILE B 1 49 ? 29.188 6.262 9 1 92 49 ILE B N 1
ATOM 2783 C CA . ILE B 1 49 ? 28.219 7.348 8.945 1 92 49 ILE B CA 1
ATOM 2784 C C . ILE B 1 49 ? 28.078 7.848 7.508 1 92 49 ILE B C 1
ATOM 2786 O O . ILE B 1 49 ? 26.969 8.133 7.051 1 92 49 ILE B O 1
ATOM 2790 N N . SER B 1 50 ? 29.25 7.953 6.863 1 91.06 50 SER B N 1
ATOM 2791 C CA . SER B 1 50 ? 29.234 8.367 5.465 1 91.06 50 SER B CA 1
ATOM 2792 C C . SER B 1 50 ? 28.453 7.379 4.609 1 91.06 50 SER B C 1
ATOM 2794 O O . SER B 1 50 ? 27.703 7.781 3.717 1 91.06 50 SER B O 1
ATOM 2796 N N . LEU B 1 51 ? 28.609 6.156 4.895 1 89.25 51 LEU B N 1
ATOM 2797 C CA . LEU B 1 51 ? 27.891 5.117 4.164 1 89.25 51 LEU B CA 1
ATOM 2798 C C . LEU B 1 51 ? 26.406 5.164 4.469 1 89.25 51 LEU B C 1
ATOM 2800 O O . LEU B 1 51 ? 25.578 5.012 3.57 1 89.25 51 LEU B O 1
ATOM 2804 N N . LEU B 1 52 ? 26.109 5.371 5.668 1 91.19 52 LEU B N 1
ATOM 2805 C CA . LEU B 1 52 ? 24.719 5.48 6.094 1 91.19 52 LEU B CA 1
ATOM 2806 C C . LEU B 1 52 ? 24.031 6.652 5.398 1 91.19 52 LEU B C 1
ATOM 2808 O O . LEU B 1 52 ? 22.922 6.508 4.879 1 91.19 52 LEU B O 1
ATOM 2812 N N . LEU B 1 53 ? 24.688 7.746 5.379 1 91.25 53 LEU B N 1
ATOM 2813 C CA . LEU B 1 53 ? 24.141 8.938 4.746 1 91.25 53 LEU B CA 1
ATOM 2814 C C . LEU B 1 53 ? 23.953 8.719 3.246 1 91.25 53 LEU B C 1
ATOM 2816 O O . LEU B 1 53 ? 22.938 9.125 2.676 1 91.25 53 LEU B O 1
ATOM 2820 N N . SER B 1 54 ? 24.938 8.062 2.705 1 90 54 SER B N 1
ATOM 2821 C CA . SER B 1 54 ? 24.891 7.797 1.271 1 90 54 SER B CA 1
ATOM 2822 C C . SER B 1 54 ? 23.672 6.965 0.901 1 90 54 SER B C 1
ATOM 2824 O O . SER B 1 54 ? 23.125 7.113 -0.192 1 90 54 SER B O 1
ATOM 2826 N N . GLN B 1 55 ? 23.172 6.195 1.777 1 89.12 55 GLN B N 1
ATOM 2827 C CA . GLN B 1 55 ? 22.047 5.316 1.514 1 89.12 55 GLN B CA 1
ATOM 2828 C C . GLN B 1 55 ? 20.719 5.992 1.888 1 89.12 55 GLN B C 1
ATOM 2830 O O . GLN B 1 55 ? 19.641 5.453 1.621 1 89.12 55 GLN B O 1
ATOM 2835 N N . SER B 1 56 ? 20.844 7.141 2.426 1 94.31 56 SER B N 1
ATOM 2836 C CA . SER B 1 56 ? 19.641 7.766 2.979 1 94.31 56 SER B CA 1
ATOM 2837 C C . SER B 1 56 ? 19.109 8.859 2.059 1 94.31 56 SER B C 1
ATOM 2839 O O . SER B 1 56 ? 17.969 9.297 2.193 1 94.31 56 SER B O 1
ATOM 2841 N N . TYR B 1 57 ? 19.938 9.32 1.102 1 95.5 57 TYR B N 1
ATOM 2842 C CA . TYR B 1 57 ? 19.609 10.523 0.334 1 95.5 57 TYR B CA 1
ATOM 2843 C C . TYR B 1 57 ? 18.312 10.344 -0.44 1 95.5 57 TYR B C 1
ATOM 2845 O O . TYR B 1 57 ? 17.438 11.211 -0.397 1 95.5 57 TYR B O 1
ATOM 2853 N N . MET B 1 58 ? 18.172 9.219 -1.139 1 95.25 58 MET B N 1
ATOM 2854 C CA . MET B 1 58 ? 16.969 8.969 -1.945 1 95.25 58 MET B CA 1
ATOM 2855 C C . MET B 1 58 ? 15.719 8.992 -1.08 1 95.25 58 MET B C 1
ATOM 2857 O O . MET B 1 58 ? 14.734 9.656 -1.418 1 95.25 58 MET B O 1
ATOM 2861 N N . LEU B 1 59 ? 15.773 8.344 0.032 1 96.06 59 LEU B N 1
ATOM 2862 C CA . LEU B 1 59 ? 14.633 8.266 0.936 1 96.06 59 LEU B CA 1
ATOM 2863 C C . LEU B 1 59 ? 14.336 9.617 1.563 1 96.06 59 LEU B C 1
ATOM 2865 O O . LEU B 1 59 ? 13.172 10.008 1.69 1 96.06 59 LEU B O 1
ATOM 2869 N N . LEU B 1 60 ? 15.391 10.328 1.939 1 97.06 60 LEU B N 1
ATOM 2870 C CA . LEU B 1 60 ? 15.234 11.656 2.521 1 97.06 60 LEU B CA 1
ATOM 2871 C C . LEU B 1 60 ? 14.508 12.594 1.556 1 97.06 60 LEU B C 1
ATOM 2873 O O . LEU B 1 60 ? 13.508 13.219 1.922 1 97.06 60 LEU B O 1
ATOM 2877 N N . ILE B 1 61 ? 14.938 12.617 0.376 1 97.81 61 ILE B N 1
ATOM 2878 C CA . ILE B 1 61 ? 14.391 13.531 -0.615 1 97.81 61 ILE B CA 1
ATOM 2879 C C . ILE B 1 61 ? 12.953 13.133 -0.944 1 97.81 61 ILE B C 1
ATOM 2881 O O . ILE B 1 61 ? 12.047 13.969 -0.915 1 97.81 61 ILE B O 1
ATOM 2885 N N . SER B 1 62 ? 12.734 11.859 -1.219 1 97.12 62 SER B N 1
ATOM 2886 C CA . SER B 1 62 ? 11.406 11.398 -1.602 1 97.12 62 SER B CA 1
ATOM 2887 C C . SER B 1 62 ? 10.398 11.617 -0.477 1 97.12 62 SER B C 1
ATOM 2889 O O . SER B 1 62 ? 9.219 11.875 -0.734 1 97.12 62 SER B O 1
ATOM 2891 N N . SER B 1 63 ? 10.844 11.555 0.758 1 97.5 63 SER B N 1
ATOM 2892 C CA . SER B 1 63 ? 9.961 11.695 1.909 1 97.5 63 SER B CA 1
ATOM 2893 C C . SER B 1 63 ? 9.438 13.125 2.037 1 97.5 63 SER B C 1
ATOM 2895 O O . SER B 1 63 ? 8.367 13.352 2.598 1 97.5 63 SER B O 1
ATOM 2897 N N . ILE B 1 64 ? 10.172 14.094 1.496 1 97.44 64 ILE B N 1
ATOM 2898 C CA . ILE B 1 64 ? 9.758 15.484 1.563 1 97.44 64 ILE B CA 1
ATOM 2899 C C . ILE B 1 64 ? 8.422 15.664 0.841 1 97.44 64 ILE B C 1
ATOM 2901 O O . ILE B 1 64 ? 7.512 16.312 1.361 1 97.44 64 ILE B O 1
ATOM 2905 N N . GLY B 1 65 ? 8.352 15.094 -0.331 1 96.62 65 GLY B N 1
ATOM 2906 C CA . GLY B 1 65 ? 7.125 15.211 -1.098 1 96.62 65 GLY B CA 1
ATOM 2907 C C . GLY B 1 65 ? 5.93 14.578 -0.411 1 96.62 65 GLY B C 1
ATOM 2908 O O . GLY B 1 65 ? 4.871 15.195 -0.297 1 96.62 65 GLY B O 1
ATOM 2909 N N . VAL B 1 66 ? 6.098 13.391 0.047 1 95.75 66 VAL B N 1
ATOM 2910 C CA . VAL B 1 66 ? 5.012 12.672 0.701 1 95.75 66 VAL B CA 1
ATOM 2911 C C . VAL B 1 66 ? 4.633 13.375 2.002 1 95.75 66 VAL B C 1
ATOM 2913 O O . VAL B 1 66 ? 3.459 13.414 2.373 1 95.75 66 VAL B O 1
ATOM 2916 N N . PHE B 1 67 ? 5.613 13.945 2.686 1 96.62 67 PHE B N 1
ATOM 2917 C CA . PHE B 1 67 ? 5.371 14.734 3.889 1 96.62 67 PHE B CA 1
ATOM 2918 C C . PHE B 1 67 ? 4.379 15.852 3.611 1 96.62 67 PHE B C 1
ATOM 2920 O O . PHE B 1 67 ? 3.445 16.078 4.391 1 96.62 67 PHE B O 1
ATOM 2927 N N . MET B 1 68 ? 4.551 16.547 2.508 1 97.12 68 MET B N 1
ATOM 2928 C CA . MET B 1 68 ? 3.658 17.656 2.158 1 97.12 68 MET B CA 1
ATOM 2929 C C . MET B 1 68 ? 2.252 17.141 1.863 1 97.12 68 MET B C 1
ATOM 2931 O O . MET B 1 68 ? 1.265 17.75 2.277 1 97.12 68 MET B O 1
ATOM 2935 N N . VAL B 1 69 ? 2.18 16.047 1.192 1 96.06 69 VAL B N 1
ATOM 2936 C CA . VAL B 1 69 ? 0.883 15.461 0.872 1 96.06 69 VAL B CA 1
ATOM 2937 C C . VAL B 1 69 ? 0.187 15.016 2.154 1 96.06 69 VAL B C 1
ATOM 2939 O O . VAL B 1 69 ? -1.005 15.273 2.344 1 96.06 69 VAL B O 1
ATOM 2942 N N . MET B 1 70 ? 0.948 14.43 3.029 1 92.88 70 MET B N 1
ATOM 2943 C CA . MET B 1 70 ? 0.388 13.93 4.281 1 92.88 70 MET B CA 1
ATOM 2944 C C . MET B 1 70 ? -0.007 15.086 5.199 1 92.88 70 MET B C 1
ATOM 2946 O O . MET B 1 70 ? -0.92 14.945 6.016 1 92.88 70 MET B O 1
ATOM 2950 N N . THR B 1 71 ? 0.649 16.188 5.078 1 94.38 71 THR B N 1
ATOM 2951 C CA . THR B 1 71 ? 0.298 17.359 5.887 1 94.38 71 THR B CA 1
ATOM 2952 C C . THR B 1 71 ? -1.138 17.797 5.609 1 94.38 71 THR B C 1
ATOM 2954 O O . THR B 1 71 ? -1.837 18.25 6.516 1 94.38 71 THR B O 1
ATOM 2957 N N . MET B 1 72 ? -1.595 17.562 4.441 1 94.25 72 MET B N 1
ATOM 2958 C CA . MET B 1 72 ? -2.959 17.938 4.074 1 94.25 72 MET B CA 1
ATOM 2959 C C . MET B 1 72 ? -3.932 16.797 4.371 1 94.25 72 MET B C 1
ATOM 2961 O O . MET B 1 72 ? -5.129 16.922 4.109 1 94.25 72 MET B O 1
ATOM 2965 N N . GLY B 1 73 ? -3.424 15.742 4.84 1 88.5 73 GLY B N 1
ATOM 2966 C CA . GLY B 1 73 ? -4.281 14.609 5.16 1 88.5 73 GLY B CA 1
ATOM 2967 C C . GLY B 1 73 ? -4.391 13.609 4.027 1 88.5 73 GLY B C 1
ATOM 2968 O O . GLY B 1 73 ? -5.23 12.703 4.074 1 88.5 73 GLY B O 1
ATOM 2969 N N . GLY B 1 74 ? -3.588 13.773 3.057 1 87.88 74 GLY B N 1
ATOM 2970 C CA . GLY B 1 74 ? -3.576 12.836 1.94 1 87.88 74 GLY B CA 1
ATOM 2971 C C . GLY B 1 74 ? -2.502 11.773 2.062 1 87.88 74 GLY B C 1
ATOM 2972 O O . GLY B 1 74 ? -1.688 11.812 2.988 1 87.88 74 GLY B O 1
ATOM 2973 N N . LEU B 1 75 ? -2.605 10.742 1.248 1 88.06 75 LEU B N 1
ATOM 2974 C CA . LEU B 1 75 ? -1.604 9.688 1.159 1 88.06 75 LEU B CA 1
ATOM 2975 C C . LEU B 1 75 ? -1.128 9.508 -0.278 1 88.06 75 LEU B C 1
ATOM 2977 O O . LEU B 1 75 ? -1.874 9.773 -1.222 1 88.06 75 LEU B O 1
ATOM 2981 N N . ASP B 1 76 ? 0.046 9.25 -0.41 1 92.12 76 ASP B N 1
ATOM 2982 C CA . ASP B 1 76 ? 0.6 9.008 -1.739 1 92.12 76 ASP B CA 1
ATOM 2983 C C . ASP B 1 76 ? 1.407 7.715 -1.771 1 92.12 76 ASP B C 1
ATOM 2985 O O . ASP B 1 76 ? 2.537 7.668 -1.279 1 92.12 76 ASP B O 1
ATOM 2989 N N . PHE B 1 77 ? 0.9 6.707 -2.465 1 89.19 77 PHE B N 1
ATOM 2990 C CA . PHE B 1 77 ? 1.552 5.402 -2.527 1 89.19 77 PHE B CA 1
ATOM 2991 C C . PHE B 1 77 ? 2.277 5.227 -3.857 1 89.19 77 PHE B C 1
ATOM 2993 O O . PHE B 1 77 ? 2.871 4.176 -4.109 1 89.19 77 PHE B O 1
ATOM 3000 N N . SER B 1 78 ? 2.277 6.184 -4.633 1 94.06 78 SER B N 1
ATOM 3001 C CA . SER B 1 78 ? 2.797 6.039 -5.988 1 94.06 78 SER B CA 1
ATOM 3002 C C . SER B 1 78 ? 4.281 6.375 -6.051 1 94.06 78 SER B C 1
ATOM 3004 O O . SER B 1 78 ? 4.887 6.332 -7.125 1 94.06 78 SER B O 1
ATOM 3006 N N . GLN B 1 79 ? 4.863 6.691 -4.957 1 94.69 79 GLN B N 1
ATOM 3007 C CA . GLN B 1 79 ? 6.219 7.23 -4.945 1 94.69 79 GLN B CA 1
ATOM 3008 C C . GLN B 1 79 ? 7.219 6.215 -5.484 1 94.69 79 GLN B C 1
ATOM 3010 O O . GLN B 1 79 ? 8.164 6.574 -6.191 1 94.69 79 GLN B O 1
ATOM 3015 N N . GLY B 1 80 ? 7.02 5.004 -5.18 1 94 80 GLY B N 1
ATOM 3016 C CA . GLY B 1 80 ? 7.945 3.98 -5.641 1 94 80 GLY B CA 1
ATOM 3017 C C . GLY B 1 80 ? 7.957 3.822 -7.148 1 94 80 GLY B C 1
ATOM 3018 O O . GLY B 1 80 ? 9.023 3.869 -7.773 1 94 80 GLY B O 1
ATOM 3019 N N . SER B 1 81 ? 6.809 3.621 -7.699 1 94.62 81 SER B N 1
ATOM 3020 C CA . SER B 1 81 ? 6.723 3.461 -9.148 1 94.62 81 SER B CA 1
ATOM 3021 C C . SER B 1 81 ? 7.07 4.762 -9.867 1 94.62 81 SER B C 1
ATOM 3023 O O . SER B 1 81 ? 7.633 4.742 -10.961 1 94.62 81 SER B O 1
ATOM 3025 N N . MET B 1 82 ? 6.734 5.863 -9.25 1 97.31 82 MET B N 1
ATOM 3026 C CA . MET B 1 82 ? 7.102 7.164 -9.797 1 97.31 82 MET B CA 1
ATOM 3027 C C . MET B 1 82 ? 8.617 7.312 -9.875 1 97.31 82 MET B C 1
ATOM 3029 O O . MET B 1 82 ? 9.148 7.777 -10.883 1 97.31 82 MET B O 1
ATOM 3033 N N . LEU B 1 83 ? 9.258 6.895 -8.844 1 98 83 LEU B N 1
ATOM 3034 C CA . LEU B 1 83 ? 10.711 6.922 -8.844 1 98 83 LEU B CA 1
ATOM 3035 C C . LEU B 1 83 ? 11.273 6.035 -9.945 1 98 83 LEU B C 1
ATOM 3037 O O . LEU B 1 83 ? 12.234 6.41 -10.625 1 98 83 LEU B O 1
ATOM 3041 N N . GLY B 1 84 ? 10.695 4.875 -10.109 1 97.19 84 GLY B N 1
ATOM 3042 C CA . GLY B 1 84 ? 11.133 3.975 -11.164 1 97.19 84 GLY B CA 1
ATOM 3043 C C . GLY B 1 84 ? 11.039 4.59 -12.547 1 97.19 84 GLY B C 1
ATOM 3044 O O . GLY B 1 84 ? 12.016 4.578 -13.297 1 97.19 84 GLY B O 1
ATOM 3045 N N . VAL B 1 85 ? 9.938 5.164 -12.867 1 97.25 85 VAL B N 1
ATOM 3046 C CA . VAL B 1 85 ? 9.719 5.75 -14.188 1 97.25 85 VAL B CA 1
ATOM 3047 C C . VAL B 1 85 ? 10.625 6.969 -14.367 1 97.25 85 VAL B C 1
ATOM 3049 O O . VAL B 1 85 ? 11.227 7.145 -15.43 1 97.25 85 VAL B O 1
ATOM 3052 N N . ALA B 1 86 ? 10.68 7.77 -13.367 1 98.38 86 ALA B N 1
ATOM 3053 C CA . ALA B 1 86 ? 11.555 8.938 -13.43 1 98.38 86 ALA B CA 1
ATOM 3054 C C . ALA B 1 86 ? 13.016 8.523 -13.609 1 98.38 86 ALA B C 1
ATOM 3056 O O . ALA B 1 86 ? 13.773 9.18 -14.336 1 98.38 86 ALA B O 1
ATOM 3057 N N . SER B 1 87 ? 13.391 7.473 -12.945 1 97.94 87 SER B N 1
ATOM 3058 C CA . SER B 1 87 ? 14.766 6.984 -13.07 1 97.94 87 SER B CA 1
ATOM 3059 C C . SER B 1 87 ? 15.055 6.527 -14.492 1 97.94 87 SER B C 1
ATOM 3061 O O . SER B 1 87 ? 16.188 6.668 -14.977 1 97.94 87 SER B O 1
ATOM 3063 N N . ILE B 1 88 ? 14.102 5.949 -15.148 1 97.69 88 ILE B N 1
ATOM 3064 C CA . ILE B 1 88 ? 14.258 5.531 -16.531 1 97.69 88 ILE B CA 1
ATOM 3065 C C . ILE B 1 88 ? 14.578 6.746 -17.406 1 97.69 88 ILE B C 1
ATOM 3067 O O . ILE B 1 88 ? 15.516 6.711 -18.203 1 97.69 88 ILE B O 1
ATOM 3071 N N . VAL B 1 89 ? 13.82 7.789 -17.203 1 98.12 89 VAL B N 1
ATOM 3072 C CA . VAL B 1 89 ? 13.992 9 -18 1 98.12 89 VAL B CA 1
ATOM 3073 C C . VAL B 1 89 ? 15.352 9.633 -17.688 1 98.12 89 VAL B C 1
ATOM 3075 O O . VAL B 1 89 ? 16.062 10.062 -18.594 1 98.12 89 VAL B O 1
ATOM 3078 N N . VAL B 1 90 ? 15.727 9.633 -16.453 1 98.06 90 VAL B N 1
ATOM 3079 C CA . VAL B 1 90 ? 17 10.203 -16.031 1 98.06 90 VAL B CA 1
ATOM 3080 C C . VAL B 1 90 ? 18.156 9.414 -16.672 1 98.06 90 VAL B C 1
ATOM 3082 O O . VAL B 1 90 ? 19.078 10.008 -17.219 1 98.06 90 VAL B O 1
ATOM 3085 N N . CYS B 1 91 ? 18.094 8.102 -16.531 1 97.56 91 CYS B N 1
ATOM 3086 C CA . CYS B 1 91 ? 19.141 7.273 -17.109 1 97.56 91 CYS B CA 1
ATOM 3087 C C . CYS B 1 91 ? 19.266 7.496 -18.609 1 97.56 91 CYS B C 1
ATOM 3089 O O . CYS B 1 91 ? 20.359 7.648 -19.125 1 97.56 91 CYS B O 1
ATOM 3091 N N . TYR B 1 92 ? 18.156 7.559 -19.266 1 96.88 92 TYR B N 1
ATOM 3092 C CA . TYR B 1 92 ? 18.156 7.758 -20.703 1 96.88 92 TYR B CA 1
ATOM 3093 C C . TYR B 1 92 ? 18.75 9.109 -21.062 1 96.88 92 TYR B C 1
ATOM 3095 O O . TYR B 1 92 ? 19.625 9.195 -21.938 1 96.88 92 TYR B O 1
ATOM 3103 N N . LEU B 1 93 ? 18.359 10.133 -20.422 1 97.62 93 LEU B N 1
ATOM 3104 C CA . LEU B 1 93 ? 18.766 11.492 -20.75 1 97.62 93 LEU B CA 1
ATOM 3105 C C . LEU B 1 93 ? 20.188 11.766 -20.266 1 97.62 93 LEU B C 1
ATOM 3107 O O . LEU B 1 93 ? 20.812 12.727 -20.703 1 97.62 93 LEU B O 1
ATOM 3111 N N . SER B 1 94 ? 20.641 10.938 -19.344 1 97.06 94 SER B N 1
ATOM 3112 C CA . SER B 1 94 ? 22 11.125 -18.828 1 97.06 94 SER B CA 1
ATOM 3113 C C . SER B 1 94 ? 23.047 10.938 -19.922 1 97.06 94 SER B C 1
ATOM 3115 O O . SER B 1 94 ? 24.172 11.422 -19.812 1 97.06 94 SER B O 1
ATOM 3117 N N . HIS B 1 95 ? 22.703 10.195 -20.969 1 96.56 95 HIS B N 1
ATOM 3118 C CA . HIS B 1 95 ? 23.625 9.992 -22.094 1 96.56 95 HIS B CA 1
ATOM 3119 C C . HIS B 1 95 ? 23.828 11.281 -22.875 1 96.56 95 HIS B C 1
ATOM 3121 O O . HIS B 1 95 ? 24.812 11.414 -23.609 1 96.56 95 HIS B O 1
ATOM 3127 N N . TYR B 1 96 ? 22.906 12.219 -22.703 1 96.38 96 TYR B N 1
ATOM 3128 C CA . TYR B 1 96 ? 22.984 13.469 -23.438 1 96.38 96 TYR B CA 1
ATOM 3129 C C . TYR B 1 96 ? 23.531 14.586 -22.562 1 96.38 96 TYR B C 1
ATOM 3131 O O . TYR B 1 96 ? 24.469 15.289 -22.938 1 96.38 96 TYR B O 1
ATOM 3139 N N . ASN B 1 97 ? 22.844 14.82 -21.422 1 96 97 ASN B N 1
ATOM 3140 C CA . ASN B 1 97 ? 23.219 15.891 -20.516 1 96 97 ASN B CA 1
ATOM 3141 C C . ASN B 1 97 ? 22.672 15.641 -19.109 1 96 97 ASN B C 1
ATOM 3143 O O . ASN B 1 97 ? 21.516 15.273 -18.938 1 96 97 ASN B O 1
ATOM 3147 N N . MET B 1 98 ? 23.562 15.859 -18.141 1 94.88 98 MET B N 1
ATOM 3148 C CA . MET B 1 98 ? 23.188 15.57 -16.75 1 94.88 98 MET B CA 1
ATOM 3149 C C . MET B 1 98 ? 22.125 16.547 -16.266 1 94.88 98 MET B C 1
ATOM 3151 O O . MET B 1 98 ? 21.234 16.172 -15.484 1 94.88 98 MET B O 1
ATOM 3155 N N . VAL B 1 99 ? 22.156 17.734 -16.703 1 95.94 99 VAL B N 1
ATOM 3156 C CA . VAL B 1 99 ? 21.172 18.734 -16.328 1 95.94 99 VAL B CA 1
ATOM 3157 C C . VAL B 1 99 ? 19.812 18.375 -16.922 1 95.94 99 VAL B C 1
ATOM 3159 O O . VAL B 1 99 ? 18.781 18.469 -16.266 1 95.94 99 VAL B O 1
ATOM 3162 N N . LEU B 1 100 ? 19.875 17.906 -18.172 1 96.88 100 LEU B N 1
ATOM 3163 C CA . LEU B 1 100 ? 18.656 17.438 -18.828 1 96.88 100 LEU B CA 1
ATOM 3164 C C . LEU B 1 100 ? 18.094 16.219 -18.094 1 96.88 100 LEU B C 1
ATOM 3166 O O . LEU B 1 100 ? 16.875 16.062 -18.016 1 96.88 100 LEU B O 1
ATOM 3170 N N . ALA B 1 101 ? 19.016 15.383 -17.641 1 97.56 101 ALA B N 1
ATOM 3171 C CA . ALA B 1 101 ? 18.594 14.195 -16.906 1 97.56 101 ALA B CA 1
ATOM 3172 C C . ALA B 1 101 ? 17.844 14.578 -15.625 1 97.56 101 ALA B C 1
ATOM 3174 O O . ALA B 1 101 ? 16.766 14.047 -15.344 1 97.56 101 ALA B O 1
ATOM 3175 N N . ALA B 1 102 ? 18.438 15.516 -14.914 1 97.19 102 ALA B N 1
ATOM 3176 C CA . ALA B 1 102 ? 17.781 15.977 -13.688 1 97.19 102 ALA B CA 1
ATOM 3177 C C . ALA B 1 102 ? 16.438 16.625 -13.984 1 97.19 102 ALA B C 1
ATOM 3179 O O . ALA B 1 102 ? 15.445 16.344 -13.305 1 97.19 102 ALA B O 1
ATOM 3180 N N . LEU B 1 103 ? 16.344 17.453 -15.008 1 98.25 103 LEU B N 1
ATOM 3181 C CA . LEU B 1 103 ? 15.117 18.125 -15.383 1 98.25 103 LEU B CA 1
ATOM 3182 C C . LEU B 1 103 ? 14.078 17.141 -15.883 1 98.25 103 LEU B C 1
ATOM 3184 O O . LEU B 1 103 ? 12.883 17.297 -15.633 1 98.25 103 LEU B O 1
ATOM 3188 N N . GLY B 1 104 ? 14.578 16.141 -16.625 1 98.38 104 GLY B N 1
ATOM 3189 C CA . GLY B 1 104 ? 13.672 15.109 -17.094 1 98.38 104 GLY B CA 1
ATOM 3190 C C . GLY B 1 104 ? 13.008 14.344 -15.961 1 98.38 104 GLY B C 1
ATOM 3191 O O . GLY B 1 104 ? 11.82 14.023 -16.047 1 98.38 104 GLY B O 1
ATOM 3192 N N . GLY B 1 105 ? 13.836 14 -14.922 1 98.38 105 GLY B N 1
ATOM 3193 C CA . GLY B 1 105 ? 13.258 13.375 -13.75 1 98.38 105 GLY B CA 1
ATOM 3194 C C . GLY B 1 105 ? 12.203 14.227 -13.07 1 98.38 105 GLY B C 1
ATOM 3195 O O . GLY B 1 105 ? 11.125 13.742 -12.727 1 98.38 105 GLY B O 1
ATOM 3196 N N . VAL B 1 106 ? 12.516 15.5 -12.961 1 98.62 106 VAL B N 1
ATOM 3197 C CA . VAL B 1 106 ? 11.625 16.453 -12.297 1 98.62 106 VAL B CA 1
ATOM 3198 C C . VAL B 1 106 ? 10.328 16.562 -13.094 1 98.62 106 VAL B C 1
ATOM 3200 O O . VAL B 1 106 ? 9.234 16.516 -12.523 1 98.62 106 VAL B O 1
ATOM 3203 N N . VAL B 1 107 ? 10.383 16.688 -14.383 1 98.69 107 VAL B N 1
ATOM 3204 C CA . VAL B 1 107 ? 9.219 16.844 -15.242 1 98.69 107 VAL B CA 1
ATOM 3205 C C . VAL B 1 107 ? 8.375 15.578 -15.227 1 98.69 107 VAL B C 1
ATOM 3207 O O . VAL B 1 107 ? 7.145 15.641 -15.141 1 98.69 107 VAL B O 1
ATOM 3210 N N . THR B 1 108 ? 9.062 14.422 -15.32 1 98.5 108 THR B N 1
ATOM 3211 C CA . THR B 1 108 ? 8.352 13.148 -15.297 1 98.5 108 THR B CA 1
ATOM 3212 C C . THR B 1 108 ? 7.594 12.977 -13.977 1 98.5 108 THR B C 1
ATOM 3214 O O . THR B 1 108 ? 6.406 12.648 -13.977 1 98.5 108 THR B O 1
ATOM 3217 N N . GLY B 1 109 ? 8.312 13.203 -12.875 1 98.5 109 GLY B N 1
ATOM 3218 C CA . GLY B 1 109 ? 7.656 13.133 -11.578 1 98.5 109 GLY B CA 1
ATOM 3219 C C . GLY B 1 109 ? 6.523 14.125 -11.43 1 98.5 109 GLY B C 1
ATOM 3220 O O . GLY B 1 109 ? 5.461 13.789 -10.906 1 98.5 109 GLY B O 1
ATOM 3221 N N . GLY B 1 110 ? 6.777 15.305 -11.883 1 98.56 110 GLY B N 1
ATOM 3222 C CA . GLY B 1 110 ? 5.75 16.328 -11.828 1 98.56 110 GLY B CA 1
ATOM 3223 C C . GLY B 1 110 ? 4.508 15.969 -12.625 1 98.56 110 GLY B C 1
ATOM 3224 O O . GLY B 1 110 ? 3.385 16.219 -12.18 1 98.56 110 GLY B O 1
ATOM 3225 N N . LEU B 1 111 ? 4.684 15.414 -13.75 1 98.38 111 LEU B N 1
ATOM 3226 C CA . LEU B 1 111 ? 3.559 15.008 -14.586 1 98.38 111 LEU B CA 1
ATOM 3227 C C . LEU B 1 111 ? 2.746 13.914 -13.906 1 98.38 111 LEU B C 1
ATOM 3229 O O . LEU B 1 111 ? 1.515 13.93 -13.945 1 98.38 111 LEU B O 1
ATOM 3233 N N . ILE B 1 112 ? 3.424 12.984 -13.344 1 97.56 112 ILE B N 1
ATOM 3234 C CA . ILE B 1 112 ? 2.729 11.922 -12.617 1 97.56 112 ILE B CA 1
ATOM 3235 C C . ILE B 1 112 ? 1.992 12.516 -11.414 1 97.56 112 ILE B C 1
ATOM 3237 O O . ILE B 1 112 ? 0.848 12.148 -11.141 1 97.56 112 ILE B O 1
ATOM 3241 N N . GLY B 1 113 ? 2.701 13.422 -10.719 1 97.94 113 GLY B N 1
ATOM 3242 C CA . GLY B 1 113 ? 2.033 14.133 -9.641 1 97.94 113 GLY B CA 1
ATOM 3243 C C . GLY B 1 113 ? 0.793 14.875 -10.094 1 97.94 113 GLY B C 1
ATOM 3244 O O . GLY B 1 113 ? -0.209 14.922 -9.375 1 97.94 113 GLY B O 1
ATOM 3245 N N . LEU B 1 114 ? 0.875 15.438 -11.266 1 97.94 114 LEU B N 1
ATOM 3246 C CA . LEU B 1 114 ? -0.27 16.156 -11.828 1 97.94 114 LEU B CA 1
ATOM 3247 C C . LEU B 1 114 ? -1.436 15.195 -12.07 1 97.94 114 LEU B C 1
ATOM 3249 O O . LEU B 1 114 ? -2.592 15.547 -11.82 1 97.94 114 LEU B O 1
ATOM 3253 N N . ILE B 1 115 ? -1.148 14.07 -12.531 1 95.75 115 ILE B N 1
ATOM 3254 C CA . ILE B 1 115 ? -2.18 13.062 -12.75 1 95.75 115 ILE B CA 1
ATOM 3255 C C . ILE B 1 115 ? -2.836 12.695 -11.422 1 95.75 115 ILE B C 1
ATOM 3257 O O . ILE B 1 115 ? -4.062 12.664 -11.32 1 95.75 115 ILE B O 1
ATOM 3261 N N . ASN B 1 116 ? -2.018 12.445 -10.438 1 95.44 116 ASN B N 1
ATOM 3262 C CA . ASN B 1 116 ? -2.539 12.102 -9.117 1 95.44 116 ASN B CA 1
ATOM 3263 C C . ASN B 1 116 ? -3.402 13.227 -8.547 1 95.44 116 ASN B C 1
ATOM 3265 O O . ASN B 1 116 ? -4.512 12.984 -8.078 1 95.44 116 ASN B O 1
ATOM 3269 N N . GLY B 1 117 ? -2.842 14.43 -8.656 1 95.31 117 GLY B N 1
ATOM 3270 C CA . GLY B 1 117 ? -3.598 15.562 -8.156 1 95.31 117 GLY B CA 1
ATOM 3271 C C . GLY B 1 117 ? -4.891 15.805 -8.914 1 95.31 117 GLY B C 1
ATOM 3272 O O . GLY B 1 117 ? -5.918 16.125 -8.312 1 95.31 117 GLY B O 1
ATOM 3273 N N . TYR B 1 118 ? -4.855 15.625 -10.164 1 94.06 118 TYR B N 1
ATOM 3274 C CA . TYR B 1 118 ? -6.031 15.836 -11 1 94.06 118 TYR B CA 1
ATOM 3275 C C . TYR B 1 118 ? -7.148 14.875 -10.625 1 94.06 118 TYR B C 1
ATOM 3277 O O . TYR B 1 118 ? -8.289 15.289 -10.398 1 94.06 118 TYR B O 1
ATOM 3285 N N . PHE B 1 119 ? -6.828 13.641 -10.523 1 90.19 119 PHE B N 1
ATOM 3286 C CA . PHE B 1 119 ? -7.863 12.648 -10.242 1 90.19 119 PHE B CA 1
ATOM 3287 C C . PHE B 1 119 ? -8.336 12.758 -8.797 1 90.19 119 PHE B C 1
ATOM 3289 O O . PHE B 1 119 ? -9.516 12.523 -8.5 1 90.19 119 PHE B O 1
ATOM 3296 N N . ASN B 1 120 ? -7.449 13.086 -7.934 1 89.75 120 ASN B N 1
ATOM 3297 C CA . ASN B 1 120 ? -7.848 13.273 -6.543 1 89.75 120 ASN B CA 1
ATOM 3298 C C . ASN B 1 120 ? -8.797 14.461 -6.387 1 89.75 120 ASN B C 1
ATOM 3300 O O . ASN B 1 120 ? -9.828 14.344 -5.727 1 89.75 120 ASN B O 1
ATOM 3304 N N . VAL B 1 121 ? -8.492 15.578 -7.059 1 90.06 121 VAL B N 1
ATOM 3305 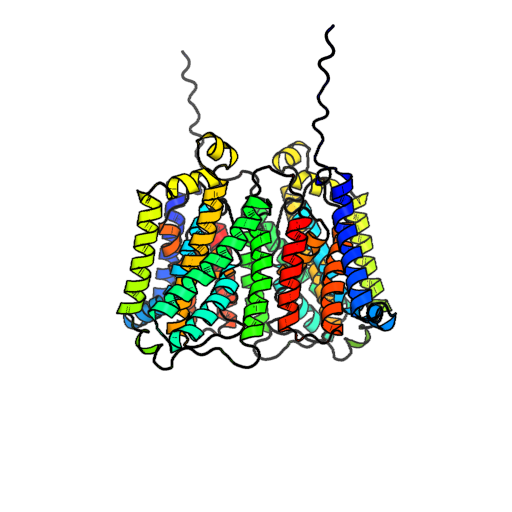C CA . VAL B 1 121 ? -9.203 16.828 -6.801 1 90.06 121 VAL B CA 1
ATOM 3306 C C . VAL B 1 121 ? -10.391 16.953 -7.75 1 90.06 121 VAL B C 1
ATOM 3308 O O . VAL B 1 121 ? -11.523 17.188 -7.312 1 90.06 121 VAL B O 1
ATOM 3311 N N . LYS B 1 122 ? -10.188 16.766 -9.008 1 86.88 122 LYS B N 1
ATOM 3312 C CA . LYS B 1 122 ? -11.242 17.016 -9.984 1 86.88 122 LYS B CA 1
ATOM 3313 C C . LYS B 1 122 ? -12.242 15.867 -10.031 1 86.88 122 LYS B C 1
ATOM 3315 O O . LYS B 1 122 ? -13.438 16.078 -10.25 1 86.88 122 LYS B O 1
ATOM 3320 N N . ARG B 1 123 ? -11.703 14.688 -9.773 1 83.25 123 ARG B N 1
ATOM 3321 C CA . ARG B 1 123 ? -12.602 13.539 -9.844 1 83.25 123 ARG B CA 1
ATOM 3322 C C . ARG B 1 123 ? -13.016 13.078 -8.453 1 83.25 123 ARG B C 1
ATOM 3324 O O . ARG B 1 123 ? -13.75 12.102 -8.305 1 83.25 123 ARG B O 1
ATOM 3331 N N . LYS B 1 124 ? -12.43 13.727 -7.484 1 82.69 124 LYS B N 1
ATOM 3332 C CA . LYS B 1 124 ? -12.812 13.539 -6.086 1 82.69 124 LYS B CA 1
ATOM 3333 C C . LYS B 1 124 ? -12.594 12.094 -5.645 1 82.69 124 LYS B C 1
ATOM 3335 O O . LYS B 1 124 ? -13.461 11.508 -4.988 1 82.69 124 LYS B O 1
ATOM 3340 N N . ILE B 1 125 ? -11.578 11.547 -6.199 1 81.69 125 ILE B N 1
ATOM 3341 C CA . ILE B 1 125 ? -11.156 10.227 -5.746 1 81.69 125 ILE B CA 1
ATOM 3342 C C . ILE B 1 125 ? -10.18 10.359 -4.582 1 81.69 125 ILE B C 1
ATOM 3344 O O . ILE B 1 125 ? -9.281 11.203 -4.617 1 81.69 125 ILE B O 1
ATOM 3348 N N . THR B 1 126 ? -10.414 9.594 -3.545 1 82.12 126 THR B N 1
ATOM 3349 C CA . THR B 1 126 ? -9.516 9.648 -2.398 1 82.12 126 THR B CA 1
ATOM 3350 C C . THR B 1 126 ? -8.07 9.414 -2.836 1 82.12 126 THR B C 1
ATOM 3352 O O . THR B 1 126 ? -7.805 8.594 -3.719 1 82.12 126 THR B O 1
ATOM 3355 N N . SER B 1 127 ? -7.176 10.117 -2.25 1 88.06 127 SER B N 1
ATOM 3356 C CA . SER B 1 127 ? -5.781 10.148 -2.684 1 88.06 127 SER B CA 1
ATOM 3357 C C . SER B 1 127 ? -5.16 8.758 -2.637 1 88.06 127 SER B C 1
ATOM 3359 O O . SER B 1 127 ? -4.383 8.391 -3.521 1 88.06 127 SER B O 1
ATOM 3361 N N . PHE B 1 128 ? -5.5 7.984 -1.65 1 82.19 128 PHE B N 1
ATOM 3362 C CA . PHE B 1 128 ? -4.871 6.676 -1.518 1 82.19 128 PHE B CA 1
ATOM 3363 C C . PHE B 1 128 ? -5.262 5.77 -2.678 1 82.19 128 PHE B C 1
ATOM 3365 O O . PHE B 1 128 ? -4.438 5 -3.178 1 82.19 128 PHE B O 1
ATOM 3372 N N . ILE B 1 129 ? -6.438 5.824 -3.188 1 81.25 129 ILE B N 1
ATOM 3373 C CA . ILE B 1 129 ? -6.914 4.988 -4.281 1 81.25 129 ILE B CA 1
ATOM 3374 C C . ILE B 1 129 ? -6.23 5.406 -5.586 1 81.25 129 ILE B C 1
ATOM 3376 O O . ILE B 1 129 ? -5.738 4.559 -6.332 1 81.25 129 ILE B O 1
ATOM 3380 N N . VAL B 1 130 ? -6.242 6.727 -5.793 1 87.62 130 VAL B N 1
ATOM 3381 C CA . VAL B 1 130 ? -5.625 7.23 -7.016 1 87.62 130 VAL B CA 1
ATOM 3382 C C . VAL B 1 130 ? -4.168 6.781 -7.086 1 87.62 130 VAL B C 1
ATOM 3384 O O . VAL B 1 130 ? -3.713 6.301 -8.125 1 87.62 130 VAL B O 1
ATOM 3387 N N . THR B 1 131 ? -3.539 6.852 -5.949 1 91.38 131 THR B N 1
ATOM 3388 C CA . THR B 1 131 ? -2.096 6.645 -5.969 1 91.38 131 THR B CA 1
ATOM 3389 C C . THR B 1 131 ? -1.764 5.156 -5.969 1 91.38 131 THR B C 1
ATOM 3391 O O . THR B 1 131 ? -0.701 4.754 -6.445 1 91.38 131 THR B O 1
ATOM 3394 N N . ILE B 1 132 ? -2.635 4.336 -5.492 1 84.75 132 ILE B N 1
ATOM 3395 C CA . ILE B 1 132 ? -2.436 2.898 -5.633 1 84.75 132 ILE B CA 1
ATOM 3396 C C . ILE B 1 132 ? -2.621 2.488 -7.09 1 84.75 132 ILE B C 1
ATOM 3398 O O . ILE B 1 132 ? -1.86 1.671 -7.613 1 84.75 132 ILE B O 1
ATOM 3402 N N . CYS B 1 133 ? -3.625 3.057 -7.699 1 85.06 133 CYS B N 1
ATOM 3403 C CA . CYS B 1 133 ? -3.873 2.76 -9.102 1 85.06 133 CYS B CA 1
ATOM 3404 C C . CYS B 1 133 ? -2.711 3.223 -9.977 1 85.06 133 CYS B C 1
ATOM 3406 O O . CYS B 1 133 ? -2.266 2.494 -10.859 1 85.06 133 CYS B O 1
ATOM 3408 N N . THR B 1 134 ? -2.266 4.391 -9.664 1 91.56 134 THR B N 1
ATOM 3409 C CA . THR B 1 134 ? -1.164 4.91 -10.469 1 91.56 134 THR B CA 1
ATOM 3410 C C . THR B 1 134 ? 0.131 4.164 -10.148 1 91.56 134 THR B C 1
ATOM 3412 O O . THR B 1 134 ? 0.98 3.988 -11.023 1 91.56 134 THR B O 1
ATOM 3415 N N . MET B 1 135 ? 0.259 3.758 -8.883 1 91.31 135 MET B N 1
ATOM 3416 C CA . MET B 1 135 ? 1.398 2.908 -8.547 1 91.31 135 MET B CA 1
ATOM 3417 C C . MET B 1 135 ? 1.421 1.659 -9.422 1 91.31 135 MET B C 1
ATOM 3419 O O . MET B 1 135 ? 2.469 1.286 -9.953 1 91.31 135 MET B O 1
ATOM 3423 N N . TYR B 1 136 ? 0.27 1.058 -9.516 1 86.56 136 TYR B N 1
ATOM 3424 C CA . TYR B 1 136 ? 0.159 -0.146 -10.336 1 86.56 136 TYR B CA 1
ATOM 3425 C C . TYR B 1 136 ? 0.459 0.16 -11.797 1 86.56 136 TYR B C 1
ATOM 3427 O O . TYR B 1 136 ? 1.2 -0.577 -12.453 1 86.56 136 TYR B O 1
ATOM 3435 N N . LEU B 1 137 ? -0.065 1.223 -12.281 1 88.81 137 LEU B N 1
ATOM 3436 C CA . LEU B 1 137 ? 0.109 1.64 -13.664 1 88.81 137 LEU B CA 1
ATOM 3437 C C . LEU B 1 137 ? 1.58 1.9 -13.977 1 88.81 137 LEU B C 1
ATOM 3439 O O . LEU B 1 137 ? 2.129 1.338 -14.93 1 88.81 137 LEU B O 1
ATOM 3443 N N . PHE B 1 138 ? 2.186 2.637 -13.156 1 93.81 138 PHE B N 1
ATOM 3444 C CA . PHE B 1 138 ? 3.543 3.068 -13.461 1 93.81 138 PHE B CA 1
ATOM 3445 C C . PHE B 1 138 ? 4.547 1.961 -13.156 1 93.81 138 PHE B C 1
ATOM 3447 O O . PHE B 1 138 ? 5.66 1.961 -13.688 1 93.81 138 PHE B O 1
ATOM 3454 N N . ARG B 1 139 ? 4.203 1.078 -12.289 1 90.44 139 ARG B N 1
ATOM 3455 C CA . ARG B 1 139 ? 5.004 -0.134 -12.164 1 90.44 139 ARG B CA 1
ATOM 3456 C C . ARG B 1 139 ? 5.012 -0.927 -13.461 1 90.44 139 ARG B C 1
ATOM 3458 O O . ARG B 1 139 ? 6.031 -1.51 -13.836 1 90.44 139 ARG B O 1
ATOM 3465 N N . GLY B 1 140 ? 3.879 -0.957 -14.125 1 87.5 140 GLY B N 1
ATOM 3466 C CA . GLY B 1 140 ? 3.803 -1.578 -15.438 1 87.5 140 GLY B CA 1
ATOM 3467 C C . GLY B 1 140 ? 4.672 -0.892 -16.469 1 87.5 140 GLY B C 1
ATOM 3468 O O . GLY B 1 140 ? 5.316 -1.555 -17.281 1 87.5 140 GLY B O 1
ATOM 3469 N N . VAL B 1 141 ? 4.699 0.395 -16.406 1 91.69 141 VAL B N 1
ATOM 3470 C CA . VAL B 1 141 ? 5.543 1.165 -17.312 1 91.69 141 VAL B CA 1
ATOM 3471 C C . VAL B 1 141 ? 7.012 0.82 -17.078 1 91.69 141 VAL B C 1
ATOM 3473 O O . VAL B 1 141 ? 7.77 0.612 -18.016 1 91.69 141 VAL B O 1
ATOM 3476 N N . CYS B 1 142 ? 7.387 0.775 -15.828 1 92.69 142 CYS B N 1
ATOM 3477 C CA . CYS B 1 142 ? 8.758 0.44 -15.469 1 92.69 142 CYS B CA 1
ATOM 3478 C C . CYS B 1 142 ? 9.125 -0.961 -15.945 1 92.69 142 CYS B C 1
ATOM 3480 O O . CYS B 1 142 ? 10.195 -1.168 -16.516 1 92.69 142 CYS B O 1
ATOM 3482 N N . ALA B 1 143 ? 8.266 -1.857 -15.758 1 88.25 143 ALA B N 1
ATOM 3483 C CA . ALA B 1 143 ? 8.5 -3.24 -16.172 1 88.25 143 ALA B CA 1
ATOM 3484 C C . ALA B 1 143 ? 8.633 -3.35 -17.688 1 88.25 143 ALA B C 1
ATOM 3486 O O . ALA B 1 143 ? 9.508 -4.062 -18.188 1 88.25 143 ALA B O 1
ATOM 3487 N N . TYR B 1 144 ? 7.781 -2.635 -18.359 1 89.06 144 TYR B N 1
ATOM 3488 C CA . TYR B 1 144 ? 7.805 -2.672 -19.812 1 89.06 144 TYR B CA 1
ATOM 3489 C C . TYR B 1 144 ? 9.094 -2.064 -20.359 1 89.06 144 TYR B C 1
ATOM 3491 O O . TYR B 1 144 ? 9.719 -2.623 -21.266 1 89.06 144 TYR B O 1
ATOM 3499 N N . ALA B 1 145 ? 9.508 -1.007 -19.828 1 92.06 145 ALA B N 1
ATOM 3500 C CA . ALA B 1 145 ? 10.68 -0.282 -20.297 1 92.06 145 ALA B CA 1
ATOM 3501 C C . ALA B 1 145 ? 11.961 -1.055 -20 1 92.06 145 ALA B C 1
ATOM 3503 O O . ALA B 1 145 ? 12.992 -0.84 -20.641 1 92.06 145 ALA B O 1
ATOM 3504 N N . THR B 1 146 ? 11.914 -1.955 -19.047 1 91.38 146 THR B N 1
ATOM 3505 C CA . THR B 1 146 ? 13.117 -2.664 -18.641 1 91.38 146 THR B CA 1
ATOM 3506 C C . THR B 1 146 ? 13.008 -4.152 -18.969 1 91.38 146 THR B C 1
ATOM 3508 O O . THR B 1 146 ? 13.719 -4.973 -18.391 1 91.38 146 THR B O 1
ATOM 3511 N N . THR B 1 147 ? 12.039 -4.582 -19.719 1 85.94 147 THR B N 1
ATOM 3512 C CA . THR B 1 147 ? 11.758 -5.977 -20.047 1 85.94 147 THR B CA 1
ATOM 3513 C C . THR B 1 147 ? 12.969 -6.637 -20.703 1 85.94 147 THR B C 1
ATOM 3515 O O . THR B 1 147 ? 13.352 -7.746 -20.328 1 85.94 147 THR B O 1
ATOM 3518 N N . ASN B 1 148 ? 13.602 -6.039 -21.594 1 85.88 148 ASN B N 1
ATOM 3519 C CA . ASN B 1 148 ? 14.711 -6.621 -22.344 1 85.88 148 ASN B CA 1
ATOM 3520 C C . ASN B 1 148 ? 16.031 -6.445 -21.609 1 85.88 148 ASN B C 1
ATOM 3522 O O . ASN B 1 148 ? 16.828 -7.383 -21.516 1 85.88 148 ASN B O 1
ATOM 3526 N N . SER B 1 149 ? 16.234 -5.258 -21.047 1 89.75 149 SER B N 1
ATOM 3527 C CA . SER B 1 149 ? 17.438 -4.906 -20.328 1 89.75 149 SER B CA 1
ATOM 3528 C C . SER B 1 149 ? 17.203 -3.73 -19.391 1 89.75 149 SER B C 1
ATOM 3530 O O . SER B 1 149 ? 16.297 -2.926 -19.609 1 89.75 149 SER B O 1
ATOM 3532 N N . PRO B 1 150 ? 18 -3.744 -18.359 1 93.44 150 PRO B N 1
ATOM 3533 C CA . PRO B 1 150 ? 17.953 -2.514 -17.562 1 93.44 150 PRO B CA 1
ATOM 3534 C C . PRO B 1 150 ? 18.25 -1.266 -18.391 1 93.44 150 PRO B C 1
ATOM 3536 O O . PRO B 1 150 ? 18.891 -1.357 -19.453 1 93.44 150 PRO B O 1
ATOM 3539 N N . VAL B 1 151 ? 17.719 -0.196 -18.031 1 95.25 151 VAL B N 1
ATOM 3540 C CA . VAL B 1 151 ? 18.078 1.075 -18.656 1 95.25 151 VAL B CA 1
ATOM 3541 C C . VAL B 1 151 ? 19.297 1.668 -17.953 1 95.25 151 VAL B C 1
ATOM 3543 O O . VAL B 1 151 ? 19.219 2.061 -16.781 1 95.25 151 VAL B O 1
ATOM 3546 N N . TYR B 1 152 ? 20.312 1.75 -18.703 1 95.5 152 TYR B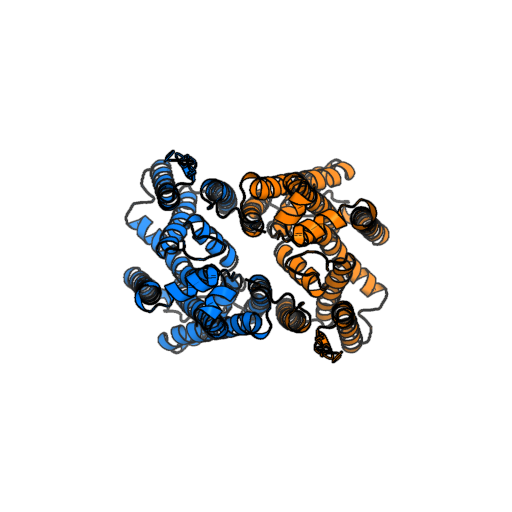 N 1
ATOM 3547 C CA . TYR B 1 152 ? 21.578 2.17 -18.125 1 95.5 152 TYR B CA 1
ATOM 3548 C C . TYR B 1 152 ? 21.766 3.678 -18.25 1 95.5 152 TYR B C 1
ATOM 3550 O O . TYR B 1 152 ? 21.375 4.277 -19.25 1 95.5 152 TYR B O 1
ATOM 3558 N N . ALA B 1 153 ? 22.359 4.211 -17.172 1 95.62 153 ALA B N 1
ATOM 3559 C CA . ALA B 1 153 ? 22.812 5.598 -17.25 1 95.62 153 ALA B CA 1
ATOM 3560 C C . ALA B 1 153 ? 24.156 5.699 -17.984 1 95.62 153 ALA B C 1
ATOM 3562 O O . ALA B 1 153 ? 24.75 4.68 -18.328 1 95.62 153 ALA B O 1
ATOM 3563 N N . VAL B 1 154 ? 24.547 6.926 -18.203 1 92.5 154 VAL B N 1
ATOM 3564 C CA . VAL B 1 154 ? 25.844 7.148 -18.828 1 92.5 154 VAL B CA 1
ATOM 3565 C C . VAL B 1 154 ? 26.938 6.508 -17.969 1 92.5 154 VAL B C 1
ATOM 3567 O O . VAL B 1 154 ? 26.844 6.488 -16.75 1 92.5 154 VAL B O 1
ATOM 3570 N N . SER B 1 155 ? 27.922 5.98 -18.594 1 89.62 155 SER B N 1
ATOM 3571 C CA . SER B 1 155 ? 28.953 5.16 -17.953 1 89.62 155 SER B CA 1
ATOM 3572 C C . SER B 1 155 ? 29.688 5.945 -16.875 1 89.62 155 SER B C 1
ATOM 3574 O O . SER B 1 155 ? 30.125 5.375 -15.883 1 89.62 155 SER B O 1
ATOM 3576 N N . ASP B 1 156 ? 29.75 7.234 -17 1 90.56 156 ASP B N 1
ATOM 3577 C CA . ASP B 1 156 ? 30.547 8 -16.047 1 90.56 156 ASP B CA 1
ATOM 3578 C C . ASP B 1 156 ? 29.672 8.672 -15 1 90.56 156 ASP B C 1
ATOM 3580 O O . ASP B 1 156 ? 30.109 9.594 -14.305 1 90.56 156 ASP B O 1
ATOM 3584 N N . ILE B 1 157 ? 28.438 8.211 -14.891 1 91.38 157 ILE B N 1
ATOM 3585 C CA . ILE B 1 157 ? 27.516 8.852 -13.961 1 91.38 157 ILE B CA 1
ATOM 3586 C C . ILE B 1 157 ? 28 8.664 -12.531 1 91.38 157 ILE B C 1
ATOM 3588 O O . ILE B 1 157 ? 27.703 9.484 -11.656 1 91.38 157 ILE B O 1
ATOM 3592 N N . SER B 1 158 ? 28.781 7.66 -12.336 1 89.56 158 SER B N 1
ATOM 3593 C CA . SER B 1 158 ? 29.266 7.332 -11 1 89.56 158 SER B CA 1
ATOM 3594 C C . SER B 1 158 ? 30.234 8.391 -10.492 1 89.56 158 SER B C 1
ATOM 3596 O O . SER B 1 158 ? 30.516 8.453 -9.289 1 89.56 158 SER B O 1
ATOM 3598 N N . LYS B 1 159 ? 30.766 9.211 -11.398 1 91.25 159 LYS B N 1
ATOM 3599 C CA . LYS B 1 159 ? 31.656 10.289 -10.984 1 91.25 159 LYS B CA 1
ATOM 3600 C C . LYS B 1 159 ? 30.953 11.273 -10.062 1 91.25 159 LYS B C 1
ATOM 3602 O O . LYS B 1 159 ? 31.578 11.938 -9.242 1 91.25 159 LYS B O 1
ATOM 3607 N N . TYR B 1 160 ? 29.672 11.305 -10.172 1 92.25 160 TYR B N 1
ATOM 3608 C CA . TYR B 1 160 ? 28.859 12.211 -9.359 1 92.25 160 TYR B CA 1
ATOM 3609 C C . TYR B 1 160 ? 28.484 11.57 -8.031 1 92.25 160 TYR B C 1
ATOM 3611 O O . TYR B 1 160 ? 27.922 12.227 -7.152 1 92.25 160 TYR B O 1
ATOM 3619 N N . ASN B 1 161 ? 28.812 10.273 -7.887 1 92.44 161 ASN B N 1
ATOM 3620 C CA . ASN B 1 161 ? 28.5 9.562 -6.648 1 92.44 161 ASN B CA 1
ATOM 3621 C C . ASN B 1 161 ? 29.547 9.836 -5.566 1 92.44 161 ASN B C 1
ATOM 3623 O O . ASN B 1 161 ? 30.219 8.914 -5.098 1 92.44 161 ASN B O 1
ATOM 3627 N N . THR B 1 162 ? 29.703 11.102 -5.234 1 92.06 162 THR B N 1
ATOM 3628 C CA . THR B 1 162 ? 30.609 11.539 -4.176 1 92.06 162 THR B CA 1
ATOM 3629 C C . THR B 1 162 ? 29.812 12.117 -3.004 1 92.06 162 THR B C 1
ATOM 3631 O O . THR B 1 162 ? 28.75 12.703 -3.195 1 92.06 162 THR B O 1
ATOM 3634 N N . LEU B 1 163 ? 30.312 11.953 -1.846 1 91.06 163 LEU B N 1
ATOM 3635 C CA . LEU B 1 163 ? 29.641 12.375 -0.628 1 91.06 163 LEU B CA 1
ATOM 3636 C C . LEU B 1 163 ? 29.359 13.875 -0.656 1 91.06 163 LEU B C 1
ATOM 3638 O O . LEU B 1 163 ? 28.219 14.305 -0.4 1 91.06 163 LEU B O 1
ATOM 3642 N N . PRO B 1 164 ? 30.344 14.711 -1.04 1 92.75 164 PRO B N 1
ATOM 3643 C CA . PRO B 1 164 ? 30.062 16.156 -1.043 1 92.75 164 PRO B CA 1
ATOM 3644 C C . PRO B 1 164 ? 28.953 16.531 -2.018 1 92.75 164 PRO B C 1
ATOM 3646 O O . PRO B 1 164 ? 28.109 17.375 -1.694 1 92.75 164 PRO B O 1
ATOM 3649 N N . PHE B 1 165 ? 28.938 15.953 -3.137 1 94.06 165 PHE B N 1
ATOM 3650 C CA . PHE B 1 165 ? 27.922 16.312 -4.117 1 94.06 165 PHE B CA 1
ATOM 3651 C C . PHE B 1 165 ? 26.547 15.852 -3.656 1 94.06 165 PHE B C 1
ATOM 3653 O O . PHE B 1 165 ? 25.594 16.641 -3.646 1 94.06 165 PHE B O 1
ATOM 3660 N N . MET B 1 166 ? 26.438 14.578 -3.297 1 95 166 MET B N 1
ATOM 3661 C CA . MET B 1 166 ? 25.156 14 -2.912 1 95 166 MET B CA 1
ATOM 3662 C C . MET B 1 166 ? 24.609 14.68 -1.658 1 95 166 MET B C 1
ATOM 3664 O O . MET B 1 166 ? 23.422 14.953 -1.566 1 95 166 MET B O 1
ATOM 3668 N N . LEU B 1 167 ? 25.469 14.93 -0.71 1 94.75 167 LEU B N 1
ATOM 3669 C CA . LEU B 1 167 ? 25.062 15.586 0.529 1 94.75 167 LEU B CA 1
ATOM 3670 C C . LEU B 1 167 ? 24.609 17.016 0.265 1 94.75 167 LEU B C 1
ATOM 3672 O O . LEU B 1 167 ? 23.562 17.438 0.761 1 94.75 167 LEU B O 1
ATOM 3676 N N . THR B 1 168 ? 25.422 17.781 -0.485 1 95.94 168 THR B N 1
ATOM 3677 C CA . THR B 1 168 ? 25.078 19.172 -0.787 1 95.94 168 THR B CA 1
ATOM 3678 C C . THR B 1 168 ? 23.75 19.234 -1.559 1 95.94 168 THR B C 1
ATOM 3680 O O . THR B 1 168 ? 22.906 20.094 -1.272 1 95.94 168 THR B O 1
ATOM 3683 N N . PHE B 1 169 ? 23.625 18.328 -2.537 1 96.38 169 PHE B N 1
ATOM 3684 C CA . PHE B 1 169 ? 22.406 18.281 -3.336 1 96.38 169 PHE B CA 1
ATOM 3685 C C . PHE B 1 169 ? 21.188 18.016 -2.453 1 96.38 169 PHE B C 1
ATOM 3687 O O . PHE B 1 169 ? 20.172 18.703 -2.572 1 96.38 169 PHE B O 1
ATOM 3694 N N . THR B 1 170 ? 21.266 17.031 -1.578 1 96.44 170 THR B N 1
ATOM 3695 C CA . THR B 1 170 ? 20.188 16.656 -0.679 1 96.44 170 THR B CA 1
ATOM 3696 C C . THR B 1 170 ? 19.875 17.781 0.302 1 96.44 170 THR B C 1
ATOM 3698 O O . THR B 1 170 ? 18.719 18.125 0.532 1 96.44 170 THR B O 1
ATOM 3701 N N . VAL B 1 171 ? 20.875 18.438 0.87 1 96.56 171 VAL B N 1
ATOM 3702 C CA . VAL B 1 171 ? 20.719 19.516 1.844 1 96.56 171 VAL B CA 1
ATOM 3703 C C . VAL B 1 171 ? 20.047 20.719 1.181 1 96.56 171 VAL B C 1
ATOM 3705 O O . VAL B 1 171 ? 19.188 21.375 1.783 1 96.56 171 VAL B O 1
ATOM 3708 N N . ILE B 1 172 ? 20.422 21.016 -0.038 1 97.62 172 ILE B N 1
ATOM 3709 C CA . ILE B 1 172 ? 19.828 22.125 -0.757 1 97.62 172 ILE B CA 1
ATOM 3710 C C . ILE B 1 172 ? 18.328 21.891 -0.921 1 97.62 172 ILE B C 1
ATOM 3712 O O . ILE B 1 172 ? 17.516 22.797 -0.674 1 97.62 172 ILE B O 1
ATOM 3716 N N . ILE B 1 173 ? 17.969 20.672 -1.334 1 97.25 173 ILE B N 1
ATOM 3717 C CA . ILE B 1 173 ? 16.562 20.344 -1.521 1 97.25 173 ILE B CA 1
ATOM 3718 C C . ILE B 1 173 ? 15.828 20.453 -0.191 1 97.25 173 ILE B C 1
ATOM 3720 O O . ILE B 1 173 ? 14.719 21 -0.135 1 97.25 173 ILE B O 1
ATOM 3724 N N . PHE B 1 174 ? 16.438 20 0.838 1 96.62 174 PHE B N 1
ATOM 3725 C CA . PHE B 1 174 ? 15.844 20.047 2.166 1 96.62 174 PHE B CA 1
ATOM 3726 C C . PHE B 1 174 ? 15.664 21.484 2.631 1 96.62 174 PHE B C 1
ATOM 3728 O O . PHE B 1 174 ? 14.617 21.844 3.182 1 96.62 174 PHE B O 1
ATOM 3735 N N . VAL B 1 175 ? 16.688 22.312 2.465 1 96.56 175 VAL B N 1
ATOM 3736 C CA . VAL B 1 175 ? 16.641 23.703 2.896 1 96.56 175 VAL B CA 1
ATOM 3737 C C . VAL B 1 175 ? 15.578 24.453 2.115 1 96.56 175 VAL B C 1
ATOM 3739 O O . VAL B 1 175 ? 14.797 25.219 2.693 1 96.56 175 VAL B O 1
ATOM 3742 N N . VAL B 1 176 ? 15.5 24.203 0.837 1 97.44 176 VAL B N 1
ATOM 3743 C CA . VAL B 1 176 ? 14.484 24.844 0.017 1 97.44 176 VAL B CA 1
ATOM 3744 C C . VAL B 1 176 ? 13.094 24.422 0.479 1 97.44 176 VAL B C 1
ATOM 3746 O O . VAL B 1 176 ? 12.203 25.266 0.646 1 97.44 176 VAL B O 1
ATOM 3749 N N . ALA B 1 177 ? 12.945 23.141 0.671 1 97 177 ALA B N 1
ATOM 3750 C CA . ALA B 1 177 ? 11.656 22.625 1.123 1 97 177 ALA B CA 1
ATOM 3751 C C . ALA B 1 177 ? 11.289 23.188 2.494 1 97 177 ALA B C 1
ATOM 3753 O O . ALA B 1 177 ? 10.133 23.547 2.74 1 97 177 ALA B O 1
ATOM 3754 N N . TYR B 1 178 ? 12.281 23.281 3.355 1 95.94 178 TYR B N 1
ATOM 3755 C CA . TYR B 1 178 ? 12.07 23.828 4.695 1 95.94 178 TYR B CA 1
ATOM 3756 C C . TYR B 1 178 ? 11.664 25.281 4.633 1 95.94 178 TYR B C 1
ATOM 3758 O O . TYR B 1 178 ? 10.719 25.703 5.305 1 95.94 178 TYR B O 1
ATOM 3766 N N . LEU B 1 179 ? 12.344 26.078 3.828 1 96.56 179 LEU B N 1
ATOM 3767 C CA . LEU B 1 179 ? 12.062 27.5 3.703 1 96.56 179 LEU B CA 1
ATOM 3768 C C . LEU B 1 179 ? 10.68 27.734 3.1 1 96.56 179 LEU B C 1
ATOM 3770 O O . LEU B 1 179 ? 9.938 28.609 3.557 1 96.56 179 LEU B O 1
ATOM 3774 N N . VAL B 1 180 ? 10.336 26.922 2.119 1 96.19 180 VAL B N 1
ATOM 3775 C CA . VAL B 1 180 ? 9.039 27.062 1.472 1 96.19 180 VAL B CA 1
ATOM 3776 C C . VAL B 1 180 ? 7.926 26.688 2.449 1 96.19 180 VAL B C 1
ATOM 3778 O O . VAL B 1 180 ? 6.906 27.375 2.539 1 96.19 180 VAL B O 1
ATOM 3781 N N . PHE B 1 181 ? 8.133 25.656 3.205 1 95.5 181 PHE B N 1
ATOM 3782 C CA . PHE B 1 181 ? 7.133 25.141 4.141 1 95.5 181 PHE B CA 1
ATOM 3783 C C . PHE B 1 181 ? 6.949 26.094 5.312 1 95.5 181 PHE B C 1
ATOM 3785 O O . PHE B 1 181 ? 5.828 26.312 5.781 1 95.5 181 PHE B O 1
ATOM 3792 N N . THR B 1 182 ? 8.008 26.75 5.738 1 94.06 182 THR B N 1
ATOM 3793 C CA . THR B 1 182 ? 7.992 27.5 6.988 1 94.06 182 THR B CA 1
ATOM 3794 C C . THR B 1 182 ? 7.723 28.984 6.727 1 94.06 182 THR B C 1
ATOM 3796 O O . THR B 1 182 ? 7.012 29.641 7.496 1 94.06 182 THR B O 1
ATOM 3799 N N . TYR B 1 183 ? 8.195 29.516 5.555 1 94.56 183 TYR B N 1
ATOM 3800 C CA . TYR B 1 183 ? 8.203 30.969 5.453 1 94.56 183 TYR B CA 1
ATOM 3801 C C . TYR B 1 183 ? 7.25 31.438 4.359 1 94.56 183 TYR B C 1
ATOM 3803 O O . TYR B 1 183 ? 6.98 32.625 4.242 1 94.56 183 TYR B O 1
ATOM 3811 N N . THR B 1 184 ? 6.723 30.672 3.447 1 93.25 184 THR B N 1
ATOM 3812 C CA . THR B 1 184 ? 5.871 31.141 2.361 1 93.25 184 THR B CA 1
ATOM 3813 C C . THR B 1 184 ? 4.398 30.938 2.699 1 93.25 184 THR B C 1
ATOM 3815 O O . THR B 1 184 ? 3.518 31.266 1.902 1 93.25 184 THR B O 1
ATOM 3818 N N . GLY B 1 185 ? 4.047 30.469 3.826 1 93.19 185 GLY B N 1
ATOM 3819 C CA . GLY B 1 185 ? 2.658 30.219 4.188 1 93.19 185 GLY B CA 1
ATOM 3820 C C . GLY B 1 185 ? 2.139 28.875 3.689 1 93.19 185 GLY B C 1
ATOM 3821 O O . GLY B 1 185 ? 1.037 28.469 4.051 1 93.19 185 GLY B O 1
ATOM 3822 N N . LEU B 1 186 ? 2.92 28.297 2.801 1 94.62 186 LEU B N 1
ATOM 3823 C CA . LEU B 1 186 ? 2.49 26.984 2.295 1 94.62 186 LEU B CA 1
ATOM 3824 C C . LEU B 1 186 ? 2.242 26.016 3.441 1 94.62 186 LEU B C 1
ATOM 3826 O O . LEU B 1 186 ? 1.223 25.328 3.463 1 94.62 186 LEU B O 1
ATOM 3830 N N . GLY B 1 187 ? 3.156 25.969 4.328 1 95.31 187 GLY B N 1
ATOM 3831 C CA . GLY B 1 187 ? 2.994 25.109 5.484 1 95.31 187 GLY B CA 1
ATOM 3832 C C . GLY B 1 187 ? 1.705 25.344 6.242 1 95.31 187 GLY B C 1
ATOM 3833 O O . GLY B 1 187 ? 0.991 24.406 6.586 1 95.31 187 GLY 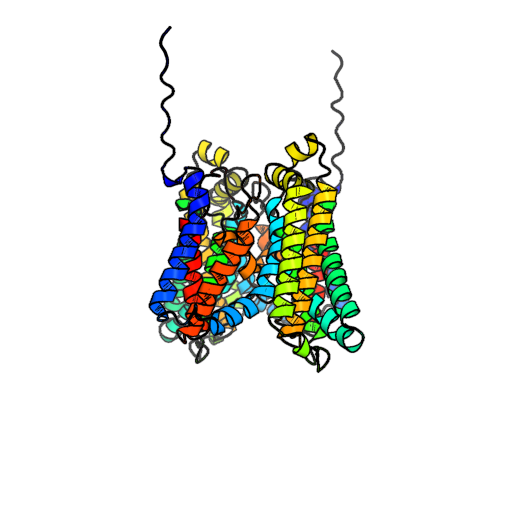B O 1
ATOM 3834 N N . SER B 1 188 ? 1.355 26.594 6.43 1 95.31 188 SER B N 1
ATOM 3835 C CA . SER B 1 188 ? 0.133 26.953 7.137 1 95.31 188 SER B CA 1
ATOM 3836 C C . SER B 1 188 ? -1.106 26.562 6.34 1 95.31 188 SER B C 1
ATOM 3838 O O . SER B 1 188 ? -2.09 26.078 6.91 1 95.31 188 SER B O 1
ATOM 3840 N N . ARG B 1 189 ? -1.008 26.781 5.098 1 96.5 189 ARG B N 1
ATOM 3841 C CA . ARG B 1 189 ? -2.131 26.406 4.25 1 96.5 189 ARG B CA 1
ATOM 3842 C C . ARG B 1 189 ? -2.348 24.891 4.27 1 96.5 189 ARG B C 1
ATOM 3844 O O . ARG B 1 189 ? -3.484 24.422 4.359 1 96.5 189 ARG B O 1
ATOM 3851 N N . LEU B 1 190 ? -1.239 24.156 4.191 1 96.88 190 LEU B N 1
ATOM 3852 C CA . LEU B 1 190 ? -1.345 22.703 4.18 1 96.88 190 LEU B CA 1
ATOM 3853 C C . LEU B 1 190 ? -1.875 22.188 5.516 1 96.88 190 LEU B C 1
ATOM 3855 O O . LEU B 1 190 ? -2.721 21.281 5.543 1 96.88 190 LEU B O 1
ATOM 3859 N N . LYS B 1 191 ? -1.378 22.734 6.605 1 95.25 191 LYS B N 1
ATOM 3860 C CA . LYS B 1 191 ? -1.837 22.344 7.934 1 95.25 191 LYS B CA 1
ATOM 3861 C C . LYS B 1 191 ? -3.322 22.641 8.109 1 95.25 191 LYS B C 1
ATOM 3863 O O . LYS B 1 191 ? -4.051 21.844 8.719 1 95.25 191 LYS B O 1
ATOM 3868 N N . ALA B 1 192 ? -3.764 23.734 7.602 1 94.94 192 ALA B N 1
ATOM 3869 C CA . ALA B 1 192 ? -5.176 24.094 7.676 1 94.94 192 ALA B CA 1
ATOM 3870 C C . ALA B 1 192 ? -6.043 23.109 6.898 1 94.94 192 ALA B C 1
ATOM 3872 O O . ALA B 1 192 ? -7.098 22.688 7.379 1 94.94 192 ALA B O 1
ATOM 3873 N N . ILE B 1 193 ? -5.598 22.75 5.738 1 93.88 193 ILE B N 1
ATOM 3874 C CA . ILE B 1 193 ? -6.32 21.781 4.93 1 93.88 193 ILE B CA 1
ATOM 3875 C C . ILE B 1 193 ? -6.383 20.438 5.664 1 93.88 193 ILE B C 1
ATOM 3877 O O . ILE B 1 193 ? -7.434 19.781 5.699 1 93.88 193 ILE B O 1
ATOM 3881 N N . GLY B 1 194 ? -5.266 20.078 6.223 1 91.38 194 GLY B N 1
ATOM 3882 C CA . GLY B 1 194 ? -5.215 18.844 6.98 1 91.38 194 GLY B CA 1
ATOM 3883 C C . GLY B 1 194 ? -6.145 18.828 8.18 1 91.38 194 GLY B C 1
ATOM 3884 O O . GLY B 1 194 ? -6.719 17.797 8.516 1 91.38 194 GLY B O 1
ATOM 3885 N N . ALA B 1 195 ? -6.293 19.984 8.781 1 88.12 195 ALA B N 1
ATOM 3886 C CA . ALA B 1 195 ? -7.184 20.094 9.938 1 88.12 195 ALA B CA 1
ATOM 3887 C C . ALA B 1 195 ? -8.648 20 9.508 1 88.12 195 ALA B C 1
ATOM 3889 O O . ALA B 1 195 ? -9.492 19.531 10.266 1 88.12 195 ALA B O 1
ATOM 3890 N N . GLY B 1 196 ? -8.906 20.516 8.367 1 88.19 196 GLY B N 1
ATOM 3891 C CA . GLY B 1 196 ? -10.258 20.484 7.828 1 88.19 196 GLY B CA 1
ATOM 3892 C C . GLY B 1 196 ? -10.383 21.188 6.492 1 88.19 196 GLY B C 1
ATOM 3893 O O . GLY B 1 196 ? -10.219 22.406 6.406 1 88.19 196 GLY B O 1
ATOM 3894 N N . GLU B 1 197 ? -10.82 20.516 5.562 1 88.94 197 GLU B N 1
ATOM 3895 C CA . GLU B 1 197 ? -10.875 21.078 4.223 1 88.94 197 GLU B CA 1
ATOM 3896 C C . GLU B 1 197 ? -11.953 22.156 4.133 1 88.94 197 GLU B C 1
ATOM 3898 O O . GLU B 1 197 ? -11.75 23.203 3.506 1 88.94 197 GLU B O 1
ATOM 3903 N N . THR B 1 198 ? -13.086 21.875 4.727 1 87.88 198 THR B N 1
ATOM 3904 C CA . THR B 1 198 ? -14.195 22.812 4.676 1 87.88 198 THR B CA 1
ATOM 3905 C C . THR B 1 198 ? -13.836 24.125 5.375 1 87.88 198 THR B C 1
ATOM 3907 O O . THR B 1 198 ? -14.039 25.203 4.828 1 87.88 198 THR B O 1
ATOM 3910 N N . ALA B 1 199 ? -13.32 23.953 6.527 1 91.38 199 ALA B N 1
ATOM 3911 C CA . ALA B 1 199 ? -12.898 25.125 7.277 1 91.38 199 ALA B CA 1
ATOM 3912 C C . ALA B 1 199 ? -11.812 25.906 6.527 1 91.38 199 ALA B C 1
ATOM 3914 O O . ALA B 1 199 ? -11.805 27.141 6.527 1 91.38 199 ALA B O 1
ATOM 3915 N N . ALA B 1 200 ? -10.953 25.203 5.852 1 93.81 200 ALA B N 1
ATOM 3916 C CA . ALA B 1 200 ? -9.883 25.844 5.082 1 93.81 200 ALA B CA 1
ATOM 3917 C C . ALA B 1 200 ? -10.453 26.641 3.912 1 93.81 200 ALA B C 1
ATOM 3919 O O . ALA B 1 200 ? -9.984 27.734 3.615 1 93.81 200 ALA B O 1
ATOM 3920 N N . ARG B 1 201 ? -11.438 26.109 3.275 1 93.25 201 ARG B N 1
ATOM 3921 C CA . ARG B 1 201 ? -12.086 26.812 2.17 1 93.25 201 ARG B CA 1
ATOM 3922 C C . ARG B 1 201 ? -12.719 28.109 2.643 1 93.25 201 ARG B C 1
ATOM 3924 O O . ARG B 1 201 ? -12.602 29.141 1.979 1 93.25 201 ARG B O 1
ATOM 3931 N N . PHE B 1 202 ? -13.305 28.016 3.738 1 93.5 202 PHE B N 1
ATOM 3932 C CA . PHE B 1 202 ? -13.969 29.188 4.301 1 93.5 202 PHE B CA 1
ATOM 3933 C C . PHE B 1 202 ? -12.953 30.219 4.738 1 93.5 202 PHE B C 1
ATOM 3935 O O . PHE B 1 202 ? -13.25 31.422 4.773 1 93.5 202 PHE B O 1
ATOM 3942 N N . ALA B 1 203 ? -11.781 29.797 5.047 1 95.12 203 ALA B N 1
ATOM 3943 C CA . ALA B 1 203 ? -10.711 30.703 5.453 1 95.12 203 ALA B CA 1
ATOM 3944 C C . ALA B 1 203 ? -10.039 31.328 4.234 1 95.12 203 ALA B C 1
ATOM 3946 O O . ALA B 1 203 ? -9.086 32.094 4.375 1 95.12 203 ALA B O 1
ATOM 3947 N N . GLY B 1 204 ? -10.484 30.953 2.971 1 94.5 204 GLY B N 1
ATOM 3948 C CA . GLY B 1 204 ? -10.016 31.609 1.76 1 94.5 204 GLY B CA 1
ATOM 3949 C C . GLY B 1 204 ? -8.93 30.828 1.045 1 94.5 204 GLY B C 1
ATOM 3950 O O . GLY B 1 204 ? -8.359 31.312 0.065 1 94.5 204 GLY B O 1
ATOM 3951 N N . ILE B 1 205 ? -8.664 29.734 1.515 1 95.62 205 ILE B N 1
ATOM 3952 C CA . ILE B 1 205 ? -7.633 28.922 0.88 1 95.62 205 ILE B CA 1
ATOM 3953 C C . ILE B 1 205 ? -8.219 28.219 -0.343 1 95.62 205 ILE B C 1
ATOM 3955 O O . ILE B 1 205 ? -9.312 27.656 -0.282 1 95.62 205 ILE B O 1
ATOM 3959 N N . ARG B 1 206 ? -7.48 28.344 -1.44 1 96.56 206 ARG B N 1
ATOM 3960 C CA . ARG B 1 206 ? -7.863 27.562 -2.619 1 96.56 206 ARG B CA 1
ATOM 3961 C C . ARG B 1 206 ? -7.445 26.109 -2.482 1 96.56 206 ARG B C 1
ATOM 3963 O O . ARG B 1 206 ? -6.441 25.688 -3.064 1 96.56 206 ARG B O 1
ATOM 3970 N N . VAL B 1 207 ? -8.227 25.359 -1.862 1 95.31 207 VAL B N 1
ATOM 3971 C CA . VAL B 1 207 ? -7.906 24 -1.447 1 95.31 207 VAL B CA 1
ATOM 3972 C C . VAL B 1 207 ? -7.617 23.141 -2.676 1 95.31 207 VAL B C 1
ATOM 3974 O O . VAL B 1 207 ? -6.617 22.422 -2.715 1 95.31 207 VAL B O 1
ATOM 3977 N N . GLU B 1 208 ? -8.398 23.281 -3.732 1 94.94 208 GLU B N 1
ATOM 3978 C CA . GLU B 1 208 ? -8.266 22.438 -4.918 1 94.94 208 GLU B CA 1
ATOM 3979 C C . GLU B 1 208 ? -6.938 22.703 -5.629 1 94.94 208 GLU B C 1
ATOM 3981 O O . GLU B 1 208 ? -6.199 21.766 -5.941 1 94.94 208 GLU B O 1
ATOM 3986 N N . THR B 1 209 ? -6.66 23.891 -5.824 1 96.5 209 THR B N 1
ATOM 3987 C CA . THR B 1 209 ? -5.422 24.25 -6.504 1 96.5 209 THR B CA 1
ATOM 3988 C C . THR B 1 209 ? -4.211 23.859 -5.664 1 96.5 209 THR B C 1
ATOM 3990 O O . THR B 1 209 ? -3.207 23.375 -6.191 1 96.5 209 THR B O 1
ATOM 3993 N N . THR B 1 210 ? -4.328 24.109 -4.398 1 96.69 210 THR B N 1
ATOM 3994 C CA . THR B 1 210 ? -3.225 23.797 -3.498 1 96.69 210 THR B CA 1
ATOM 3995 C C . THR B 1 210 ? -2.938 22.297 -3.502 1 96.69 210 THR B C 1
ATOM 3997 O O . THR B 1 210 ? -1.78 21.891 -3.572 1 96.69 210 THR B O 1
ATOM 4000 N N . LYS B 1 211 ? -3.943 21.5 -3.469 1 96.31 211 LYS B N 1
ATOM 4001 C CA . LYS B 1 211 ? -3.771 20.047 -3.473 1 96.31 211 LYS B CA 1
ATOM 4002 C C . LYS B 1 211 ? -3.08 19.578 -4.75 1 96.31 211 LYS B C 1
ATOM 4004 O O . LYS B 1 211 ? -2.15 18.766 -4.699 1 96.31 211 LYS B O 1
ATOM 4009 N N . ILE B 1 212 ? -3.541 20.125 -5.82 1 97.12 212 ILE B N 1
ATOM 4010 C CA . ILE B 1 212 ? -2.955 19.734 -7.094 1 97.12 212 ILE B CA 1
ATOM 4011 C C . ILE B 1 212 ? -1.481 20.125 -7.133 1 97.12 212 ILE B C 1
ATOM 4013 O O . ILE B 1 212 ? -0.625 19.328 -7.508 1 97.12 212 ILE B O 1
ATOM 4017 N N . LEU B 1 213 ? -1.199 21.281 -6.707 1 97.31 213 LEU B N 1
ATOM 4018 C CA . LEU B 1 213 ? 0.169 21.781 -6.738 1 97.31 213 LEU B CA 1
ATOM 4019 C C . LEU B 1 213 ? 1.068 20.969 -5.812 1 97.31 213 LEU B C 1
ATOM 4021 O O . LEU B 1 213 ? 2.244 20.75 -6.113 1 97.31 213 LEU B O 1
ATOM 4025 N N . VAL B 1 214 ? 0.529 20.562 -4.719 1 97.62 214 VAL B N 1
ATOM 4026 C CA . VAL B 1 214 ? 1.314 19.781 -3.764 1 97.62 214 VAL B CA 1
ATOM 4027 C C . VAL B 1 214 ? 1.632 18.406 -4.348 1 97.62 214 VAL B C 1
ATOM 4029 O O . VAL B 1 214 ? 2.744 17.906 -4.191 1 97.62 214 VAL B O 1
ATOM 4032 N N . PHE B 1 215 ? 0.695 17.797 -5.047 1 98 215 PHE B N 1
ATOM 4033 C CA . PHE B 1 215 ? 0.964 16.531 -5.707 1 98 215 PHE B CA 1
ATOM 4034 C C . PHE B 1 215 ? 2.01 16.703 -6.801 1 98 215 PHE B C 1
ATOM 4036 O O . PHE B 1 215 ? 2.887 15.844 -6.969 1 98 215 PHE B O 1
ATOM 4043 N N . VAL B 1 216 ? 1.896 17.766 -7.496 1 98.38 216 VAL B N 1
ATOM 4044 C CA . VAL B 1 216 ? 2.879 18.062 -8.531 1 98.38 216 VAL B CA 1
ATOM 4045 C C . VAL B 1 216 ? 4.258 18.25 -7.906 1 98.38 216 VAL B C 1
ATOM 4047 O O . VAL B 1 216 ? 5.242 17.672 -8.367 1 98.38 216 VAL B O 1
ATOM 4050 N N . ALA B 1 217 ? 4.297 19.047 -6.855 1 98.06 217 ALA B N 1
ATOM 4051 C CA . ALA B 1 217 ? 5.555 19.297 -6.16 1 98.06 217 ALA B CA 1
ATOM 4052 C C . ALA B 1 217 ? 6.145 18 -5.613 1 98.06 217 ALA B C 1
ATOM 4054 O O . ALA B 1 217 ? 7.355 17.781 -5.691 1 98.06 217 ALA B O 1
ATOM 4055 N N . ALA B 1 218 ? 5.301 17.188 -5.047 1 97.94 218 ALA B N 1
ATOM 4056 C CA . ALA B 1 218 ? 5.754 15.898 -4.527 1 97.94 218 ALA B CA 1
ATOM 4057 C C . ALA B 1 218 ? 6.367 15.047 -5.633 1 97.94 218 ALA B C 1
ATOM 4059 O O . ALA B 1 218 ? 7.402 14.406 -5.43 1 97.94 218 ALA B O 1
ATOM 4060 N N . GLY B 1 219 ? 5.742 15.086 -6.777 1 98.44 219 GLY B N 1
ATOM 4061 C CA . GLY B 1 219 ? 6.285 14.375 -7.922 1 98.44 219 GLY B CA 1
ATOM 4062 C C . GLY B 1 219 ? 7.617 14.93 -8.391 1 98.44 219 GLY B C 1
ATOM 4063 O O . GLY B 1 219 ? 8.539 14.164 -8.695 1 98.44 219 GLY B O 1
ATOM 4064 N N . CYS B 1 220 ? 7.695 16.203 -8.438 1 98.56 220 CYS B N 1
ATOM 4065 C CA . CYS B 1 220 ? 8.945 16.844 -8.828 1 98.56 220 CYS B CA 1
ATOM 4066 C C . CYS B 1 220 ? 10.078 16.469 -7.887 1 98.56 220 CYS B C 1
ATOM 4068 O O . CYS B 1 220 ? 11.188 16.156 -8.328 1 98.56 220 CYS B O 1
ATOM 4070 N N . ILE B 1 221 ? 9.789 16.484 -6.672 1 98.44 221 ILE B N 1
ATOM 4071 C CA . ILE B 1 221 ? 10.789 16.141 -5.66 1 98.44 221 ILE B CA 1
ATOM 4072 C C . ILE B 1 221 ? 11.195 14.68 -5.809 1 98.44 221 ILE B C 1
ATOM 4074 O O . ILE B 1 221 ? 12.383 14.352 -5.695 1 98.44 221 ILE B O 1
ATOM 4078 N N . THR B 1 222 ? 10.242 13.797 -6.051 1 98.12 222 THR B N 1
ATOM 4079 C CA . THR B 1 222 ? 10.562 12.398 -6.293 1 98.12 222 THR B CA 1
ATOM 4080 C C . THR B 1 222 ? 11.438 12.25 -7.535 1 98.12 222 THR B C 1
ATOM 4082 O O . THR B 1 222 ? 12.305 11.375 -7.594 1 98.12 222 THR B O 1
ATOM 4085 N N . GLY B 1 223 ? 11.211 13.133 -8.508 1 98.44 223 GLY B N 1
ATOM 4086 C CA . GLY B 1 223 ? 12.078 13.156 -9.672 1 98.44 223 GLY B CA 1
ATOM 4087 C C . GLY B 1 223 ? 13.523 13.461 -9.336 1 98.44 223 GLY B C 1
ATOM 4088 O O . GLY B 1 223 ? 14.438 12.875 -9.922 1 98.44 223 GLY B O 1
ATOM 4089 N N . LEU B 1 224 ? 13.695 14.344 -8.391 1 98.25 224 LEU B N 1
ATOM 4090 C CA . LEU B 1 224 ? 15.047 14.648 -7.934 1 98.25 224 LEU B CA 1
ATOM 4091 C C . LEU B 1 224 ? 15.648 13.461 -7.191 1 98.25 224 LEU B C 1
ATOM 4093 O O . LEU B 1 224 ? 16.844 13.195 -7.309 1 98.25 224 LEU B O 1
ATOM 4097 N N . ALA B 1 225 ? 14.844 12.773 -6.406 1 98.06 225 ALA B N 1
ATOM 4098 C CA . ALA B 1 225 ? 15.297 11.555 -5.742 1 98.06 225 ALA B CA 1
ATOM 4099 C C . ALA B 1 225 ? 15.711 10.492 -6.762 1 98.06 225 ALA B C 1
ATOM 4101 O O . ALA B 1 225 ? 16.672 9.75 -6.539 1 98.06 225 ALA B O 1
ATOM 4102 N N . ALA B 1 226 ? 14.93 10.469 -7.824 1 98 226 ALA B N 1
ATOM 4103 C CA . ALA B 1 226 ? 15.25 9.531 -8.898 1 98 226 ALA B CA 1
ATOM 4104 C C . ALA B 1 226 ? 16.625 9.828 -9.5 1 98 226 ALA B C 1
ATOM 4106 O O . ALA B 1 226 ? 17.359 8.906 -9.867 1 98 226 ALA B O 1
ATOM 4107 N N . PHE B 1 227 ? 16.922 11.102 -9.625 1 97.69 227 PHE B N 1
ATOM 4108 C CA . PHE B 1 227 ? 18.219 11.531 -10.125 1 97.69 227 PHE B CA 1
ATOM 4109 C C . PHE B 1 227 ? 19.344 11.023 -9.219 1 97.69 227 PHE B C 1
ATOM 4111 O O . PHE B 1 227 ? 20.344 10.477 -9.695 1 97.69 227 PHE B O 1
ATOM 4118 N N . VAL B 1 228 ? 19.172 11.156 -7.965 1 96.56 228 VAL B N 1
ATOM 4119 C CA . VAL B 1 228 ? 20.141 10.688 -6.98 1 96.56 228 VAL B CA 1
ATOM 4120 C C . VAL B 1 228 ? 20.266 9.172 -7.059 1 96.56 228 VAL B C 1
ATOM 4122 O O . VAL B 1 228 ? 21.359 8.625 -6.977 1 96.56 228 VAL B O 1
ATOM 4125 N N . ASN B 1 229 ? 19.156 8.531 -7.227 1 94.81 229 ASN B N 1
ATOM 4126 C CA . ASN B 1 229 ? 19.156 7.078 -7.336 1 94.81 229 ASN B CA 1
ATOM 4127 C C . ASN B 1 229 ? 19.906 6.609 -8.578 1 94.81 229 ASN B C 1
ATOM 4129 O O . ASN B 1 229 ? 20.625 5.617 -8.539 1 94.81 229 ASN B O 1
ATOM 4133 N N . ALA B 1 230 ? 19.703 7.289 -9.633 1 95.62 230 ALA B N 1
ATOM 4134 C CA . ALA B 1 230 ? 20.375 6.941 -10.883 1 95.62 230 ALA B CA 1
ATOM 4135 C C . ALA B 1 230 ? 21.891 7.086 -10.75 1 95.62 230 ALA B C 1
ATOM 4137 O O . ALA B 1 230 ? 22.656 6.266 -11.273 1 95.62 230 ALA B O 1
ATOM 4138 N N . ILE B 1 231 ? 22.312 8.086 -10.094 1 95.5 231 ILE B N 1
ATOM 4139 C CA . ILE B 1 231 ? 23.734 8.297 -9.867 1 95.5 231 ILE B CA 1
ATOM 4140 C C . ILE B 1 231 ? 24.297 7.168 -9.008 1 95.5 231 ILE B C 1
ATOM 4142 O O . ILE B 1 231 ? 25.391 6.645 -9.289 1 95.5 231 ILE B O 1
ATOM 4146 N N . LYS B 1 232 ? 23.578 6.773 -8.047 1 93.75 232 LYS B N 1
ATOM 4147 C CA . LYS B 1 232 ? 24.047 5.77 -7.09 1 93.75 232 LYS B CA 1
ATOM 4148 C C . LYS B 1 232 ? 24.094 4.383 -7.727 1 93.75 232 LYS B C 1
ATOM 4150 O O . LYS B 1 232 ? 25.062 3.645 -7.547 1 93.75 232 LYS B O 1
ATOM 4155 N N . VAL B 1 233 ? 23.062 4.035 -8.477 1 92.44 233 VAL B N 1
ATOM 4156 C CA . VAL B 1 233 ? 22.906 2.664 -8.953 1 92.44 233 VAL B CA 1
ATOM 4157 C C . VAL B 1 233 ? 23.453 2.541 -10.375 1 92.44 233 VAL B C 1
ATOM 4159 O O . VAL B 1 233 ? 23.984 1.494 -10.75 1 92.44 233 VAL B O 1
ATOM 4162 N N . GLY B 1 234 ? 23.297 3.482 -11.141 1 94.94 234 GLY B N 1
ATOM 4163 C CA . GLY B 1 234 ? 23.828 3.506 -12.492 1 94.94 234 GLY B CA 1
ATOM 4164 C C . GLY B 1 234 ? 22.922 2.844 -13.508 1 94.94 234 GLY B C 1
ATOM 4165 O O . GLY B 1 234 ? 23.234 2.793 -14.695 1 94.94 234 GLY B O 1
ATOM 4166 N N . SER B 1 235 ? 21.875 2.244 -13.078 1 94.88 235 SER B N 1
ATOM 4167 C CA . SER B 1 235 ? 20.875 1.628 -13.961 1 94.88 235 SER B CA 1
ATOM 4168 C C . SER B 1 235 ? 19.531 1.479 -13.258 1 94.88 235 SER B C 1
ATOM 4170 O O . SER B 1 235 ? 19.422 1.71 -12.055 1 94.88 235 SER B O 1
ATOM 4172 N N . VAL B 1 236 ? 18.531 1.185 -14.07 1 95.44 236 VAL B N 1
ATOM 4173 C CA . VAL B 1 236 ? 17.188 1.009 -13.547 1 95.44 236 VAL B CA 1
ATOM 4174 C C . VAL B 1 236 ? 16.609 -0.324 -14.016 1 95.44 236 VAL B C 1
ATOM 4176 O O . VAL B 1 236 ? 16.719 -0.673 -15.195 1 95.44 236 VAL B O 1
ATOM 4179 N N . THR B 1 237 ? 16.109 -1.059 -13.062 1 94.06 237 THR B N 1
ATOM 4180 C CA . THR B 1 237 ? 15.422 -2.314 -13.352 1 94.06 237 THR B CA 1
ATOM 4181 C C . THR B 1 237 ? 13.93 -2.193 -13.07 1 94.06 237 THR B C 1
ATOM 4183 O O . THR B 1 237 ? 13.461 -1.142 -12.633 1 94.06 237 THR B O 1
ATOM 4186 N N . SER B 1 238 ? 13.227 -3.307 -13.281 1 89 238 SER B N 1
ATOM 4187 C CA . SER B 1 238 ? 11.773 -3.299 -13.086 1 89 238 SER B CA 1
ATOM 4188 C C . SER B 1 238 ? 11.414 -3.146 -11.617 1 89 238 SER B C 1
ATOM 4190 O O . SER B 1 238 ? 10.297 -2.754 -11.281 1 89 238 SER B O 1
ATOM 419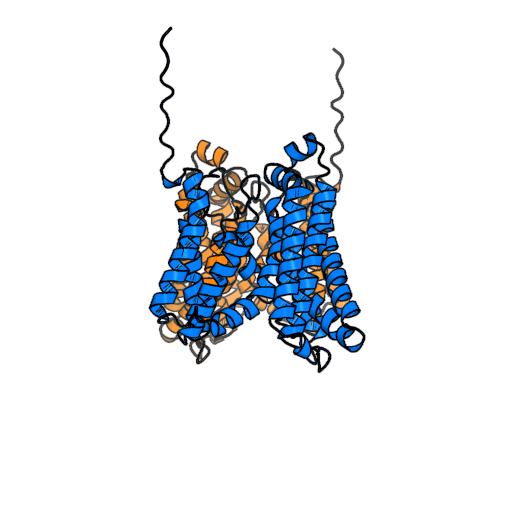2 N N . THR B 1 239 ? 12.312 -3.359 -10.711 1 86.5 239 THR B N 1
ATOM 4193 C CA . THR B 1 239 ? 12.023 -3.346 -9.281 1 86.5 239 THR B CA 1
ATOM 4194 C C . THR B 1 239 ? 12.492 -2.039 -8.648 1 86.5 239 THR B C 1
ATOM 4196 O O . THR B 1 239 ? 12.461 -1.892 -7.426 1 86.5 239 THR B O 1
ATOM 4199 N N . ALA B 1 240 ? 12.93 -1.147 -9.516 1 90.62 240 ALA B N 1
ATOM 4200 C CA . ALA B 1 240 ? 13.398 0.126 -8.977 1 90.62 240 ALA B CA 1
ATOM 4201 C C . ALA B 1 240 ? 12.289 0.833 -8.195 1 90.62 240 ALA B C 1
ATOM 4203 O O . ALA B 1 240 ? 11.18 1.006 -8.703 1 90.62 240 ALA B O 1
ATOM 4204 N N . GLY B 1 241 ? 12.602 1.15 -6.953 1 90.62 241 GLY B N 1
ATOM 4205 C CA . GLY B 1 241 ? 11.672 1.889 -6.113 1 90.62 241 GLY B CA 1
ATOM 4206 C C . GLY B 1 241 ? 10.648 0.999 -5.43 1 90.62 241 GLY B C 1
ATOM 4207 O O . GLY B 1 241 ? 9.711 1.491 -4.797 1 90.62 241 GLY B O 1
ATOM 4208 N N . ASN B 1 242 ? 10.828 -0.307 -5.551 1 85.12 242 ASN B N 1
ATOM 4209 C CA . ASN B 1 242 ? 9.906 -1.218 -4.875 1 85.12 242 ASN B CA 1
ATOM 4210 C C . ASN B 1 242 ? 9.922 -1.013 -3.363 1 85.12 242 ASN B C 1
ATOM 4212 O O . ASN B 1 242 ? 10.992 -0.912 -2.758 1 85.12 242 ASN B O 1
ATOM 4216 N N . GLN B 1 243 ? 8.766 -0.885 -2.723 1 80.25 243 GLN B N 1
ATOM 4217 C CA . GLN B 1 243 ? 8.547 -0.778 -1.285 1 80.25 243 GLN B CA 1
ATOM 4218 C C . GLN B 1 243 ? 8.953 0.6 -0.769 1 80.25 243 GLN B C 1
ATOM 4220 O O . GLN B 1 243 ? 8.984 0.831 0.442 1 80.25 243 GLN B O 1
ATOM 4225 N N . LEU B 1 244 ? 9.352 1.479 -1.743 1 89.81 244 LEU B N 1
ATOM 4226 C CA . LEU B 1 244 ? 9.727 2.818 -1.311 1 89.81 244 LEU B CA 1
ATOM 4227 C C . LEU B 1 244 ? 8.57 3.51 -0.603 1 89.81 244 LEU B C 1
ATOM 4229 O O . LEU B 1 244 ? 8.773 4.227 0.379 1 89.81 244 LEU B O 1
ATOM 4233 N N . GLU B 1 245 ? 7.406 3.316 -1.154 1 89.62 245 GLU B N 1
ATOM 4234 C CA . GLU B 1 245 ? 6.23 3.908 -0.524 1 89.62 245 GLU B CA 1
ATOM 4235 C C . GLU B 1 245 ? 6.07 3.426 0.915 1 89.62 245 GLU B C 1
ATOM 4237 O O . GLU B 1 245 ? 5.727 4.207 1.804 1 89.62 245 GLU B O 1
ATOM 4242 N N . THR B 1 246 ? 6.297 2.107 1.157 1 84 246 THR B N 1
ATOM 4243 C CA . THR B 1 246 ? 6.215 1.537 2.498 1 84 246 THR B CA 1
ATOM 4244 C C . THR B 1 246 ? 7.297 2.121 3.4 1 84 246 THR B C 1
ATOM 4246 O O . THR B 1 246 ? 7.027 2.475 4.551 1 84 246 THR B O 1
ATOM 4249 N N . GLN B 1 247 ? 8.484 2.229 2.881 1 88.56 247 GLN B N 1
ATOM 4250 C CA . GLN B 1 247 ? 9.594 2.771 3.65 1 88.56 247 GLN B CA 1
ATOM 4251 C C . GLN B 1 247 ? 9.344 4.227 4.039 1 88.56 247 GLN B C 1
ATOM 4253 O O . GLN B 1 247 ? 9.609 4.625 5.176 1 88.56 247 GLN B O 1
ATOM 4258 N N . ILE B 1 248 ? 8.828 4.973 3.076 1 93.75 248 ILE B N 1
ATOM 4259 C CA . ILE B 1 248 ? 8.555 6.383 3.33 1 93.75 248 ILE B CA 1
ATOM 4260 C C . ILE B 1 248 ? 7.5 6.512 4.43 1 93.75 248 ILE B C 1
ATOM 4262 O O . ILE B 1 248 ? 7.672 7.289 5.371 1 93.75 248 ILE B O 1
ATOM 4266 N N . MET B 1 249 ? 6.473 5.727 4.289 1 88.31 249 MET B N 1
ATOM 4267 C CA . MET B 1 249 ? 5.387 5.801 5.262 1 88.31 249 MET B CA 1
ATOM 4268 C C . MET B 1 249 ? 5.875 5.406 6.652 1 88.31 249 MET B C 1
ATOM 4270 O O . MET B 1 249 ? 5.582 6.09 7.633 1 88.31 249 MET B O 1
ATOM 4274 N N . ILE B 1 250 ? 6.586 4.355 6.68 1 85.06 250 ILE B N 1
ATOM 4275 C CA . ILE B 1 250 ? 7.113 3.885 7.957 1 85.06 250 ILE B CA 1
ATOM 4276 C C . ILE B 1 250 ? 8.031 4.945 8.562 1 85.06 250 ILE B C 1
ATOM 4278 O O . ILE B 1 250 ? 7.914 5.273 9.742 1 85.06 250 ILE B O 1
ATOM 4282 N N . ALA B 1 251 ? 8.898 5.492 7.758 1 90.88 251 ALA B N 1
ATOM 4283 C CA . ALA B 1 251 ? 9.844 6.496 8.234 1 90.88 251 ALA B CA 1
ATOM 4284 C C . ALA B 1 251 ? 9.117 7.723 8.773 1 90.88 251 ALA B C 1
ATOM 4286 O O . ALA B 1 251 ? 9.438 8.211 9.859 1 90.88 251 ALA B O 1
ATOM 4287 N N . LEU B 1 252 ? 8.172 8.219 8.062 1 90.75 252 LEU B N 1
ATOM 4288 C CA . LEU B 1 252 ? 7.469 9.43 8.477 1 90.75 252 LEU B CA 1
ATOM 4289 C C . LEU B 1 252 ? 6.688 9.18 9.766 1 90.75 252 LEU B C 1
ATOM 4291 O O . LEU B 1 252 ? 6.645 10.047 10.648 1 90.75 252 LEU B O 1
ATOM 4295 N N . VAL B 1 253 ? 6.098 8.055 9.867 1 84.25 253 VAL B N 1
ATOM 4296 C CA . VAL B 1 253 ? 5.348 7.742 11.078 1 84.25 253 VAL B CA 1
ATOM 4297 C C . VAL B 1 253 ? 6.305 7.59 12.258 1 84.25 253 VAL B C 1
ATOM 4299 O O . VAL B 1 253 ? 6.016 8.047 13.367 1 84.25 253 VAL B O 1
ATOM 4302 N N . LEU B 1 254 ? 7.414 6.973 11.977 1 84.06 254 LEU B N 1
ATOM 4303 C CA . LEU B 1 254 ? 8.438 6.84 13 1 84.06 254 LEU B CA 1
ATOM 4304 C C . LEU B 1 254 ? 8.93 8.203 13.469 1 84.06 254 LEU B C 1
ATOM 4306 O O . LEU B 1 254 ? 9.312 8.375 14.625 1 84.06 254 LEU B O 1
ATOM 4310 N N . GLY B 1 255 ? 8.938 9.117 12.57 1 87.94 255 GLY B N 1
ATOM 4311 C CA . GLY B 1 255 ? 9.375 10.477 12.883 1 87.94 255 GLY B CA 1
ATOM 4312 C C . GLY B 1 255 ? 8.328 11.281 13.633 1 87.94 255 GLY B C 1
ATOM 4313 O O . GLY B 1 255 ? 8.578 12.43 14.008 1 87.94 255 GLY B O 1
ATOM 4314 N N . GLY B 1 256 ? 7.137 10.719 13.82 1 82.19 256 GLY B N 1
ATOM 4315 C CA . GLY B 1 256 ? 6.098 11.383 14.586 1 82.19 256 GLY B CA 1
ATOM 4316 C C . GLY B 1 256 ? 5.082 12.102 13.711 1 82.19 256 GLY B C 1
ATOM 4317 O O . GLY B 1 256 ? 4.293 12.906 14.203 1 82.19 256 GLY B O 1
ATOM 4318 N N . MET B 1 257 ? 5.141 11.875 12.477 1 86.62 257 MET B N 1
ATOM 4319 C CA . MET B 1 257 ? 4.188 12.5 11.555 1 86.62 257 MET B CA 1
ATOM 4320 C C . MET B 1 257 ? 2.777 11.977 11.805 1 86.62 257 MET B C 1
ATOM 4322 O O . MET B 1 257 ? 2.549 10.766 11.805 1 86.62 257 MET B O 1
ATOM 4326 N N . PRO B 1 258 ? 1.886 12.969 12.117 1 81.81 258 PRO B N 1
ATOM 4327 C CA . PRO B 1 258 ? 0.496 12.516 12.211 1 81.81 258 PRO B CA 1
ATOM 4328 C C . PRO B 1 258 ? -0.061 12.039 10.875 1 81.81 258 PRO B C 1
ATOM 4330 O O . PRO B 1 258 ? 0.105 12.711 9.852 1 81.81 258 PRO B O 1
ATOM 4333 N N . VAL B 1 259 ? -0.719 10.961 10.875 1 73.44 259 VAL B N 1
ATOM 4334 C CA . VAL B 1 259 ? -1.204 10.344 9.641 1 73.44 259 VAL B CA 1
ATOM 4335 C C . VAL B 1 259 ? -2.316 11.195 9.039 1 73.44 259 VAL B C 1
ATOM 4337 O O . VAL B 1 259 ? -2.471 11.258 7.82 1 73.44 259 VAL B O 1
ATOM 4340 N N . ASN B 1 260 ? -3.119 11.883 9.82 1 74.94 260 ASN B N 1
ATOM 4341 C CA . ASN B 1 260 ? -4.223 12.711 9.344 1 74.94 260 ASN B CA 1
ATOM 4342 C C . ASN B 1 260 ? -3.752 14.117 8.992 1 74.94 260 ASN B C 1
ATOM 4344 O O . ASN B 1 260 ? -4.539 14.938 8.508 1 74.94 260 ASN B O 1
ATOM 4348 N N . GLY B 1 261 ? -2.469 14.305 9.148 1 83.5 261 GLY B N 1
ATOM 4349 C CA . GLY B 1 261 ? -1.951 15.641 8.891 1 83.5 261 GLY B CA 1
ATOM 4350 C C . GLY B 1 261 ? -2.451 16.672 9.875 1 83.5 261 GLY B C 1
ATOM 4351 O O . GLY B 1 261 ? -2.725 16.359 11.039 1 83.5 261 GLY B O 1
ATOM 4352 N N . GLY B 1 262 ? -2.385 17.938 9.5 1 86.31 262 GLY B N 1
ATOM 4353 C CA . GLY B 1 262 ? -2.951 18.984 10.336 1 86.31 262 GLY B CA 1
ATOM 4354 C C . GLY B 1 262 ? -1.899 19.828 11.031 1 86.31 262 GLY B C 1
ATOM 4355 O O . GLY B 1 262 ? -0.765 19.938 10.555 1 86.31 262 GLY B O 1
ATOM 4356 N N . ALA B 1 263 ? -2.34 20.375 12.148 1 85.69 263 ALA B N 1
ATOM 4357 C CA . ALA B 1 263 ? -1.584 21.453 12.797 1 85.69 263 ALA B CA 1
ATOM 4358 C C . ALA B 1 263 ? -0.366 20.891 13.531 1 85.69 263 ALA B C 1
ATOM 4360 O O . ALA B 1 263 ? 0.614 21.609 13.75 1 85.69 263 ALA B O 1
ATOM 4361 N N . LYS B 1 264 ? -0.315 19.734 13.812 1 86.44 264 LYS B N 1
ATOM 4362 C CA . LYS B 1 264 ? 0.732 19.172 14.672 1 86.44 264 LYS B CA 1
ATOM 4363 C C . LYS B 1 264 ? 1.925 18.703 13.844 1 86.44 264 LYS B C 1
ATOM 4365 O O . LYS B 1 264 ? 2.93 18.25 14.398 1 86.44 264 LYS B O 1
ATOM 4370 N N . VAL B 1 265 ? 1.899 18.844 12.578 1 89.94 265 VAL B N 1
ATOM 4371 C CA . VAL B 1 265 ? 2.969 18.406 11.688 1 89.94 265 VAL B CA 1
ATOM 4372 C C . VAL B 1 265 ? 4.191 19.312 11.859 1 89.94 265 VAL B C 1
ATOM 4374 O O . VAL B 1 265 ? 4.059 20.531 11.984 1 89.94 265 VAL B O 1
ATOM 4377 N N . ARG B 1 266 ? 5.316 18.688 11.961 1 92.19 266 ARG B N 1
ATOM 4378 C CA . ARG B 1 266 ? 6.578 19.422 12.039 1 92.19 266 ARG B CA 1
ATOM 4379 C C . ARG B 1 266 ? 7.543 18.953 10.953 1 92.19 266 ARG B C 1
ATOM 4381 O O . ARG B 1 266 ? 7.621 17.766 10.648 1 92.19 266 ARG B O 1
ATOM 4388 N N . PHE B 1 267 ? 8.297 19.922 10.469 1 93.56 267 PHE B N 1
ATOM 4389 C CA . PHE B 1 267 ? 9.172 19.609 9.344 1 93.56 267 PHE B CA 1
ATOM 4390 C C . PHE B 1 267 ? 10.266 18.641 9.758 1 93.56 267 PHE B C 1
ATOM 4392 O O . PHE B 1 267 ? 10.703 17.812 8.961 1 93.56 267 PHE B O 1
ATOM 4399 N N . TYR B 1 268 ? 10.68 18.672 11 1 91.69 268 TYR B N 1
ATOM 4400 C CA . TYR B 1 268 ? 11.773 17.797 11.43 1 91.69 268 TYR B CA 1
ATOM 4401 C C . TYR B 1 268 ? 11.328 16.344 11.484 1 91.69 268 TYR B C 1
ATOM 4403 O O . TYR B 1 268 ? 12.164 15.445 11.602 1 91.69 268 TYR B O 1
ATOM 4411 N N . ASN B 1 269 ? 10.055 16.031 11.344 1 90.75 269 ASN B N 1
ATOM 4412 C CA . ASN B 1 269 ? 9.547 14.656 11.305 1 90.75 269 ASN B C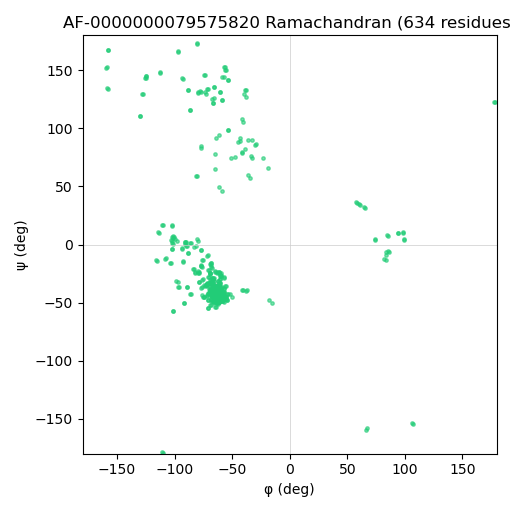A 1
ATOM 4413 C C . ASN B 1 269 ? 10.211 13.852 10.188 1 90.75 269 ASN B C 1
ATOM 4415 O O . ASN B 1 269 ? 10.406 12.648 10.312 1 90.75 269 ASN B O 1
ATOM 4419 N N . ILE B 1 270 ? 10.602 14.555 9.172 1 95.12 270 ILE B N 1
ATOM 4420 C CA . ILE B 1 270 ? 11.18 13.898 8.008 1 95.12 270 ILE B CA 1
ATOM 4421 C C . ILE B 1 270 ? 12.57 13.352 8.352 1 95.12 270 ILE B C 1
ATOM 4423 O O . ILE B 1 270 ? 12.828 12.156 8.219 1 95.12 270 ILE B O 1
ATOM 4427 N N . ILE B 1 271 ? 13.375 14.25 8.836 1 94.56 271 ILE B N 1
ATOM 4428 C CA . ILE B 1 271 ? 14.766 13.898 9.102 1 94.56 271 ILE B CA 1
ATOM 4429 C C . ILE B 1 271 ? 14.828 12.875 10.234 1 94.56 271 ILE B C 1
ATOM 4431 O O . ILE B 1 271 ? 15.547 11.875 10.141 1 94.56 271 ILE B O 1
ATOM 4435 N N . LEU B 1 272 ? 14.062 13.094 11.227 1 92.88 272 LEU B N 1
ATOM 4436 C CA . LEU B 1 272 ? 14.047 12.18 12.367 1 92.88 272 LEU B CA 1
ATOM 4437 C C . LEU B 1 272 ? 13.578 10.789 11.938 1 92.88 272 LEU B C 1
ATOM 4439 O O . LEU B 1 272 ? 14.172 9.781 12.328 1 92.88 272 LEU B O 1
ATOM 4443 N N . GLY B 1 273 ? 12.57 10.773 11.211 1 92.5 273 GLY B N 1
ATOM 4444 C CA . GLY B 1 273 ? 12.008 9.508 10.773 1 92.5 273 GLY B CA 1
ATOM 4445 C C . GLY B 1 273 ? 12.938 8.734 9.852 1 92.5 273 GLY B C 1
ATOM 4446 O O . GLY B 1 273 ? 13.203 7.551 10.078 1 92.5 273 GLY B O 1
ATOM 4447 N N . VAL B 1 274 ? 13.445 9.367 8.836 1 95.44 274 VAL B N 1
ATOM 4448 C CA . VAL B 1 274 ? 14.297 8.711 7.848 1 95.44 274 VAL B CA 1
ATOM 4449 C C . VAL B 1 274 ? 15.594 8.25 8.508 1 95.44 274 VAL B C 1
ATOM 4451 O O . VAL B 1 274 ? 16.062 7.133 8.258 1 95.44 274 VAL B O 1
ATOM 4454 N N . MET B 1 275 ? 16.125 9.055 9.344 1 94.25 275 MET B N 1
ATOM 4455 C CA . MET B 1 275 ? 17.359 8.68 10.016 1 94.25 275 MET B CA 1
ATOM 4456 C C . MET B 1 275 ? 17.141 7.512 10.969 1 94.25 275 MET B C 1
ATOM 4458 O O . MET B 1 275 ? 17.984 6.633 11.094 1 94.25 275 MET B O 1
ATOM 4462 N N . THR B 1 276 ? 16 7.539 11.633 1 90.88 276 THR B N 1
ATOM 4463 C CA . THR B 1 276 ? 15.672 6.406 12.492 1 90.88 276 THR B CA 1
ATOM 4464 C C . THR B 1 276 ? 15.594 5.117 11.672 1 90.88 276 THR B C 1
ATOM 4466 O O . THR B 1 276 ? 16.172 4.098 12.055 1 90.88 276 THR B O 1
ATOM 4469 N N . TYR B 1 277 ? 14.906 5.195 10.609 1 90.31 277 TYR B N 1
ATOM 4470 C CA . TYR B 1 277 ? 14.773 4.039 9.734 1 90.31 277 TYR B CA 1
ATOM 4471 C C . TYR B 1 277 ? 16.125 3.559 9.25 1 90.31 277 TYR B C 1
ATOM 4473 O O . TYR B 1 277 ? 16.406 2.357 9.258 1 90.31 277 TYR B O 1
ATOM 4481 N N . LYS B 1 278 ? 16.969 4.426 8.875 1 92.31 278 LYS B N 1
ATOM 4482 C CA . LYS B 1 278 ? 18.25 4.062 8.258 1 92.31 278 LYS B CA 1
ATOM 4483 C C . LYS B 1 278 ? 19.234 3.578 9.305 1 92.31 278 LYS B C 1
ATOM 4485 O O . LYS B 1 278 ? 20.062 2.697 9.031 1 92.31 278 LYS B O 1
ATOM 4490 N N . VAL B 1 279 ? 19.219 4.176 10.453 1 91.56 279 VAL B N 1
ATOM 4491 C CA . VAL B 1 279 ? 20.062 3.68 11.531 1 91.56 279 VAL B CA 1
ATOM 4492 C C . VAL B 1 279 ? 19.688 2.24 11.867 1 91.56 279 VAL B C 1
ATOM 4494 O O . VAL B 1 279 ? 20.547 1.389 12.07 1 91.56 279 VAL B O 1
ATOM 4497 N N . LEU B 1 280 ? 18.438 1.996 11.891 1 88.88 280 LEU B N 1
ATOM 4498 C CA . LEU B 1 280 ? 17.938 0.649 12.156 1 88.88 280 LEU B CA 1
ATOM 4499 C C . LEU B 1 280 ? 18.391 -0.318 11.062 1 88.88 280 LEU B C 1
ATOM 4501 O O . LEU B 1 280 ? 18.922 -1.389 11.367 1 88.88 280 LEU B O 1
ATOM 4505 N N . SER B 1 281 ? 18.172 0.077 9.883 1 89 281 SER B N 1
ATOM 4506 C CA . SER B 1 281 ? 18.5 -0.788 8.758 1 89 281 SER B CA 1
ATOM 4507 C C . SER B 1 281 ? 20 -1.017 8.641 1 89 281 SER B C 1
ATOM 4509 O O . SER B 1 281 ? 20.453 -2.154 8.492 1 89 281 SER B O 1
ATOM 4511 N N . SER B 1 282 ? 20.781 0.014 8.781 1 89.44 282 SER B N 1
ATOM 4512 C CA . SER B 1 282 ? 22.219 -0.087 8.672 1 89.44 282 SER B CA 1
ATOM 4513 C C . SER B 1 282 ? 22.828 -0.832 9.859 1 89.44 282 SER B C 1
ATOM 4515 O O . SER B 1 282 ? 23.797 -1.568 9.711 1 89.44 282 SER B O 1
ATOM 4517 N N . GLY B 1 283 ? 22.266 -0.564 10.961 1 89.38 283 GLY B N 1
ATOM 4518 C CA . GLY B 1 283 ? 22.719 -1.286 12.141 1 89.38 283 GLY B CA 1
ATOM 4519 C C . GLY B 1 283 ? 22.547 -2.789 12.023 1 89.38 283 GLY B C 1
ATOM 4520 O O . GLY B 1 283 ? 23.438 -3.555 12.406 1 89.38 283 GLY B O 1
ATOM 4521 N N . LEU B 1 284 ? 21.469 -3.158 11.508 1 88.56 284 LEU B N 1
ATOM 4522 C CA . LEU B 1 284 ? 21.203 -4.582 11.344 1 88.56 284 LEU B CA 1
ATOM 4523 C C . LEU B 1 284 ? 22.141 -5.191 10.297 1 88.56 284 LEU B C 1
ATOM 4525 O O . LEU B 1 284 ? 22.578 -6.328 10.445 1 88.56 284 LEU B O 1
ATOM 4529 N N . VAL B 1 285 ? 22.391 -4.457 9.258 1 86.75 285 VAL B N 1
ATOM 4530 C CA . VAL B 1 285 ? 23.312 -4.906 8.227 1 86.75 285 VAL B CA 1
ATOM 4531 C C . VAL B 1 285 ? 24.719 -5.078 8.828 1 86.75 285 VAL B C 1
ATOM 4533 O O . VAL B 1 285 ? 25.406 -6.059 8.547 1 86.75 285 VAL B O 1
ATOM 4536 N N . MET B 1 286 ? 25.078 -4.195 9.648 1 88.88 286 MET B N 1
ATOM 4537 C CA . MET B 1 286 ? 26.406 -4.219 10.266 1 88.88 286 MET B CA 1
ATOM 4538 C C . MET B 1 286 ? 26.547 -5.41 11.203 1 88.88 286 MET B C 1
ATOM 4540 O O . MET B 1 286 ? 27.656 -5.918 11.414 1 88.88 286 MET B O 1
ATOM 4544 N N . LEU B 1 287 ? 25.469 -5.816 11.75 1 90.44 287 LEU B N 1
ATOM 4545 C CA . LEU B 1 287 ? 25.484 -6.988 12.617 1 90.44 287 LEU B CA 1
ATOM 4546 C C . LEU B 1 287 ? 25.469 -8.273 11.789 1 90.44 287 LEU B C 1
ATOM 4548 O O . LEU B 1 287 ? 25.344 -9.367 12.344 1 90.44 287 LEU B O 1
ATOM 4552 N N . MET B 1 288 ? 25.547 -8.141 10.391 1 85.75 288 MET B N 1
ATOM 4553 C CA . MET B 1 288 ? 25.656 -9.234 9.43 1 85.75 288 MET B CA 1
ATOM 4554 C C . MET B 1 288 ? 24.422 -10.109 9.445 1 85.75 288 MET B C 1
ATOM 4556 O O . MET B 1 288 ? 24.516 -11.336 9.336 1 85.75 288 MET B O 1
ATOM 4560 N N . MET B 1 289 ? 23.375 -9.539 9.695 1 85.69 289 MET B N 1
ATOM 4561 C CA . MET B 1 289 ? 22.109 -10.25 9.609 1 85.69 289 MET B CA 1
ATOM 4562 C C . MET B 1 289 ? 21.656 -10.383 8.156 1 85.69 289 MET B C 1
ATOM 4564 O O . MET B 1 289 ? 21.781 -9.438 7.375 1 85.69 289 MET B O 1
ATOM 4568 N N . PRO B 1 290 ? 21.266 -11.586 7.758 1 84.31 290 PRO B N 1
ATOM 4569 C CA . PRO B 1 290 ? 20.734 -11.727 6.398 1 84.31 290 PRO B CA 1
ATOM 4570 C C . PRO B 1 290 ? 19.547 -10.812 6.133 1 84.31 290 PRO B C 1
ATOM 4572 O O . PRO B 1 290 ? 18.859 -10.391 7.07 1 84.31 290 PRO B O 1
ATOM 4575 N N . THR B 1 291 ? 19.328 -10.422 4.91 1 78.88 291 THR B N 1
ATOM 4576 C CA . THR B 1 291 ? 18.344 -9.445 4.477 1 78.88 291 THR B CA 1
ATOM 4577 C C . THR B 1 291 ? 16.953 -9.852 4.945 1 78.88 291 THR B C 1
ATOM 4579 O O . THR B 1 291 ? 16.141 -8.992 5.328 1 78.88 291 THR B O 1
ATOM 4582 N N . GLN B 1 292 ? 16.75 -11.117 4.938 1 78.62 292 GLN B N 1
ATOM 4583 C CA . GLN B 1 292 ? 15.422 -11.594 5.336 1 78.62 292 GLN B CA 1
ATOM 4584 C C . GLN B 1 292 ? 15.18 -11.375 6.824 1 78.62 292 GLN B C 1
ATOM 4586 O O . GLN B 1 292 ? 14.086 -10.969 7.227 1 78.62 292 GLN B O 1
ATOM 4591 N N . LEU B 1 293 ? 16.141 -11.555 7.586 1 80.94 293 LEU B N 1
ATOM 4592 C CA . LEU B 1 293 ? 16.047 -11.336 9.023 1 80.94 293 LEU B CA 1
ATOM 4593 C C . LEU B 1 293 ? 15.969 -9.844 9.344 1 80.94 293 LEU B C 1
ATOM 4595 O O . LEU B 1 293 ? 15.289 -9.445 10.289 1 80.94 293 LEU B O 1
ATOM 4599 N N . GLN B 1 294 ? 16.641 -9.062 8.555 1 84.31 294 GLN B N 1
ATOM 4600 C CA . GLN B 1 294 ? 16.578 -7.617 8.734 1 84.31 294 GLN B CA 1
ATOM 4601 C C . GLN B 1 294 ? 15.141 -7.113 8.586 1 84.31 294 GLN B C 1
ATOM 4603 O O . GLN B 1 294 ? 14.656 -6.344 9.422 1 84.31 294 GLN B O 1
ATOM 4608 N N . GLN B 1 295 ? 14.484 -7.57 7.531 1 82.06 295 GLN B N 1
ATOM 4609 C CA . GLN B 1 295 ? 13.109 -7.141 7.301 1 82.06 295 GLN B CA 1
ATOM 4610 C C . GLN B 1 295 ? 12.195 -7.559 8.453 1 82.06 295 GLN B C 1
ATOM 4612 O O . GLN B 1 295 ? 11.32 -6.801 8.867 1 82.06 295 GLN B O 1
ATOM 4617 N N . LEU B 1 296 ? 12.453 -8.703 8.961 1 81.94 296 LEU B N 1
ATOM 4618 C CA . LEU B 1 296 ? 11.672 -9.211 10.078 1 81.94 296 LEU B CA 1
ATOM 4619 C C . LEU B 1 296 ? 11.859 -8.336 11.312 1 81.94 296 LEU B C 1
ATOM 4621 O O . LEU B 1 296 ? 10.883 -7.895 11.922 1 81.94 296 LEU B O 1
ATOM 4625 N N . ILE B 1 297 ? 13.047 -8.055 11.617 1 83.5 297 ILE B N 1
ATOM 4626 C CA . ILE B 1 297 ? 13.367 -7.277 12.812 1 83.5 297 ILE B CA 1
ATOM 4627 C C . ILE B 1 297 ? 12.859 -5.848 12.656 1 83.5 297 ILE B C 1
ATOM 4629 O O . ILE B 1 297 ? 12.266 -5.285 13.578 1 83.5 297 ILE B O 1
ATOM 4633 N N . LEU B 1 298 ? 13.031 -5.336 11.469 1 83.56 298 LEU B N 1
ATOM 4634 C CA . LEU B 1 298 ? 12.531 -3.994 11.188 1 83.56 298 LEU B CA 1
ATOM 4635 C C . LEU B 1 298 ? 11.016 -3.93 11.344 1 83.56 298 LEU B C 1
ATOM 4637 O O . LEU B 1 298 ? 10.492 -2.986 11.938 1 83.56 298 LEU B O 1
ATOM 4641 N N . GLY B 1 299 ? 10.422 -4.965 10.828 1 80.62 299 GLY B N 1
ATOM 4642 C CA . GLY B 1 299 ? 8.969 -5.012 10.969 1 80.62 299 GLY B CA 1
ATOM 4643 C C . GLY B 1 299 ? 8.508 -5.02 12.406 1 80.62 299 GLY B C 1
ATOM 4644 O O . GLY B 1 299 ? 7.566 -4.305 12.766 1 80.62 299 GLY B O 1
ATOM 4645 N N . ILE B 1 300 ? 9.156 -5.723 13.188 1 83.81 300 ILE B N 1
ATOM 4646 C CA . ILE B 1 300 ? 8.828 -5.809 14.609 1 83.81 300 ILE B CA 1
ATOM 4647 C C . ILE B 1 300 ? 9.055 -4.453 15.273 1 83.81 300 ILE B C 1
ATOM 4649 O O . ILE B 1 300 ? 8.18 -3.955 15.984 1 83.81 300 ILE B O 1
ATOM 4653 N N . ILE B 1 301 ? 10.172 -3.893 15.023 1 80.81 301 ILE B N 1
ATOM 4654 C CA . ILE B 1 301 ? 10.531 -2.625 15.648 1 80.81 301 ILE B CA 1
ATOM 4655 C C . ILE B 1 301 ? 9.562 -1.533 15.195 1 80.81 301 ILE B C 1
ATOM 4657 O O . ILE B 1 301 ? 9.117 -0.716 16.016 1 80.81 301 ILE B O 1
ATOM 4661 N N . PHE B 1 302 ? 9.211 -1.614 13.898 1 81.12 302 PHE B N 1
ATOM 4662 C CA . PHE B 1 302 ? 8.305 -0.604 13.375 1 81.12 302 PHE B CA 1
ATOM 4663 C C . PHE B 1 302 ? 6.938 -0.711 14.039 1 81.12 302 PHE B C 1
ATOM 4665 O O . PHE B 1 302 ? 6.352 0.3 14.438 1 81.12 302 PHE B O 1
ATOM 4672 N N . LEU B 1 303 ? 6.512 -1.886 14.172 1 80.56 303 LEU B N 1
ATOM 4673 C CA . LEU B 1 303 ? 5.215 -2.098 14.805 1 80.56 303 LEU B CA 1
ATOM 4674 C C . LEU B 1 303 ? 5.227 -1.63 16.25 1 80.56 303 LEU B C 1
ATOM 4676 O O . LEU B 1 303 ? 4.293 -0.965 16.703 1 80.56 303 LEU B O 1
ATOM 4680 N N . ILE B 1 304 ? 6.27 -1.893 16.953 1 80.44 304 ILE B N 1
ATOM 4681 C CA . ILE B 1 304 ? 6.395 -1.52 18.344 1 80.44 304 ILE B CA 1
ATOM 4682 C C . ILE B 1 304 ? 6.504 -0.002 18.469 1 80.44 304 ILE B C 1
ATOM 4684 O O . ILE B 1 304 ? 5.863 0.604 19.344 1 80.44 304 ILE B O 1
ATOM 4688 N N . GLU B 1 305 ? 7.309 0.558 17.688 1 75.12 305 GLU B N 1
ATOM 4689 C CA . GLU B 1 305 ? 7.516 2.002 17.734 1 75.12 305 GLU B CA 1
ATOM 4690 C C . GLU B 1 305 ? 6.223 2.756 17.438 1 75.12 305 GLU B C 1
ATOM 4692 O O . GLU B 1 305 ? 5.91 3.748 18.094 1 75.12 305 GLU B O 1
ATOM 4697 N N . VAL B 1 306 ? 5.57 2.297 16.406 1 73.94 306 VAL B N 1
ATOM 4698 C CA . VAL B 1 306 ? 4.32 2.955 16.047 1 73.94 306 VAL B CA 1
ATOM 4699 C C . VAL B 1 306 ? 3.303 2.773 17.172 1 73.94 306 VAL B C 1
ATOM 4701 O O . VAL B 1 306 ? 2.516 3.678 17.453 1 73.94 306 VAL B O 1
ATOM 4704 N N . ALA B 1 307 ? 3.324 1.647 17.812 1 76.31 307 ALA B N 1
ATOM 4705 C CA . ALA B 1 307 ? 2.398 1.359 18.906 1 76.31 307 ALA B CA 1
ATOM 4706 C C . ALA B 1 307 ? 2.668 2.266 20.094 1 76.31 307 ALA B C 1
ATOM 4708 O O . ALA B 1 307 ? 1.741 2.641 20.828 1 76.31 307 ALA B O 1
ATOM 4709 N N . ILE B 1 308 ? 3.848 2.584 20.25 1 72 308 ILE B N 1
ATOM 4710 C CA . ILE B 1 308 ? 4.23 3.352 21.422 1 72 308 ILE B CA 1
ATOM 4711 C C . ILE B 1 308 ? 4.113 4.844 21.125 1 72 308 ILE B C 1
ATOM 4713 O O . ILE B 1 308 ? 3.648 5.617 21.969 1 72 308 ILE B O 1
ATOM 4717 N N . PHE B 1 309 ? 4.461 5.203 19.891 1 62.12 309 PHE B N 1
ATOM 4718 C CA . PHE B 1 309 ? 4.699 6.621 19.656 1 62.12 309 PHE B CA 1
ATOM 4719 C C . PHE B 1 309 ? 3.564 7.23 18.844 1 62.12 309 PHE B C 1
ATOM 4721 O O . PHE B 1 309 ? 3.506 8.445 18.656 1 62.12 309 PHE B O 1
ATOM 4728 N N . SER B 1 310 ? 2.729 6.426 18.312 1 60.19 310 SER B N 1
ATOM 4729 C CA . SER B 1 310 ? 1.678 7 17.469 1 60.19 310 SER B CA 1
ATOM 4730 C C . SER B 1 310 ? 0.708 7.836 18.297 1 60.19 310 SER B C 1
ATOM 4732 O O . SER B 1 310 ? 0.417 7.5 19.453 1 60.19 310 SER B O 1
ATOM 4734 N N . ASP B 1 311 ? 0.509 9.195 17.875 1 55.5 311 ASP B N 1
ATOM 4735 C CA . ASP B 1 311 ? -0.372 10.156 18.547 1 55.5 311 ASP B CA 1
ATOM 4736 C C . ASP B 1 311 ? -1.779 9.586 18.703 1 55.5 311 ASP B C 1
ATOM 4738 O O . ASP B 1 311 ? -2.428 9.227 17.719 1 55.5 311 ASP B O 1
ATOM 4742 N N . ARG B 1 312 ? -2.09 9.039 19.922 1 52.5 312 ARG B N 1
ATOM 4743 C CA . ARG B 1 312 ? -3.361 8.422 20.281 1 52.5 312 ARG B CA 1
ATOM 4744 C C . ARG B 1 312 ? -4.488 9.453 20.297 1 52.5 312 ARG B C 1
ATOM 4746 O O . ARG B 1 312 ? -5.664 9.094 20.234 1 52.5 312 ARG B O 1
ATOM 4753 N N . LYS B 1 313 ? -4.188 10.594 20.75 1 44.75 313 LYS B N 1
ATOM 4754 C CA . LYS B 1 313 ? -5.297 11.477 21.094 1 44.75 313 LYS B CA 1
ATOM 4755 C C . LYS B 1 313 ? -6.156 11.781 19.859 1 44.75 313 LYS B C 1
ATOM 4757 O O . LYS B 1 313 ? -7.168 12.477 19.969 1 44.75 313 LYS B O 1
ATOM 4762 N N . THR B 1 314 ? -5.566 11.867 18.828 1 41.16 314 THR B N 1
ATOM 4763 C CA . THR B 1 314 ? -6.66 12.305 17.969 1 41.16 314 THR B CA 1
ATOM 4764 C C . THR B 1 314 ? -7.77 11.258 17.922 1 41.16 314 THR B C 1
ATOM 4766 O O . THR B 1 314 ? -7.645 10.234 17.25 1 41.16 314 THR B O 1
ATOM 4769 N N . GLY B 1 315 ? -8.195 10.805 19.047 1 38 315 GLY B N 1
ATOM 4770 C CA . GLY B 1 315 ? -9.383 10.016 19.328 1 38 315 GLY B CA 1
ATOM 4771 C C . GLY B 1 315 ? -10.391 10.023 18.188 1 38 315 GLY B C 1
ATOM 4772 O O . GLY B 1 315 ? -11.469 9.438 18.312 1 38 315 GLY B O 1
ATOM 4773 N N . MET B 1 316 ? -10.656 11.258 17.781 1 37 316 MET B N 1
ATOM 4774 C CA . MET B 1 316 ? -11.695 11.148 16.75 1 37 316 MET B CA 1
ATOM 4775 C C . MET B 1 316 ? -11.438 9.953 15.844 1 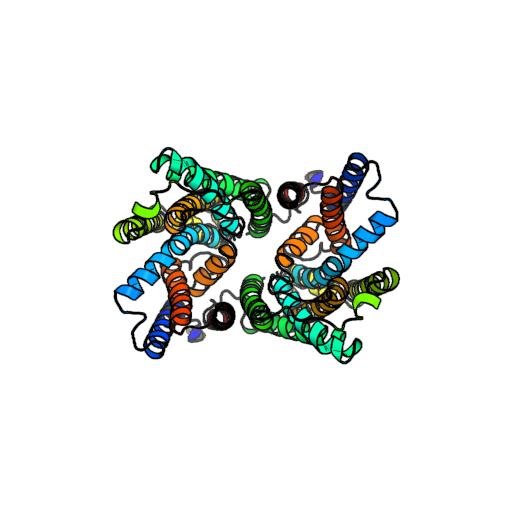37 316 MET B C 1
ATOM 4777 O O . MET B 1 316 ? -10.297 9.508 15.703 1 37 316 MET B O 1
ATOM 4781 N N . ILE B 1 317 ? -12.539 9.164 15.703 1 41.22 317 ILE B N 1
ATOM 4782 C CA . ILE B 1 317 ? -12.75 7.898 15.008 1 41.22 317 ILE B CA 1
ATOM 4783 C C . ILE B 1 317 ? -11.711 7.734 13.906 1 41.22 317 ILE B C 1
ATOM 4785 O O . ILE B 1 317 ? -11.727 8.453 12.906 1 41.22 317 ILE B O 1
ATOM 4789 N N . VAL B 1 318 ? -10.516 7.445 14.258 1 44.53 318 VAL B N 1
ATOM 4790 C CA . VAL B 1 318 ? -9.375 7.203 13.375 1 44.53 318 VAL B CA 1
ATOM 4791 C C . VAL B 1 318 ? -9.633 5.953 12.539 1 44.53 318 VAL B C 1
ATOM 4793 O O . VAL B 1 318 ? -9.82 4.859 13.078 1 44.53 318 VAL B O 1
ATOM 4796 N N . LYS B 1 319 ? -10.68 5.895 11.586 1 44.66 319 LYS B N 1
ATOM 4797 C CA . LYS B 1 319 ? -10.844 4.84 10.586 1 44.66 319 LYS B CA 1
ATOM 4798 C C . LYS B 1 319 ? -9.492 4.34 10.086 1 44.66 319 LYS B C 1
ATOM 4800 O O . LYS B 1 319 ? -8.508 5.082 10.094 1 44.66 319 LYS B O 1
#

Nearest PDB structures (foldseek):
  7p03-assembly1_A  TM=1.670E-01  e=7.515E+00  Saccharomyces cerevisiae S288C
  6jb3-assembly1_B  TM=1.096E-01  e=7.515E+00  Mesocricetus auratus
  7p03-assembly1_A  TM=1.670E-01  e=7.160E+00  Saccharomyces cerevisiae S288C